Protein 3K1K (pdb70)

Solvent-accessible surface area: 29600 Å² total

Organism: Aequorea victoria (NCBI:txid6100)

Foldseek 3Di:
DLLVLQQAKFKEKEKEWEAAARDTWIKIKIWIAHLCQQKTKMKMFTPGAADQWDPVVCPVVGACLSAHEDPVPLARQQSQQLQWKKKWKWKQKPPAKIKTKIWTWHDDVRHTYIYMYIYIYGGDCCDCISVVFFDQWFAKWKWKWAFDVVQLWIKTWTWGWTQGNVRDTMIITMTMDMHGRDPDHGRGHHIWIKIKGKTGDDDPPDPGPMIIMMGIYIDDD/DLLVLQQAKAKEWEKEWEAAQNDTWIKIKIWIARLCQQKTKMKMFTPVFDDQWDPQVCVVVRANLRANEPPVCLARQQSQQLQFKKKWKWKQKVPAKIKTKIWTWHDDDRHTYIYMYIYIYGGDCCDCISVVQFDQWFAKWKKKWAFDVVQLGIKIWTWGWTQGNVRDIIIITMTIDMHHSDDPHGRHHHIWIKIKGKTDDDDPPDDGDMIIIMGIYIDDD/DWAKAKDWADEAAAQDKTKMKIQTDDDFQLQWKKFKWWADPPDDIGTAKIAGSNRPDIDGDPVQPPFWDWDDDRVRSMIMIIGGRDDQVNFTWMWMWTADVHIDIHPTGTHGHD/DWAKAKDWADEDEQFAKGKIKIQIDDDFQLQWKKFKWWAAVPGDIGTAKIAGSPRPDIDGDPVAPPFKDWDADRVRSMIMIIGGSDDQVPFTWMWMWTQDPHIDIHPTHGYGYHD

InterPro domains:
  IPR000786 Green fluorescent protein, GFP [PR01229] (3-27)
  IPR000786 Green fluorescent protein, GFP [PR01229] (28-48)
  IPR000786 Green fluorescent protein, GFP [PR01229] (49-69)
  IPR000786 Green fluorescent protein, GFP [PR01229] (70-85)
  IPR000786 Green fluorescent protein, GFP [PR01229] (86-108)
  IPR000786 Green fluorescent protein, GFP [PR01229] (109-129)
  IPR000786 Green fluorescent protein, GFP [PR01229] (130-149)
  IPR000786 Green fluorescent protein, GFP [PR01229] (150-171)
  IPR000786 Green fluorescent protein, GFP [PR01229] (173-192)
  IPR000786 Green fluorescent protein, GFP [PR01229] (193-211)
  IPR000786 Green fluorescent protein, GFP [PR01229] (214-237)
  IPR009017 Green fluorescent protein [G3DSA:2.40.155.10] (1-145)
  IPR009017 Green fluorescent protein [G3DSA:2.40.155.10] (146-238)
  IPR009017 Green fluorescent protein [SSF54511] (2-228)
  IPR011584 Green fluorescent protein-related [PF01353] (14-227)

Radius of gyration: 28.53 Å; Cα contacts (8 Å, |Δi|>4): 1880; chains: 4; bounding box: 75×62×72 Å

B-factor: mean 46.6, std 13.87, range [19.27, 110.88]

GO terms:
  GO:0006091 generation of precursor metabolites and energy (P, TAS)
  GO:0008218 bioluminescence (P, TAS)

Secondary structure (DSSP, 8-state):
-GGGGGSSEEEEEEEEEEEETTEEEEEEEEEEEETTTTEEEEEEEETTSS-SS-GGGGTTT--GGG-B-----TT-HHHH----EEEEEEEEETTS-EEEEEEEEEEETTEEEEEEEEEEE---TTSTTTTT-B-S----EEEEEEEEGGGTEEEEEEEEEEEBTTS-EEEEEEEEEEEESSSS----PPSEEEEEEEEE---TT--S---EEEEEEEE--/--GGGGSSEEEEEEEEEEEETTEEEEEEEEEEEETTTTEEEEEEEETTSS-SS-GGGGTTT--GGG-B-----TT-TTTT----EEEEEEEEETTS-EEEEEEEEEEETTEEEEEEEEEEES--TTSTTTTT-B-S----EEEEEEEEGGGTEEEEEEEEEEEBTTS-EEEEEEEEEEEESS-S----PPSEEEEEEEEE---TT--S---EEEEEEEE--/--EEEEE---EE-TT--EEEEEEEESS-TTTS-EEEEEE-SSS--EEEEEE-SSSS-EEE-TTTTTTEEEEEETTTTEEEEEE-S--GGG-EEEEEEEEESEEEE---EEEEE-/--EEEEE---EE-TT--EEEEEEEESS-TTSS-EEEEEE-TTS-EEEEEEE-SSSS-EEE-GGGBTTEEEEEETTTTEEEEEE-S--GGG-EEEEEEEEESEEEE---EEEEE--

Sequence (671 aa):
KGEELFTGVVPILVELDGDVNGHKFSVSSGEGEGDATYGKLTLKFICTTGKLPVPWPTLVTTFVQCFSRYPDHKRHDFFKSAPEGYVQERTISSFKDDGNYKTRAEVKFEGDTLVNRIELKGIDFKEDGNILGHKLEYNYNSHNVYITADKQKNGIKANFKIRHNIEDGSVQLADHYQQNTPIGDGPVLLPDNHYLSTQSALSKDPNEKRDHVLLEFVTAAGIKGEELFTGVVPILVELDGDVNGHKFSVSGEGEGDATYGKLTLKFICTTGKLPVPWPTLVTTFVQCFSRYPDHKRHDFFKSAPEGYVQERTISFKDDGNYKTRAEVKFEGDTLVNRIELKGIDFKEDGNILGHKLEYNYNSHNVYITADKQKNGIKANFKIRHNIEDGSVQLADHYQQNTPIGDGPVLLPDNHYLSTQSALSKDPNEKRDHVLLEFVTAAGIQVQLVESGGALVQPGGSLRLSCAASGFPVNRYSMRWYRQAPGKEREWVAGMSSAGDRSSYEDSVKGRFTISRDDARNTVYLQMNSLKPEDTAVYYCNVNVGFEYWGQGTQVTVSQVQLVESGGALVQPGGSLRLSCAASGFPVNRYSMRWYRQAPGKEREWVAGMSSAGDRSSYEDSVKGRFTISRDDARNTVYLQMNSLKPEDTAVYYCNVNVGFEYWGQGTQVTVSS

CATH classification: 2.40.155.10

Nearest PDB structures (foldseek):
  3k1k-assembly1_C  TM=1.009E+00  e=7.171E-23  Camelus dromedarius
  4pfe-assembly1_B  TM=1.005E+00  e=6.508E-20  Aequorea victoria
  7cz0-assembly3_G  TM=9.965E-01  e=7.002E-19  synthetic construct
  5n2k-assembly4_H  TM=9.747E-01  e=1.113E-16  Homo sapiens
  5n2k-assembly5_J  TM=9.716E-01  e=2.878E-16  Homo sapiens

Structure (mmCIF, N/CA/C/O backbone):
data_3K1K
#
_entry.id   3K1K
#
_cell.length_a   160.470
_cell.length_b   160.470
_cell.length_c   78.828
_cell.angle_alpha   90.00
_cell.angle_beta   90.00
_cell.angle_gamma   90.00
#
_symmetry.space_group_name_H-M   'P 42 2 2'
#
loop_
_entity.id
_entity.type
_entity.pdbx_description
1 polymer 'Green Fluorescent Protein'
2 polymer Enhancer
3 water water
#
loop_
_atom_site.group_PDB
_atom_site.id
_atom_site.type_symbol
_atom_site.label_atom_id
_atom_site.label_alt_id
_atom_site.label_comp_id
_atom_site.label_asym_id
_atom_site.label_entity_id
_atom_site.label_seq_id
_atom_site.pdbx_PDB_ins_code
_atom_site.Cartn_x
_atom_site.Cartn_y
_atom_site.Cartn_z
_atom_site.occupancy
_atom_site.B_iso_or_equiv
_atom_site.auth_seq_id
_atom_site.auth_comp_id
_atom_site.auth_asym_id
_atom_site.auth_atom_id
_atom_site.pdbx_PDB_model_num
ATOM 1 N N . LYS A 1 3 ? 135.863 49.537 5.192 1.00 55.24 3 LYS A N 1
ATOM 2 C CA . LYS A 1 3 ? 136.487 49.024 6.409 1.00 44.96 3 LYS A CA 1
ATOM 3 C C . LYS A 1 3 ? 136.666 47.493 6.376 1.00 38.15 3 LYS A C 1
ATOM 4 O O . LYS A 1 3 ? 137.692 47.018 5.914 1.00 39.65 3 LYS A O 1
ATOM 10 N N . GLY A 1 4 ? 135.699 46.715 6.853 1.00 41.69 4 GLY A N 1
ATOM 11 C CA . GLY A 1 4 ? 135.846 45.256 6.816 1.00 38.59 4 GLY A CA 1
ATOM 12 C C . GLY A 1 4 ? 136.194 44.709 5.422 1.00 46.01 4 GLY A C 1
ATOM 13 O O . GLY A 1 4 ? 136.901 43.707 5.270 1.00 41.00 4 GLY A O 1
ATOM 14 N N . GLU A 1 5 ? 135.709 45.398 4.394 1.00 39.48 5 GLU A N 1
ATOM 15 C CA . GLU A 1 5 ? 135.889 44.988 3.009 1.00 38.90 5 GLU A CA 1
ATOM 16 C C . GLU A 1 5 ? 137.358 44.837 2.606 1.00 43.06 5 GLU A C 1
ATOM 17 O O . GLU A 1 5 ? 137.691 44.045 1.723 1.00 37.46 5 GLU A O 1
ATOM 23 N N . GLU A 1 6 ? 138.255 45.573 3.250 1.00 37.33 6 GLU A N 1
ATOM 24 C CA . GLU A 1 6 ? 139.649 45.548 2.801 1.00 39.85 6 GLU A CA 1
ATOM 25 C C . GLU A 1 6 ? 140.417 44.317 3.264 1.00 34.14 6 GLU A C 1
ATOM 26 O O . GLU A 1 6 ? 141.576 44.130 2.900 1.00 36.65 6 GLU A O 1
ATOM 32 N N . LEU A 1 7 ? 139.779 43.479 4.073 1.00 31.06 7 LEU A N 1
ATOM 33 C CA . LEU A 1 7 ? 140.383 42.201 4.439 1.00 32.58 7 LEU A CA 1
ATOM 34 C C . LEU A 1 7 ? 140.239 41.153 3.303 1.00 39.18 7 LEU A C 1
ATOM 35 O O . LEU A 1 7 ? 140.779 40.050 3.390 1.00 36.18 7 LEU A O 1
ATOM 40 N N . PHE A 1 8 ? 139.546 41.528 2.227 1.00 40.99 8 PHE A N 1
ATOM 41 C CA . PHE A 1 8 ? 139.174 40.586 1.168 1.00 37.65 8 PHE A CA 1
ATOM 42 C C . PHE A 1 8 ? 139.649 40.980 -0.217 1.00 42.38 8 PHE A C 1
ATOM 43 O O . PHE A 1 8 ? 139.093 40.515 -1.203 1.00 44.16 8 PHE A O 1
ATOM 51 N N . THR A 1 9 ? 140.670 41.827 -0.291 1.00 43.54 9 THR A N 1
ATOM 52 C CA . THR A 1 9 ? 141.176 42.276 -1.573 1.00 40.40 9 THR A CA 1
ATOM 53 C C . THR A 1 9 ? 142.081 41.217 -2.181 1.00 43.73 9 THR A C 1
ATOM 54 O O . THR A 1 9 ? 142.480 41.322 -3.343 1.00 48.30 9 THR A O 1
ATOM 58 N N . GLY A 1 10 ? 142.417 40.198 -1.397 1.00 38.83 10 GLY A N 1
ATOM 59 C CA . GLY A 1 10 ? 143.302 39.144 -1.880 1.00 40.70 10 GLY A CA 1
ATOM 60 C C . GLY A 1 10 ? 142.835 37.753 -1.477 1.00 38.72 10 GLY A C 1
ATOM 61 O O . GLY A 1 10 ? 141.705 37.582 -1.016 1.00 39.41 10 GLY A O 1
ATOM 62 N N . VAL A 1 11 ? 143.698 36.758 -1.655 1.00 38.09 11 VAL A N 1
ATOM 63 C CA . VAL A 1 11 ? 143.392 35.390 -1.238 1.00 42.54 11 VAL A CA 1
ATOM 64 C C . VAL A 1 11 ? 143.447 35.202 0.287 1.00 38.38 11 VAL A C 1
ATOM 65 O O . VAL A 1 11 ? 144.464 35.456 0.920 1.00 37.69 11 VAL A O 1
ATOM 69 N N . VAL A 1 12 ? 142.367 34.706 0.865 1.00 40.44 12 VAL A N 1
ATOM 70 C CA . VAL A 1 12 ? 142.308 34.513 2.304 1.00 36.66 12 VAL A CA 1
ATOM 71 C C . VAL A 1 12 ? 142.202 33.028 2.649 1.00 40.32 12 VAL A C 1
ATOM 72 O O . VAL A 1 12 ? 141.362 32.328 2.092 1.00 36.97 12 VAL A O 1
ATOM 76 N N . PRO A 1 13 ? 143.047 32.546 3.585 1.00 43.19 13 PRO A N 1
ATOM 77 C CA . PRO A 1 13 ? 142.962 31.160 4.066 1.00 34.60 13 PRO A CA 1
ATOM 78 C C . PRO A 1 13 ? 141.662 30.936 4.817 1.00 34.99 13 PRO A C 1
ATOM 79 O O . PRO A 1 13 ? 141.220 31.828 5.544 1.00 37.39 13 PRO A O 1
ATOM 83 N N . ILE A 1 14 ? 141.055 29.765 4.654 1.00 34.22 14 ILE A N 1
ATOM 84 C CA . ILE A 1 14 ? 139.807 29.472 5.354 1.00 33.30 14 ILE A CA 1
ATOM 85 C C . ILE A 1 14 ? 139.914 28.220 6.195 1.00 37.40 14 ILE A C 1
ATOM 86 O O . ILE A 1 14 ? 140.617 27.272 5.841 1.00 36.47 14 ILE A O 1
ATOM 91 N N . LEU A 1 15 ? 139.199 28.222 7.314 1.00 38.25 15 LEU A N 1
ATOM 92 C CA . LEU A 1 15 ? 139.172 27.066 8.177 1.00 36.14 15 LEU A CA 1
ATOM 93 C C . LEU A 1 15 ? 137.727 26.801 8.583 1.00 34.29 15 LEU A C 1
ATOM 94 O O . LEU A 1 15 ? 137.008 27.718 8.981 1.00 35.96 15 LEU A O 1
ATOM 99 N N . VAL A 1 16 ? 137.281 25.560 8.438 1.00 33.48 16 VAL A N 1
ATOM 100 C CA . VAL A 1 16 ? 135.918 25.216 8.819 1.00 35.09 16 VAL A CA 1
ATOM 101 C C . VAL A 1 16 ? 135.916 24.089 9.855 1.00 40.79 16 VAL A C 1
ATOM 102 O O . VAL A 1 16 ? 136.674 23.130 9.736 1.00 39.16 16 VAL A O 1
ATOM 106 N N . GLU A 1 17 ? 135.063 24.217 10.866 1.00 40.36 17 GLU A N 1
ATOM 107 C CA . GLU A 1 17 ? 134.914 23.185 11.897 1.00 45.93 17 GLU A CA 1
ATOM 108 C C . GLU A 1 17 ? 133.443 23.009 12.232 1.00 39.94 17 GLU A C 1
ATOM 109 O O . GLU A 1 17 ? 132.758 23.976 12.539 1.00 43.15 17 GLU A O 1
ATOM 115 N N . LEU A 1 18 ? 132.954 21.778 12.189 1.00 43.52 18 LEU A N 1
ATOM 116 C CA . LEU A 1 18 ? 131.552 21.526 12.517 1.00 45.00 18 LEU A CA 1
ATOM 117 C C . LEU A 1 18 ? 131.377 20.397 13.545 1.00 48.06 18 LEU A C 1
ATOM 118 O O . LEU A 1 18 ? 132.063 19.374 13.480 1.00 50.04 18 LEU A O 1
ATOM 123 N N . ASP A 1 19 ? 130.461 20.597 14.490 1.00 44.98 19 ASP A N 1
ATOM 124 C CA . ASP A 1 19 ? 130.021 19.530 15.386 1.00 47.34 19 ASP A CA 1
ATOM 125 C C . ASP A 1 19 ? 128.547 19.276 15.113 1.00 44.34 19 ASP A C 1
ATOM 126 O O . ASP A 1 19 ? 127.735 20.211 15.095 1.00 41.23 19 ASP A O 1
ATOM 131 N N . GLY A 1 20 ? 128.195 18.015 14.901 1.00 45.33 20 GLY A N 1
ATOM 132 C CA . GLY A 1 20 ? 126.835 17.690 14.522 1.00 45.85 20 GLY A CA 1
ATOM 133 C C . GLY A 1 20 ? 126.205 16.509 15.237 1.00 49.27 20 GLY A C 1
ATOM 134 O O . GLY A 1 20 ? 126.879 15.693 15.873 1.00 52.76 20 GLY A O 1
ATOM 135 N N . ASP A 1 21 ? 124.888 16.425 15.103 1.00 44.19 21 ASP A N 1
ATOM 136 C CA . ASP A 1 21 ? 124.086 15.372 15.690 1.00 43.87 21 ASP A CA 1
ATOM 137 C C . ASP A 1 21 ? 122.820 15.302 14.852 1.00 42.16 21 ASP A C 1
ATOM 138 O O . ASP A 1 21 ? 122.009 16.225 14.860 1.00 43.61 21 ASP A O 1
ATOM 143 N N . VAL A 1 22 ? 122.659 14.224 14.100 1.00 44.10 22 VAL A N 1
ATOM 144 C CA . VAL A 1 22 ? 121.458 14.054 13.295 1.00 48.00 22 VAL A CA 1
ATOM 145 C C . VAL A 1 22 ? 120.747 12.782 13.731 1.00 52.17 22 VAL A C 1
ATOM 146 O O . VAL A 1 22 ? 121.330 11.691 13.688 1.00 53.53 22 VAL A O 1
ATOM 150 N N . ASN A 1 23 ? 119.488 12.911 14.134 1.00 48.18 23 ASN A N 1
ATOM 151 C CA . ASN A 1 23 ? 118.773 11.768 14.680 1.00 50.51 23 ASN A CA 1
ATOM 152 C C . ASN A 1 23 ? 119.663 10.987 15.660 1.00 55.07 23 ASN A C 1
ATOM 153 O O . ASN A 1 23 ? 119.649 9.757 15.685 1.00 63.50 23 ASN A O 1
ATOM 158 N N . GLY A 1 24 ? 120.458 11.704 16.444 1.00 54.26 24 GLY A N 1
ATOM 159 C CA . GLY A 1 24 ? 121.229 11.083 17.506 1.00 56.90 24 GLY A CA 1
ATOM 160 C C . GLY A 1 24 ? 122.608 10.586 17.128 1.00 59.66 24 GLY A C 1
ATOM 161 O O . GLY A 1 24 ? 123.416 10.316 18.015 1.00 62.61 24 GLY A O 1
ATOM 162 N N . HIS A 1 25 ? 122.876 10.450 15.827 1.00 61.08 25 HIS A N 1
ATOM 163 C CA . HIS A 1 25 ? 124.217 10.112 15.346 1.00 58.11 25 HIS A CA 1
ATOM 164 C C . HIS A 1 25 ? 125.080 11.362 15.378 1.00 59.64 25 HIS A C 1
ATOM 165 O O . HIS A 1 25 ? 124.778 12.354 14.704 1.00 57.08 25 HIS A O 1
ATOM 172 N N . LYS A 1 26 ? 126.162 11.315 16.143 1.00 56.47 26 LYS A N 1
ATOM 173 C CA . LYS A 1 26 ? 127.038 12.470 16.267 1.00 53.88 26 LYS A CA 1
ATOM 174 C C . LYS A 1 26 ? 128.241 12.338 15.344 1.00 55.62 26 LYS A C 1
ATOM 175 O O . LYS A 1 26 ? 128.693 11.225 15.060 1.00 53.42 26 LYS A O 1
ATOM 181 N N . PHE A 1 27 ? 128.739 13.473 14.855 1.00 54.00 27 PHE A N 1
ATOM 182 C CA . PHE A 1 27 ? 129.876 13.470 13.933 1.00 48.01 27 PHE A CA 1
ATOM 183 C C . PHE A 1 27 ? 130.631 14.801 13.924 1.00 46.61 27 PHE A C 1
ATOM 184 O O . PHE A 1 27 ? 130.130 15.823 14.385 1.00 43.40 27 PHE A O 1
ATOM 192 N N . SER A 1 28 ? 131.843 14.779 13.387 1.00 47.69 28 SER A N 1
ATOM 193 C CA . SER A 1 28 ? 132.644 15.987 13.287 1.00 49.42 28 SER A CA 1
ATOM 194 C C . SER A 1 28 ? 133.288 16.132 11.915 1.00 48.34 28 SER A C 1
ATOM 195 O O . SER A 1 28 ? 133.603 15.139 11.245 1.00 47.47 28 SER A O 1
ATOM 198 N N . VAL A 1 29 ? 133.479 17.380 11.499 1.00 49.61 29 VAL A N 1
ATOM 199 C CA . VAL A 1 29 ? 134.113 17.662 10.218 1.00 45.76 29 VAL A CA 1
ATOM 200 C C . VAL A 1 29 ? 135.065 18.843 10.321 1.00 42.51 29 VAL A C 1
ATOM 201 O O . VAL A 1 29 ? 134.777 19.841 10.969 1.00 42.90 29 VAL A O 1
ATOM 205 N N . SER A 1 30 ? 136.215 18.714 9.687 1.00 40.73 30 SER A N 1
ATOM 206 C CA A SER A 1 30 ? 137.168 19.810 9.606 0.46 43.75 30 SER A CA 1
ATOM 207 C CA B SER A 1 30 ? 137.155 19.818 9.606 0.54 43.68 30 SER A CA 1
ATOM 208 C C . SER A 1 30 ? 137.449 20.128 8.145 1.00 41.31 30 SER A C 1
ATOM 209 O O . SER A 1 30 ? 137.610 19.218 7.326 1.00 39.93 30 SER A O 1
ATOM 214 N N . GLY A 1 31 ? 137.516 21.415 7.821 1.00 38.70 31 GLY A N 1
ATOM 215 C CA . GLY A 1 31 ? 137.764 21.827 6.450 1.00 41.99 31 GLY A CA 1
ATOM 216 C C . GLY A 1 31 ? 138.793 22.931 6.328 1.00 38.69 31 GLY A C 1
ATOM 217 O O . GLY A 1 31 ? 138.970 23.733 7.240 1.00 38.73 31 GLY A O 1
ATOM 218 N N . GLU A 1 32 ? 139.472 22.972 5.190 1.00 37.95 32 GLU A N 1
ATOM 219 C CA . GLU A 1 32 ? 140.443 24.019 4.924 1.00 39.15 32 GLU A CA 1
ATOM 220 C C . GLU A 1 32 ? 140.425 24.404 3.444 1.00 41.77 32 GLU A C 1
ATOM 221 O O . GLU A 1 32 ? 140.133 23.578 2.582 1.00 36.53 32 GLU A O 1
ATOM 227 N N . GLY A 1 33 ? 140.746 25.660 3.160 1.00 35.58 33 GLY A N 1
ATOM 228 C CA . GLY A 1 33 ? 140.951 26.097 1.798 1.00 39.54 33 GLY A CA 1
ATOM 229 C C . GLY A 1 33 ? 141.280 27.567 1.719 1.00 37.69 33 GLY A C 1
ATOM 230 O O . GLY A 1 33 ? 141.970 28.101 2.582 1.00 37.17 33 GLY A O 1
ATOM 231 N N . GLU A 1 34 ? 140.787 28.224 0.675 1.00 36.34 34 GLU A N 1
ATOM 232 C CA . GLU A 1 34 ? 141.002 29.650 0.528 1.00 37.29 34 GLU A CA 1
ATOM 233 C C . GLU A 1 34 ? 139.900 30.281 -0.302 1.00 36.81 34 GLU A C 1
ATOM 234 O O . GLU A 1 34 ? 139.237 29.610 -1.093 1.00 36.12 34 GLU A O 1
ATOM 240 N N . GLY A 1 35 ? 139.679 31.568 -0.073 1.00 33.69 35 GLY A N 1
ATOM 241 C CA . GLY A 1 35 ? 138.648 32.312 -0.766 1.00 35.25 35 GLY A CA 1
ATOM 242 C C . GLY A 1 35 ? 139.237 33.571 -1.368 1.00 37.73 35 GLY A C 1
ATOM 243 O O . GLY A 1 35 ? 140.174 34.151 -0.817 1.00 40.24 35 GLY A O 1
ATOM 244 N N . ASP A 1 36 ? 138.671 34.008 -2.487 1.00 40.77 36 ASP A N 1
ATOM 245 C CA . ASP A 1 36 ? 139.179 35.158 -3.228 1.00 34.83 36 ASP A CA 1
ATOM 246 C C . ASP A 1 36 ? 137.948 35.930 -3.682 1.00 37.33 36 ASP A C 1
ATOM 247 O O . ASP A 1 36 ? 137.354 35.625 -4.735 1.00 36.37 36 ASP A O 1
ATOM 252 N N . ALA A 1 37 ? 137.530 36.905 -2.884 1.00 27.48 37 ALA A N 1
ATOM 253 C CA . ALA A 1 37 ? 136.286 37.605 -3.183 1.00 29.73 37 ALA A CA 1
ATOM 254 C C . ALA A 1 37 ? 136.367 38.458 -4.450 1.00 26.08 37 ALA A C 1
ATOM 255 O O . ALA A 1 37 ? 135.363 38.884 -4.968 1.00 32.04 37 ALA A O 1
ATOM 257 N N . THR A 1 38 ? 137.556 38.737 -4.928 1.00 29.96 38 THR A N 1
ATOM 258 C CA . THR A 1 38 ? 137.671 39.486 -6.175 1.00 35.57 38 THR A CA 1
ATOM 259 C C . THR A 1 38 ? 136.848 38.757 -7.243 1.00 35.11 38 THR A C 1
ATOM 260 O O . THR A 1 38 ? 136.053 39.370 -7.941 1.00 38.55 38 THR A O 1
ATOM 264 N N . TYR A 1 39 ? 136.991 37.432 -7.269 1.00 36.70 39 TYR A N 1
ATOM 265 C CA . TYR A 1 39 ? 136.329 36.535 -8.212 1.00 36.57 39 TYR A CA 1
ATOM 266 C C . TYR A 1 39 ? 135.096 35.839 -7.660 1.00 39.28 39 TYR A C 1
ATOM 267 O O . TYR A 1 39 ? 134.453 35.070 -8.371 1.00 31.30 39 TYR A O 1
ATOM 276 N N . GLY A 1 40 ? 134.767 36.097 -6.397 1.00 30.81 40 GLY A N 1
ATOM 277 C CA . GLY A 1 40 ? 133.680 35.383 -5.749 1.00 27.13 40 GLY A CA 1
ATOM 278 C C . GLY A 1 40 ? 133.957 33.889 -5.681 1.00 28.60 40 GLY A C 1
ATOM 279 O O . GLY A 1 40 ? 133.046 33.079 -5.711 1.00 34.08 40 GLY A O 1
ATOM 280 N N . LYS A 1 41 ? 135.229 33.529 -5.597 1.00 28.08 41 LYS A N 1
ATOM 281 C CA . LYS A 1 41 ? 135.665 32.153 -5.773 1.00 31.23 41 LYS A CA 1
ATOM 282 C C . LYS A 1 41 ? 136.097 31.478 -4.464 1.00 35.82 41 LYS A C 1
ATOM 283 O O . LYS A 1 41 ? 136.794 32.076 -3.653 1.00 37.26 41 LYS A O 1
ATOM 289 N N . LEU A 1 42 ? 135.702 30.224 -4.282 1.00 33.39 42 LEU A N 1
ATOM 290 C CA . LEU A 1 42 ? 136.027 29.465 -3.072 1.00 34.75 42 LEU A CA 1
ATOM 291 C C . LEU A 1 42 ? 136.440 28.053 -3.430 1.00 34.00 42 LEU A C 1
ATOM 292 O O . LEU A 1 42 ? 135.790 27.399 -4.231 1.00 33.92 42 LEU A O 1
ATOM 297 N N . THR A 1 43 ? 137.511 27.594 -2.802 1.00 34.28 43 THR A N 1
ATOM 298 C CA . THR A 1 43 ? 137.986 26.236 -2.927 1.00 35.56 43 THR A CA 1
ATOM 299 C C . THR A 1 43 ? 138.202 25.660 -1.528 1.00 38.50 43 THR A C 1
ATOM 300 O O . THR A 1 43 ? 139.069 26.121 -0.778 1.00 37.13 43 THR A O 1
ATOM 304 N N . LEU A 1 44 ? 137.415 24.648 -1.182 1.00 38.68 44 LEU A N 1
ATOM 305 C CA . LEU A 1 44 ? 137.477 24.050 0.146 1.00 38.43 44 LEU A CA 1
ATOM 306 C C . LEU A 1 44 ? 137.477 22.526 0.074 1.00 40.05 44 LEU A C 1
ATOM 307 O O . LEU A 1 44 ? 136.861 21.924 -0.813 1.00 34.34 44 LEU A O 1
ATOM 312 N N . LYS A 1 45 ? 138.166 21.912 1.024 1.00 38.38 45 LYS A N 1
ATOM 313 C CA . LYS A 1 45 ? 138.172 20.469 1.164 1.00 40.79 45 LYS A CA 1
ATOM 314 C C . LYS A 1 45 ? 137.793 20.133 2.591 1.00 41.99 45 LYS A C 1
ATOM 315 O O . LYS A 1 45 ? 138.364 20.680 3.535 1.00 43.67 45 LYS A O 1
ATOM 321 N N . PHE A 1 46 ? 136.824 19.238 2.743 1.00 41.78 46 PHE A N 1
ATOM 322 C CA . PHE A 1 46 ? 136.339 18.851 4.058 1.00 41.83 46 PHE A CA 1
ATOM 323 C C . PHE A 1 46 ? 136.671 17.401 4.333 1.00 44.05 46 PHE A C 1
ATOM 324 O O . PHE A 1 46 ? 136.774 16.593 3.412 1.00 47.85 46 PHE A O 1
ATOM 332 N N . ILE A 1 47 ? 136.842 17.078 5.608 1.00 48.87 47 ILE A N 1
ATOM 333 C CA . ILE A 1 47 ? 137.143 15.720 6.027 1.00 46.46 47 ILE A CA 1
ATOM 334 C C . ILE A 1 47 ? 136.356 15.372 7.282 1.00 43.14 47 ILE A C 1
ATOM 335 O O . ILE A 1 47 ? 136.365 16.122 8.251 1.00 42.79 47 ILE A O 1
ATOM 340 N N . CYS A 1 48 ? 135.664 14.237 7.244 1.00 47.54 48 CYS A N 1
ATOM 341 C CA . CYS A 1 48 ? 134.927 13.741 8.400 1.00 51.57 48 CYS A CA 1
ATOM 342 C C . CYS A 1 48 ? 135.901 13.098 9.370 1.00 50.87 48 CYS A C 1
ATOM 343 O O . CYS A 1 48 ? 136.384 11.999 9.128 1.00 51.52 48 CYS A O 1
ATOM 346 N N . THR A 1 49 ? 136.202 13.791 10.462 1.00 52.65 49 THR A N 1
ATOM 347 C CA . THR A 1 49 ? 137.268 13.354 11.357 1.00 54.50 49 THR A CA 1
ATOM 348 C C . THR A 1 49 ? 136.799 12.257 12.309 1.00 58.56 49 THR A C 1
ATOM 349 O O . THR A 1 49 ? 137.557 11.776 13.155 1.00 52.28 49 THR A O 1
ATOM 353 N N . THR A 1 50 ? 135.546 11.858 12.151 1.00 56.65 50 THR A N 1
ATOM 354 C CA . THR A 1 50 ? 134.913 10.967 13.100 1.00 54.79 50 THR A CA 1
ATOM 355 C C . THR A 1 50 ? 134.467 9.663 12.416 1.00 59.64 50 THR A C 1
ATOM 356 O O . THR A 1 50 ? 133.650 8.914 12.952 1.00 64.32 50 THR A O 1
ATOM 360 N N . GLY A 1 51 ? 135.013 9.397 11.233 1.00 53.45 51 GLY A N 1
ATOM 361 C CA . GLY A 1 51 ? 134.684 8.189 10.501 1.00 54.95 51 GLY A CA 1
ATOM 362 C C . GLY A 1 51 ? 133.888 8.434 9.231 1.00 60.43 51 GLY A C 1
ATOM 363 O O . GLY A 1 51 ? 134.261 9.266 8.404 1.00 58.01 51 GLY A O 1
ATOM 364 N N . LYS A 1 52 ? 132.796 7.687 9.073 1.00 60.37 52 LYS A N 1
ATOM 365 C CA . LYS A 1 52 ? 131.900 7.831 7.933 1.00 54.02 52 LYS A CA 1
ATOM 366 C C . LYS A 1 52 ? 130.862 8.915 8.214 1.00 57.29 52 LYS A C 1
ATOM 367 O O . LYS A 1 52 ? 130.369 9.030 9.334 1.00 55.06 52 LYS A O 1
ATOM 373 N N . LEU A 1 53 ? 130.531 9.716 7.205 1.00 52.76 53 LEU A N 1
ATOM 374 C CA . LEU A 1 53 ? 129.531 10.763 7.396 1.00 53.25 53 LEU A CA 1
ATOM 375 C C . LEU A 1 53 ? 128.137 10.140 7.484 1.00 50.29 53 LEU A C 1
ATOM 376 O O . LEU A 1 53 ? 127.739 9.374 6.608 1.00 52.30 53 LEU A O 1
ATOM 381 N N . PRO A 1 54 ? 127.391 10.476 8.545 1.00 49.39 54 PRO A N 1
ATOM 382 C CA . PRO A 1 54 ? 126.040 9.963 8.801 1.00 44.68 54 PRO A CA 1
ATOM 383 C C . PRO A 1 54 ? 125.016 10.414 7.760 1.00 49.17 54 PRO A C 1
ATOM 384 O O . PRO A 1 54 ? 123.998 9.748 7.597 1.00 47.37 54 PRO A O 1
ATOM 388 N N . VAL A 1 55 ? 125.272 11.538 7.087 1.00 48.15 55 VAL A N 1
ATOM 389 C CA . VAL A 1 55 ? 124.354 12.077 6.077 1.00 38.95 55 VAL A CA 1
ATOM 390 C C . VAL A 1 55 ? 125.130 12.372 4.792 1.00 41.50 55 VAL A C 1
ATOM 391 O O . VAL A 1 55 ? 126.361 12.359 4.793 1.00 42.94 55 VAL A O 1
ATOM 395 N N . PRO A 1 56 ? 124.415 12.639 3.690 1.00 38.09 56 PRO A N 1
ATOM 396 C CA . PRO A 1 56 ? 125.094 12.936 2.422 1.00 39.36 56 PRO A CA 1
ATOM 397 C C . PRO A 1 56 ? 125.863 14.259 2.488 1.00 36.64 56 PRO A C 1
ATOM 398 O O . PRO A 1 56 ? 125.313 15.260 2.950 1.00 33.62 56 PRO A O 1
ATOM 402 N N . TRP A 1 57 ? 127.117 14.250 2.035 1.00 37.98 57 TRP A N 1
ATOM 403 C CA . TRP A 1 57 ? 127.940 15.461 1.963 1.00 36.07 57 TRP A CA 1
ATOM 404 C C . TRP A 1 57 ? 127.209 16.704 1.407 1.00 35.48 57 TRP A C 1
ATOM 405 O O . TRP A 1 57 ? 127.367 17.806 1.925 1.00 33.47 57 TRP A O 1
ATOM 416 N N . PRO A 1 58 ? 126.407 16.534 0.350 1.00 35.48 58 PRO A N 1
ATOM 417 C CA . PRO A 1 58 ? 125.747 17.743 -0.171 1.00 38.29 58 PRO A CA 1
ATOM 418 C C . PRO A 1 58 ? 124.760 18.432 0.793 1.00 38.02 58 PRO A C 1
ATOM 419 O O . PRO A 1 58 ? 124.536 19.644 0.629 1.00 33.53 58 PRO A O 1
ATOM 423 N N . THR A 1 59 ? 124.163 17.709 1.744 1.00 31.57 59 THR A N 1
ATOM 424 C CA . THR A 1 59 ? 123.174 18.355 2.625 1.00 32.44 59 THR A CA 1
ATOM 425 C C . THR A 1 59 ? 123.845 19.392 3.510 1.00 29.40 59 THR A C 1
ATOM 426 O O . THR A 1 59 ? 123.179 20.232 4.102 1.00 33.41 59 THR A O 1
ATOM 430 N N . LEU A 1 60 ? 125.174 19.321 3.580 1.00 31.78 60 LEU A N 1
ATOM 431 C CA . LEU A 1 60 ? 125.973 20.179 4.444 1.00 28.84 60 LEU A CA 1
ATOM 432 C C . LEU A 1 60 ? 126.691 21.355 3.735 1.00 34.33 60 LEU A C 1
ATOM 433 O O . LEU A 1 60 ? 127.417 22.112 4.386 1.00 28.32 60 LEU A O 1
ATOM 438 N N . VAL A 1 61 ? 126.508 21.510 2.418 1.00 29.22 61 VAL A N 1
ATOM 439 C CA . VAL A 1 61 ? 127.266 22.529 1.685 1.00 25.66 61 VAL A CA 1
ATOM 440 C C . VAL A 1 61 ? 126.949 23.960 2.143 1.00 23.22 61 VAL A C 1
ATOM 441 O O . VAL A 1 61 ? 127.843 24.741 2.436 1.00 24.95 61 VAL A O 1
ATOM 445 N N . THR A 1 62 ? 125.674 24.303 2.213 1.00 25.37 62 THR A N 1
ATOM 446 C CA . THR A 1 62 ? 125.301 25.630 2.666 1.00 27.15 62 THR A CA 1
ATOM 447 C C . THR A 1 62 ? 125.839 25.919 4.083 1.00 32.05 62 THR A C 1
ATOM 448 O O . THR A 1 62 ? 126.259 27.041 4.369 1.00 29.36 62 THR A O 1
ATOM 452 N N . THR A 1 63 ? 125.856 24.900 4.948 1.00 27.54 63 THR A N 1
ATOM 453 C CA . THR A 1 63 ? 126.327 25.072 6.322 1.00 29.13 63 THR A CA 1
ATOM 454 C C . THR A 1 63 ? 127.824 25.381 6.401 1.00 31.68 63 THR A C 1
ATOM 455 O O . THR A 1 63 ? 128.238 26.328 7.081 1.00 32.31 63 THR A O 1
ATOM 459 N N . PHE A 1 64 ? 128.633 24.576 5.713 1.00 33.34 64 PHE A N 1
ATOM 460 C CA . PHE A 1 64 ? 130.068 24.847 5.603 1.00 29.60 64 PHE A CA 1
ATOM 461 C C . PHE A 1 64 ? 130.317 26.193 4.942 1.00 31.33 64 PHE A C 1
ATOM 462 O O . PHE A 1 64 ? 131.397 26.766 5.070 1.00 27.87 64 PHE A O 1
ATOM 491 N N . VAL A 1 66 ? 130.340 30.748 4.215 1.00 26.58 68 VAL A N 1
ATOM 492 C CA . VAL A 1 66 ? 131.257 31.892 4.269 1.00 27.93 68 VAL A CA 1
ATOM 493 C C . VAL A 1 66 ? 130.946 32.980 3.236 1.00 28.79 68 VAL A C 1
ATOM 494 O O . VAL A 1 66 ? 131.774 33.340 2.376 1.00 29.78 68 VAL A O 1
ATOM 498 N N . GLN A 1 67 ? 129.754 33.534 3.345 1.00 27.53 69 GLN A N 1
ATOM 499 C CA . GLN A 1 67 ? 129.265 34.441 2.308 1.00 27.88 69 GLN A CA 1
ATOM 500 C C . GLN A 1 67 ? 130.009 35.767 2.186 1.00 38.20 69 GLN A C 1
ATOM 501 O O . GLN A 1 67 ? 129.742 36.555 1.260 1.00 34.59 69 GLN A O 1
ATOM 507 N N . CYS A 1 68 ? 130.972 35.993 3.087 1.00 31.49 70 CYS A N 1
ATOM 508 C CA . CYS A 1 68 ? 131.861 37.142 2.981 1.00 29.09 70 CYS A CA 1
ATOM 509 C C . CYS A 1 68 ? 132.753 37.082 1.746 1.00 30.86 70 CYS A C 1
ATOM 510 O O . CYS A 1 68 ? 133.339 38.086 1.368 1.00 31.87 70 CYS A O 1
ATOM 513 N N . PHE A 1 69 ? 132.867 35.911 1.124 1.00 32.66 71 PHE A N 1
ATOM 514 C CA . PHE A 1 69 ? 133.686 35.778 -0.079 1.00 31.81 71 PHE A CA 1
ATOM 515 C C . PHE A 1 69 ? 132.903 35.993 -1.378 1.00 31.64 71 PHE A C 1
ATOM 516 O O . PHE A 1 69 ? 133.422 35.756 -2.466 1.00 26.57 71 PHE A O 1
ATOM 524 N N . SER A 1 70 ? 131.654 36.421 -1.242 1.00 30.32 72 SER A N 1
ATOM 525 C CA . SER A 1 70 ? 130.820 36.773 -2.384 1.00 32.62 72 SER A CA 1
ATOM 526 C C . SER A 1 70 ? 131.416 37.974 -3.131 1.00 37.94 72 SER A C 1
ATOM 527 O O . SER A 1 70 ? 131.904 38.934 -2.517 1.00 35.63 72 SER A O 1
ATOM 530 N N . ARG A 1 71 ? 131.393 37.929 -4.455 1.00 35.17 73 ARG A N 1
ATOM 531 C CA . ARG A 1 71 ? 131.727 39.118 -5.236 1.00 31.51 73 ARG A CA 1
ATOM 532 C C . ARG A 1 71 ? 130.559 40.095 -5.262 1.00 36.44 73 ARG A C 1
ATOM 533 O O . ARG A 1 71 ? 129.534 39.834 -5.909 1.00 40.42 73 ARG A O 1
ATOM 541 N N . TYR A 1 72 ? 130.703 41.213 -4.557 1.00 32.85 74 TYR A N 1
ATOM 542 C CA . TYR A 1 72 ? 129.793 42.344 -4.717 1.00 37.33 74 TYR A CA 1
ATOM 543 C C . TYR A 1 72 ? 130.349 43.286 -5.795 1.00 42.61 74 TYR A C 1
ATOM 544 O O . TYR A 1 72 ? 131.503 43.713 -5.731 1.00 50.98 74 TYR A O 1
ATOM 553 N N . PRO A 1 73 ? 129.548 43.580 -6.822 1.00 45.34 75 PRO A N 1
ATOM 554 C CA . PRO A 1 73 ? 130.042 44.523 -7.834 1.00 48.49 75 PRO A CA 1
ATOM 555 C C . PRO A 1 73 ? 130.187 45.941 -7.265 1.00 46.96 75 PRO A C 1
ATOM 556 O O . PRO A 1 73 ? 129.448 46.309 -6.346 1.00 44.12 75 PRO A O 1
ATOM 560 N N . ASP A 1 74 ? 131.112 46.718 -7.832 1.00 52.16 76 ASP A N 1
ATOM 561 C CA . ASP A 1 74 ? 131.373 48.106 -7.432 1.00 50.64 76 ASP A CA 1
ATOM 562 C C . ASP A 1 74 ? 130.117 48.851 -6.969 1.00 51.30 76 ASP A C 1
ATOM 563 O O . ASP A 1 74 ? 130.092 49.421 -5.874 1.00 53.15 76 ASP A O 1
ATOM 568 N N . HIS A 1 75 ? 129.077 48.840 -7.799 1.00 42.60 77 HIS A N 1
ATOM 569 C CA . HIS A 1 75 ? 127.890 49.641 -7.534 1.00 45.08 77 HIS A CA 1
ATOM 570 C C . HIS A 1 75 ? 127.025 49.066 -6.423 1.00 45.23 77 HIS A C 1
ATOM 571 O O . HIS A 1 75 ? 125.979 49.626 -6.091 1.00 45.04 77 HIS A O 1
ATOM 586 N N . LYS A 1 77 ? 128.790 47.604 -3.504 1.00 42.97 79 LYS A N 1
ATOM 587 C CA . LYS A 1 77 ? 129.669 47.448 -2.345 1.00 45.17 79 LYS A CA 1
ATOM 588 C C . LYS A 1 77 ? 128.981 47.854 -1.032 1.00 48.49 79 LYS A C 1
ATOM 589 O O . LYS A 1 77 ? 129.265 47.290 0.022 1.00 48.58 79 LYS A O 1
ATOM 595 N N . ARG A 1 78 ? 128.070 48.818 -1.101 1.00 41.67 80 ARG A N 1
ATOM 596 C CA . ARG A 1 78 ? 127.406 49.329 0.088 1.00 41.65 80 ARG A CA 1
ATOM 597 C C . ARG A 1 78 ? 126.357 48.362 0.634 1.00 46.90 80 ARG A C 1
ATOM 598 O O . ARG A 1 78 ? 125.744 48.633 1.672 1.00 48.11 80 ARG A O 1
ATOM 606 N N . HIS A 1 79 ? 126.135 47.247 -0.059 1.00 42.94 81 HIS A N 1
ATOM 607 C CA . HIS A 1 79 ? 125.111 46.286 0.363 1.00 41.82 81 HIS A CA 1
ATOM 608 C C . HIS A 1 79 ? 125.700 45.003 0.953 1.00 38.99 81 HIS A C 1
ATOM 609 O O . HIS A 1 79 ? 124.965 44.089 1.331 1.00 38.02 81 HIS A O 1
ATOM 616 N N . ASP A 1 80 ? 127.028 44.958 1.035 1.00 37.63 82 ASP A N 1
ATOM 617 C CA . ASP A 1 80 ? 127.764 43.803 1.547 1.00 38.63 82 ASP A CA 1
ATOM 618 C C . ASP A 1 80 ? 127.845 43.806 3.094 1.00 41.22 82 ASP A C 1
ATOM 619 O O . ASP A 1 80 ? 128.859 44.196 3.678 1.00 40.83 82 ASP A O 1
ATOM 624 N N . PHE A 1 81 ? 126.774 43.365 3.744 1.00 35.26 83 PHE A N 1
ATOM 625 C CA . PHE A 1 81 ? 126.786 43.190 5.180 1.00 40.74 83 PHE A CA 1
ATOM 626 C C . PHE A 1 81 ? 127.927 42.297 5.641 1.00 44.06 83 PHE A C 1
ATOM 627 O O . PHE A 1 81 ? 128.590 42.587 6.641 1.00 43.55 83 PHE A O 1
ATOM 635 N N . PHE A 1 82 ? 128.147 41.211 4.906 1.00 35.54 84 PHE A N 1
ATOM 636 C CA . PHE A 1 82 ? 129.042 40.143 5.338 1.00 39.30 84 PHE A CA 1
ATOM 637 C C . PHE A 1 82 ? 130.450 40.650 5.628 1.00 39.17 84 PHE A C 1
ATOM 638 O O . PHE A 1 82 ? 131.005 40.358 6.683 1.00 43.36 84 PHE A O 1
ATOM 646 N N . LYS A 1 83 ? 131.021 41.407 4.697 1.00 37.16 85 LYS A N 1
ATOM 647 C CA . LYS A 1 83 ? 132.376 41.925 4.858 1.00 36.55 85 LYS A CA 1
ATOM 648 C C . LYS A 1 83 ? 132.445 43.069 5.901 1.00 40.82 85 LYS A C 1
ATOM 649 O O . LYS A 1 83 ? 133.410 43.161 6.655 1.00 41.46 85 LYS A O 1
ATOM 655 N N . SER A 1 84 ? 131.417 43.914 5.961 1.00 38.78 86 SER A N 1
ATOM 656 C CA . SER A 1 84 ? 131.427 45.060 6.869 1.00 42.97 86 SER A CA 1
ATOM 657 C C . SER A 1 84 ? 131.395 44.666 8.355 1.00 43.84 86 SER A C 1
ATOM 658 O O . SER A 1 84 ? 131.639 45.497 9.230 1.00 47.64 86 SER A O 1
ATOM 661 N N . ALA A 1 85 ? 131.081 43.409 8.633 1.00 41.11 87 ALA A N 1
ATOM 662 C CA . ALA A 1 85 ? 131.064 42.923 9.996 1.00 44.68 87 ALA A CA 1
ATOM 663 C C . ALA A 1 85 ? 132.427 42.378 10.414 1.00 42.19 87 ALA A C 1
ATOM 664 O O . ALA A 1 85 ? 132.610 41.984 11.571 1.00 44.35 87 ALA A O 1
ATOM 674 N N . PRO A 1 87 ? 136.657 42.661 10.995 1.00 45.68 89 PRO A N 1
ATOM 675 C CA . PRO A 1 87 ? 137.116 41.311 11.352 1.00 47.39 89 PRO A CA 1
ATOM 676 C C . PRO A 1 87 ? 136.347 40.630 12.487 1.00 45.48 89 PRO A C 1
ATOM 677 O O . PRO A 1 87 ? 136.520 39.429 12.681 1.00 44.85 89 PRO A O 1
ATOM 681 N N . GLU A 1 88 ? 135.520 41.366 13.219 1.00 43.28 90 GLU A N 1
ATOM 682 C CA . GLU A 1 88 ? 134.865 40.811 14.400 1.00 45.15 90 GLU A CA 1
ATOM 683 C C . GLU A 1 88 ? 133.898 39.685 14.061 1.00 47.66 90 GLU A C 1
ATOM 684 O O . GLU A 1 88 ? 133.741 38.731 14.825 1.00 42.75 90 GLU A O 1
ATOM 690 N N . GLY A 1 89 ? 133.235 39.799 12.913 1.00 47.00 91 GLY A N 1
ATOM 691 C CA . GLY A 1 89 ? 132.483 38.678 12.383 1.00 35.90 91 GLY A CA 1
ATOM 692 C C . GLY A 1 89 ? 131.012 38.650 12.704 1.00 38.31 91 GLY A C 1
ATOM 693 O O . GLY A 1 89 ? 130.446 39.611 13.221 1.00 38.48 91 GLY A O 1
ATOM 694 N N . TYR A 1 90 ? 130.366 37.539 12.376 1.00 35.45 92 TYR A N 1
ATOM 695 C CA . TYR A 1 90 ? 128.940 37.466 12.590 1.00 30.17 92 TYR A CA 1
ATOM 696 C C . TYR A 1 90 ? 128.525 36.088 13.025 1.00 33.62 92 TYR A C 1
ATOM 697 O O . TYR A 1 90 ? 129.295 35.132 12.915 1.00 37.82 92 TYR A O 1
ATOM 706 N N . VAL A 1 91 ? 127.319 36.007 13.571 1.00 31.61 93 VAL A N 1
ATOM 707 C CA . VAL A 1 91 ? 126.709 34.736 13.876 1.00 38.51 93 VAL A CA 1
ATOM 708 C C . VAL A 1 91 ? 125.742 34.406 12.747 1.00 41.24 93 VAL A C 1
ATOM 709 O O . VAL A 1 91 ? 124.938 35.251 12.349 1.00 40.06 93 VAL A O 1
ATOM 713 N N . GLN A 1 92 ? 125.803 33.179 12.242 1.00 37.77 94 GLN A N 1
ATOM 714 C CA . GLN A 1 92 ? 124.876 32.761 11.201 1.00 33.81 94 GLN A CA 1
ATOM 715 C C . GLN A 1 92 ? 124.030 31.613 11.700 1.00 30.86 94 GLN A C 1
ATOM 716 O O . GLN A 1 92 ? 124.540 30.568 12.085 1.00 33.51 94 GLN A O 1
ATOM 722 N N . GLU A 1 93 ? 122.726 31.799 11.681 1.00 30.76 95 GLU A N 1
ATOM 723 C CA . GLU A 1 93 ? 121.837 30.755 12.127 1.00 34.23 95 GLU A CA 1
ATOM 724 C C . GLU A 1 93 ? 120.857 30.398 11.030 1.00 29.72 95 GLU A C 1
ATOM 725 O O . GLU A 1 93 ? 120.369 31.268 10.316 1.00 32.84 95 GLU A O 1
ATOM 731 N N . ARG A 1 94 ? 120.530 29.121 10.940 1.00 30.17 96 ARG A N 1
ATOM 732 C CA . ARG A 1 94 ? 119.558 28.685 9.960 1.00 36.80 96 ARG A CA 1
ATOM 733 C C . ARG A 1 94 ? 118.663 27.593 10.503 1.00 36.36 96 ARG A C 1
ATOM 734 O O . ARG A 1 94 ? 119.064 26.763 11.335 1.00 32.69 96 ARG A O 1
ATOM 742 N N . THR A 1 95 ? 117.443 27.600 9.996 1.00 35.74 97 THR A N 1
ATOM 743 C CA . THR A 1 95 ? 116.636 26.408 9.957 1.00 37.30 97 THR A CA 1
ATOM 744 C C . THR A 1 95 ? 116.644 25.915 8.508 1.00 35.43 97 THR A C 1
ATOM 745 O O . THR A 1 95 ? 116.355 26.667 7.581 1.00 35.82 97 THR A O 1
ATOM 749 N N . ILE A 1 96 ? 117.025 24.662 8.318 1.00 34.22 98 ILE A N 1
ATOM 750 C CA . ILE A 1 96 ? 116.989 24.054 6.998 1.00 38.46 98 ILE A CA 1
ATOM 751 C C . ILE A 1 96 ? 115.975 22.936 7.040 1.00 33.23 98 ILE A C 1
ATOM 752 O O . ILE A 1 96 ? 116.195 21.918 7.690 1.00 33.39 98 ILE A O 1
ATOM 757 N N . SER A 1 97 ? 114.856 23.125 6.354 1.00 34.56 99 SER A N 1
ATOM 758 C CA A SER A 1 97 ? 113.809 22.120 6.346 0.75 36.51 99 SER A CA 1
ATOM 759 C CA B SER A 1 97 ? 113.806 22.116 6.341 0.25 36.33 99 SER A CA 1
ATOM 760 C C . SER A 1 97 ? 113.786 21.321 5.032 1.00 38.21 99 SER A C 1
ATOM 761 O O . SER A 1 97 ? 113.578 21.877 3.951 1.00 34.39 99 SER A O 1
ATOM 766 N N . PHE A 1 98 ? 114.003 20.014 5.135 1.00 37.42 100 PHE A N 1
ATOM 767 C CA . PHE A 1 98 ? 113.944 19.136 3.966 1.00 38.31 100 PHE A CA 1
ATOM 768 C C . PHE A 1 98 ? 112.508 18.689 3.687 1.00 38.47 100 PHE A C 1
ATOM 769 O O . PHE A 1 98 ? 111.850 18.161 4.564 1.00 41.89 100 PHE A O 1
ATOM 777 N N . LYS A 1 99 ? 112.026 18.900 2.463 1.00 40.83 101 LYS A N 1
ATOM 778 C CA . LYS A 1 99 ? 110.639 18.594 2.114 1.00 37.99 101 LYS A CA 1
ATOM 779 C C . LYS A 1 99 ? 110.317 17.122 2.400 1.00 48.91 101 LYS A C 1
ATOM 780 O O . LYS A 1 99 ? 111.091 16.227 2.028 1.00 37.19 101 LYS A O 1
ATOM 786 N N . ASP A 1 100 ? 109.189 16.875 3.077 1.00 45.20 102 ASP A N 1
ATOM 787 C CA . ASP A 1 100 ? 108.781 15.510 3.434 1.00 46.57 102 ASP A CA 1
ATOM 788 C C . ASP A 1 100 ? 109.804 14.746 4.288 1.00 42.98 102 ASP A C 1
ATOM 789 O O . ASP A 1 100 ? 109.854 13.520 4.253 1.00 49.45 102 ASP A O 1
ATOM 794 N N . ASP A 1 101 ? 110.628 15.453 5.043 1.00 40.21 103 ASP A N 1
ATOM 795 C CA . ASP A 1 101 ? 111.607 14.777 5.898 1.00 41.03 103 ASP A CA 1
ATOM 796 C C . ASP A 1 101 ? 112.026 15.695 7.055 1.00 40.96 103 ASP A C 1
ATOM 797 O O . ASP A 1 101 ? 111.278 16.606 7.438 1.00 37.09 103 ASP A O 1
ATOM 802 N N . GLY A 1 102 ? 113.216 15.468 7.605 1.00 38.26 104 GLY A N 1
ATOM 803 C CA . GLY A 1 102 ? 113.669 16.225 8.757 1.00 40.94 104 GLY A CA 1
ATOM 804 C C . GLY A 1 102 ? 114.129 17.657 8.517 1.00 43.39 104 GLY A C 1
ATOM 805 O O . GLY A 1 102 ? 113.945 18.229 7.434 1.00 41.41 104 GLY A O 1
ATOM 806 N N . ASN A 1 103 ? 114.730 18.244 9.548 1.00 37.55 105 ASN A N 1
ATOM 807 C CA . ASN A 1 103 ? 115.309 19.574 9.439 1.00 38.97 105 ASN A CA 1
ATOM 808 C C . ASN A 1 103 ? 116.650 19.647 10.155 1.00 41.88 105 ASN A C 1
ATOM 809 O O . ASN A 1 103 ? 116.915 18.859 11.061 1.00 39.11 105 ASN A O 1
ATOM 814 N N . TYR A 1 104 ? 117.499 20.574 9.708 1.00 42.34 106 TYR A N 1
ATOM 815 C CA . TYR A 1 104 ? 118.726 20.930 10.405 1.00 36.97 106 TYR A CA 1
ATOM 816 C C . TYR A 1 104 ? 118.485 22.281 11.043 1.00 34.67 106 TYR A C 1
ATOM 817 O O . TYR A 1 104 ? 117.809 23.127 10.464 1.00 32.63 106 TYR A O 1
ATOM 826 N N . LYS A 1 105 ? 119.036 22.486 12.235 1.00 37.64 107 LYS A N 1
ATOM 827 C CA . LYS A 1 105 ? 119.156 23.824 12.794 1.00 36.95 107 LYS A CA 1
ATOM 828 C C . LYS A 1 105 ? 120.627 24.001 13.029 1.00 34.44 107 LYS A C 1
ATOM 829 O O . LYS A 1 105 ? 121.283 23.098 13.534 1.00 35.87 107 LYS A O 1
ATOM 835 N N . THR A 1 106 ? 121.155 25.158 12.647 1.00 32.78 108 THR A N 1
ATOM 836 C CA . THR A 1 106 ? 122.590 25.347 12.670 1.00 35.81 108 THR A CA 1
ATOM 837 C C . THR A 1 106 ? 122.902 26.692 13.278 1.00 31.91 108 THR A C 1
ATOM 838 O O . THR A 1 106 ? 122.115 27.634 13.167 1.00 32.70 108 THR A O 1
ATOM 842 N N . ARG A 1 107 ? 124.082 26.795 13.870 1.00 31.57 109 ARG A N 1
ATOM 843 C CA . ARG A 1 107 ? 124.497 28.044 14.495 1.00 35.93 109 ARG A CA 1
ATOM 844 C C . ARG A 1 107 ? 125.982 28.151 14.292 1.00 25.39 109 ARG A C 1
ATOM 845 O O . ARG A 1 107 ? 126.720 27.210 14.548 1.00 32.03 109 ARG A O 1
ATOM 853 N N . ALA A 1 108 ? 126.435 29.293 13.816 1.00 29.64 110 ALA A N 1
ATOM 854 C CA . ALA A 1 108 ? 127.819 29.371 13.420 1.00 30.39 110 ALA A CA 1
ATOM 855 C C . ALA A 1 108 ? 128.370 30.741 13.727 1.00 29.95 110 ALA A C 1
ATOM 856 O O . ALA A 1 108 ? 127.637 31.735 13.727 1.00 36.25 110 ALA A O 1
ATOM 858 N N . GLU A 1 109 ? 129.668 30.790 13.976 1.00 30.33 111 GLU A N 1
ATOM 859 C CA . GLU A 1 109 ? 130.368 32.055 14.017 1.00 36.30 111 GLU A CA 1
ATOM 860 C C . GLU A 1 109 ? 131.404 32.113 12.910 1.00 32.05 111 GLU A C 1
ATOM 861 O O . GLU A 1 109 ? 132.184 31.188 12.729 1.00 35.52 111 GLU A O 1
ATOM 867 N N . VAL A 1 110 ? 131.414 33.232 12.200 1.00 34.98 112 VAL A N 1
ATOM 868 C CA . VAL A 1 110 ? 132.327 33.451 11.105 1.00 32.41 112 VAL A CA 1
ATOM 869 C C . VAL A 1 110 ? 133.125 34.690 11.435 1.00 30.67 112 VAL A C 1
ATOM 870 O O . VAL A 1 110 ? 132.556 35.760 11.554 1.00 34.92 112 VAL A O 1
ATOM 874 N N . LYS A 1 111 ? 134.444 34.559 11.538 1.00 32.33 113 LYS A N 1
ATOM 875 C CA . LYS A 1 111 ? 135.278 35.682 11.931 1.00 31.90 113 LYS A CA 1
ATOM 876 C C . LYS A 1 111 ? 136.715 35.377 11.613 1.00 29.31 113 LYS A C 1
ATOM 877 O O . LYS A 1 111 ? 137.078 34.232 11.413 1.00 32.00 113 LYS A O 1
ATOM 883 N N . PHE A 1 112 ? 137.542 36.411 11.582 1.00 31.34 114 PHE A N 1
ATOM 884 C CA . PHE A 1 112 ? 138.964 36.213 11.448 1.00 35.51 114 PHE A CA 1
ATOM 885 C C . PHE A 1 112 ? 139.594 35.712 12.750 1.00 40.66 114 PHE A C 1
ATOM 886 O O . PHE A 1 112 ? 139.207 36.133 13.852 1.00 39.96 114 PHE A O 1
ATOM 894 N N . GLU A 1 113 ? 140.547 34.797 12.616 1.00 38.48 115 GLU A N 1
ATOM 895 C CA . GLU A 1 113 ? 141.395 34.397 13.736 1.00 38.69 115 GLU A CA 1
ATOM 896 C C . GLU A 1 113 ? 142.815 34.512 13.222 1.00 42.87 115 GLU A C 1
ATOM 897 O O . GLU A 1 113 ? 143.274 33.689 12.423 1.00 42.55 115 GLU A O 1
ATOM 903 N N . GLY A 1 114 ? 143.495 35.578 13.631 1.00 38.00 116 GLY A N 1
ATOM 904 C CA . GLY A 1 114 ? 144.737 35.948 12.979 1.00 44.29 116 GLY A CA 1
ATOM 905 C C . GLY A 1 114 ? 144.481 36.266 11.511 1.00 47.26 116 GLY A C 1
ATOM 906 O O . GLY A 1 114 ? 143.579 37.041 11.175 1.00 45.61 116 GLY A O 1
ATOM 907 N N . ASP A 1 115 ? 145.257 35.653 10.626 1.00 45.98 117 ASP A N 1
ATOM 908 C CA . ASP A 1 115 ? 145.140 35.936 9.197 1.00 45.92 117 ASP A CA 1
ATOM 909 C C . ASP A 1 115 ? 144.207 34.974 8.435 1.00 44.84 117 ASP A C 1
ATOM 910 O O . ASP A 1 115 ? 144.184 34.982 7.209 1.00 44.01 117 ASP A O 1
ATOM 915 N N . THR A 1 116 ? 143.445 34.155 9.157 1.00 43.66 118 THR A N 1
ATOM 916 C CA . THR A 1 116 ? 142.541 33.215 8.515 1.00 38.63 118 THR A CA 1
ATOM 917 C C . THR A 1 116 ? 141.067 33.415 8.850 1.00 40.95 118 THR A C 1
ATOM 918 O O . THR A 1 116 ? 140.710 33.758 9.974 1.00 37.48 118 THR A O 1
ATOM 922 N N . LEU A 1 117 ? 140.216 33.212 7.841 1.00 35.01 119 LEU A N 1
ATOM 923 C CA . LEU A 1 117 ? 138.775 33.304 8.019 1.00 31.27 119 LEU A CA 1
ATOM 924 C C . LEU A 1 117 ? 138.239 31.952 8.539 1.00 38.86 119 LEU A C 1
ATOM 925 O O . LEU A 1 117 ? 138.441 30.902 7.901 1.00 35.07 119 LEU A O 1
ATOM 930 N N . VAL A 1 118 ? 137.578 31.971 9.700 1.00 32.53 120 VAL A N 1
ATOM 931 C CA . VAL A 1 118 ? 137.151 30.736 10.351 1.00 29.80 120 VAL A CA 1
ATOM 932 C C . VAL A 1 118 ? 135.643 30.655 10.492 1.00 30.12 120 VAL A C 1
ATOM 933 O O . VAL A 1 118 ? 135.007 31.621 10.879 1.00 36.30 120 VAL A O 1
ATOM 937 N N . ASN A 1 119 ? 135.084 29.491 10.177 1.00 31.49 121 ASN A N 1
ATOM 938 C CA . ASN A 1 119 ? 133.649 29.238 10.239 1.00 32.83 121 ASN A CA 1
ATOM 939 C C . ASN A 1 119 ? 133.470 28.072 11.185 1.00 35.85 121 ASN A C 1
ATOM 940 O O . ASN A 1 119 ? 133.850 26.951 10.844 1.00 34.45 121 ASN A O 1
ATOM 945 N N . ARG A 1 120 ? 132.914 28.337 12.370 1.00 37.54 122 ARG A N 1
ATOM 946 C CA . ARG A 1 120 ? 132.738 27.316 13.415 1.00 36.91 122 ARG A CA 1
ATOM 947 C C . ARG A 1 120 ? 131.254 27.047 13.627 1.00 34.92 122 ARG A C 1
ATOM 948 O O . ARG A 1 120 ? 130.498 27.967 13.951 1.00 34.94 122 ARG A O 1
ATOM 956 N N . ILE A 1 121 ? 130.834 25.797 13.457 1.00 31.70 123 ILE A N 1
ATOM 957 C CA . ILE A 1 121 ? 129.404 25.483 13.417 1.00 34.80 123 ILE A CA 1
ATOM 958 C C . ILE A 1 121 ? 128.901 24.442 14.428 1.00 34.95 123 ILE A C 1
ATOM 959 O O . ILE A 1 121 ? 129.601 23.491 14.746 1.00 37.90 123 ILE A O 1
ATOM 964 N N . GLU A 1 122 ? 127.661 24.613 14.884 1.00 30.22 124 GLU A N 1
ATOM 965 C CA . GLU A 1 122 ? 126.948 23.548 15.570 1.00 39.95 124 GLU A CA 1
ATOM 966 C C . GLU A 1 122 ? 125.692 23.224 14.797 1.00 36.62 124 GLU A C 1
ATOM 967 O O . GLU A 1 122 ? 124.916 24.113 14.462 1.00 35.04 124 GLU A O 1
ATOM 973 N N . LEU A 1 123 ? 125.482 21.939 14.541 1.00 38.62 125 LEU A N 1
ATOM 974 C CA . LEU A 1 123 ? 124.313 21.505 13.801 1.00 42.39 125 LEU A CA 1
ATOM 975 C C . LEU A 1 123 ? 123.544 20.425 14.565 1.00 41.52 125 LEU A C 1
ATOM 976 O O . LEU A 1 123 ? 124.138 19.493 15.114 1.00 39.43 125 LEU A O 1
ATOM 981 N N . LYS A 1 124 ? 122.221 20.555 14.571 1.00 38.99 126 LYS A N 1
ATOM 982 C CA . LYS A 1 124 ? 121.343 19.551 15.151 1.00 39.53 126 LYS A CA 1
ATOM 983 C C . LYS A 1 124 ? 120.282 19.177 14.145 1.00 37.76 126 LYS A C 1
ATOM 984 O O . LYS A 1 124 ? 119.541 20.045 13.687 1.00 38.45 126 LYS A O 1
ATOM 990 N N . GLY A 1 125 ? 120.181 17.890 13.824 1.00 39.83 127 GLY A N 1
ATOM 991 C CA . GLY A 1 125 ? 119.149 17.417 12.915 1.00 42.68 127 GLY A CA 1
ATOM 992 C C . GLY A 1 125 ? 118.142 16.507 13.598 1.00 46.07 127 GLY A C 1
ATOM 993 O O . GLY A 1 125 ? 118.520 15.635 14.393 1.00 46.63 127 GLY A O 1
ATOM 994 N N . ILE A 1 126 ? 116.860 16.690 13.290 1.00 38.77 128 ILE A N 1
ATOM 995 C CA . ILE A 1 126 ? 115.842 15.806 13.841 1.00 44.70 128 ILE A CA 1
ATOM 996 C C . ILE A 1 126 ? 114.776 15.418 12.834 1.00 49.32 128 ILE A C 1
ATOM 997 O O . ILE A 1 126 ? 114.599 16.079 11.800 1.00 45.72 128 ILE A O 1
ATOM 1002 N N . ASP A 1 127 ? 114.073 14.335 13.154 1.00 42.51 129 ASP A N 1
ATOM 1003 C CA . ASP A 1 127 ? 112.872 13.945 12.435 1.00 46.65 129 ASP A CA 1
ATOM 1004 C C . ASP A 1 127 ? 113.188 13.370 11.062 1.00 44.96 129 ASP A C 1
ATOM 1005 O O . ASP A 1 127 ? 112.349 13.379 10.167 1.00 46.01 129 ASP A O 1
ATOM 1010 N N . PHE A 1 128 ? 114.396 12.851 10.907 1.00 44.89 130 PHE A N 1
ATOM 1011 C CA . PHE A 1 128 ? 114.801 12.280 9.637 1.00 46.51 130 PHE A CA 1
ATOM 1012 C C . PHE A 1 128 ? 114.327 10.838 9.495 1.00 54.09 130 PHE A C 1
ATOM 1013 O O . PHE A 1 128 ? 114.572 10.008 10.365 1.00 54.42 130 PHE A O 1
ATOM 1021 N N . LYS A 1 129 ? 113.625 10.556 8.400 1.00 44.53 131 LYS A N 1
ATOM 1022 C CA . LYS A 1 129 ? 113.120 9.219 8.135 1.00 47.06 131 LYS A CA 1
ATOM 1023 C C . LYS A 1 129 ? 114.266 8.286 7.773 1.00 53.99 131 LYS A C 1
ATOM 1024 O O . LYS A 1 129 ? 115.037 8.566 6.856 1.00 52.52 131 LYS A O 1
ATOM 1030 N N . GLU A 1 130 ? 114.367 7.170 8.486 1.00 52.85 132 GLU A N 1
ATOM 1031 C CA . GLU A 1 130 ? 115.465 6.231 8.280 1.00 57.54 132 GLU A CA 1
ATOM 1032 C C . GLU A 1 130 ? 115.520 5.701 6.847 1.00 53.05 132 GLU A C 1
ATOM 1033 O O . GLU A 1 130 ? 116.578 5.286 6.371 1.00 56.98 132 GLU A O 1
ATOM 1039 N N . ASP A 1 131 ? 114.384 5.714 6.161 1.00 55.22 133 ASP A N 1
ATOM 1040 C CA . ASP A 1 131 ? 114.348 5.267 4.769 1.00 58.42 133 ASP A CA 1
ATOM 1041 C C . ASP A 1 131 ? 114.214 6.429 3.779 1.00 56.36 133 ASP A C 1
ATOM 1042 O O . ASP A 1 131 ? 113.909 6.219 2.606 1.00 55.34 133 ASP A O 1
ATOM 1047 N N . GLY A 1 132 ? 114.441 7.652 4.255 1.00 55.16 134 GLY A N 1
ATOM 1048 C CA . GLY A 1 132 ? 114.331 8.834 3.413 1.00 48.10 134 GLY A CA 1
ATOM 1049 C C . GLY A 1 132 ? 115.582 9.133 2.597 1.00 46.15 134 GLY A C 1
ATOM 1050 O O . GLY A 1 132 ? 116.566 8.396 2.653 1.00 45.28 134 GLY A O 1
ATOM 1051 N N . ASN A 1 133 ? 115.547 10.225 1.838 1.00 46.79 135 ASN A N 1
ATOM 1052 C CA . ASN A 1 133 ? 116.644 10.576 0.935 1.00 42.23 135 ASN A CA 1
ATOM 1053 C C . ASN A 1 133 ? 117.937 10.904 1.658 1.00 40.96 135 ASN A C 1
ATOM 1054 O O . ASN A 1 133 ? 119.019 10.670 1.135 1.00 40.08 135 ASN A O 1
ATOM 1059 N N . ILE A 1 134 ? 117.824 11.442 2.868 1.00 40.94 136 ILE A N 1
ATOM 1060 C CA . ILE A 1 134 ? 119.002 11.834 3.630 1.00 40.34 136 ILE A CA 1
ATOM 1061 C C . ILE A 1 134 ? 119.679 10.664 4.345 1.00 46.25 136 ILE A C 1
ATOM 1062 O O . ILE A 1 134 ? 120.836 10.330 4.054 1.00 42.54 136 ILE A O 1
ATOM 1067 N N . LEU A 1 135 ? 118.972 10.038 5.283 1.00 48.25 137 LEU A N 1
ATOM 1068 C CA . LEU A 1 135 ? 119.532 8.882 5.971 1.00 41.08 137 LEU A CA 1
ATOM 1069 C C . LEU A 1 135 ? 119.615 7.675 5.025 1.00 42.57 137 LEU A C 1
ATOM 1070 O O . LEU A 1 135 ? 120.391 6.749 5.254 1.00 43.75 137 LEU A O 1
ATOM 1075 N N . GLY A 1 136 ? 118.811 7.682 3.967 1.00 41.86 138 GLY A N 1
ATOM 1076 C CA . GLY A 1 136 ? 118.879 6.632 2.958 1.00 47.04 138 GLY A CA 1
ATOM 1077 C C . GLY A 1 136 ? 120.064 6.787 2.002 1.00 47.92 138 GLY A C 1
ATOM 1078 O O . GLY A 1 136 ? 120.315 5.920 1.155 1.00 48.93 138 GLY A O 1
ATOM 1079 N N . HIS A 1 137 ? 120.808 7.880 2.160 1.00 42.33 139 HIS A N 1
ATOM 1080 C CA . HIS A 1 137 ? 121.894 8.243 1.248 1.00 44.27 139 HIS A CA 1
ATOM 1081 C C . HIS A 1 137 ? 121.479 8.138 -0.213 1.00 42.82 139 HIS A C 1
ATOM 1082 O O . HIS A 1 137 ? 122.098 7.425 -1.001 1.00 40.84 139 HIS A O 1
ATOM 1089 N N . LYS A 1 138 ? 120.424 8.858 -0.568 1.00 39.98 140 LYS A N 1
ATOM 1090 C CA . LYS A 1 138 ? 119.899 8.791 -1.918 1.00 42.58 140 LYS A CA 1
ATOM 1091 C C . LYS A 1 138 ? 120.222 10.028 -2.775 1.00 43.48 140 LYS A C 1
ATOM 1092 O O . LYS A 1 138 ? 119.810 10.103 -3.936 1.00 38.07 140 LYS A O 1
ATOM 1098 N N . LEU A 1 139 ? 120.934 11.004 -2.208 1.00 41.14 141 LEU A N 1
ATOM 1099 C CA . LEU A 1 139 ? 121.296 12.190 -2.983 1.00 39.38 141 LEU A CA 1
ATOM 1100 C C . LEU A 1 139 ? 122.458 11.873 -3.907 1.00 39.26 141 LEU A C 1
ATOM 1101 O O . LEU A 1 139 ? 123.393 11.165 -3.530 1.00 39.11 141 LEU A O 1
ATOM 1106 N N . GLU A 1 140 ? 122.407 12.420 -5.114 1.00 39.31 142 GLU A N 1
ATOM 1107 C CA . GLU A 1 140 ? 123.563 12.378 -6.001 1.00 39.88 142 GLU A CA 1
ATOM 1108 C C . GLU A 1 140 ? 124.672 13.261 -5.457 1.00 36.82 142 GLU A C 1
ATOM 1109 O O . GLU A 1 140 ? 124.408 14.259 -4.773 1.00 38.20 142 GLU A O 1
ATOM 1115 N N . TYR A 1 141 ? 125.910 12.905 -5.771 1.00 30.24 143 TYR A N 1
ATOM 1116 C CA . TYR A 1 141 ? 127.043 13.690 -5.311 1.00 35.67 143 TYR A CA 1
ATOM 1117 C C . TYR A 1 141 ? 127.322 14.831 -6.278 1.00 33.52 143 TYR A C 1
ATOM 1118 O O . TYR A 1 141 ? 128.290 14.803 -7.014 1.00 36.13 143 TYR A O 1
ATOM 1127 N N . ASN A 1 142 ? 126.442 15.822 -6.280 1.00 33.62 144 ASN A N 1
ATOM 1128 C CA . ASN A 1 142 ? 126.644 17.033 -7.053 1.00 36.40 144 ASN A CA 1
ATOM 1129 C C . ASN A 1 142 ? 125.872 18.173 -6.413 1.00 34.35 144 ASN A C 1
ATOM 1130 O O . ASN A 1 142 ? 125.184 17.981 -5.409 1.00 36.30 144 ASN A O 1
ATOM 1135 N N . TYR A 1 143 ? 125.973 19.360 -6.993 1.00 32.85 145 TYR A N 1
ATOM 1136 C CA . TYR A 1 143 ? 125.322 20.517 -6.404 1.00 31.14 145 TYR A CA 1
ATOM 1137 C C . TYR A 1 143 ? 124.839 21.499 -7.454 1.00 31.94 145 TYR A C 1
ATOM 1138 O O . TYR A 1 143 ? 125.539 21.806 -8.426 1.00 35.83 145 TYR A O 1
ATOM 1147 N N . ASN A 1 144 ? 123.625 21.981 -7.254 1.00 29.82 146 ASN A N 1
ATOM 1148 C CA . ASN A 1 144 ? 123.002 22.876 -8.199 1.00 28.45 146 ASN A CA 1
ATOM 1149 C C . ASN A 1 144 ? 123.361 24.350 -7.968 1.00 31.08 146 ASN A C 1
ATOM 1150 O O . ASN A 1 144 ? 124.233 24.660 -7.152 1.00 27.74 146 ASN A O 1
ATOM 1155 N N . SER A 1 145 ? 122.721 25.245 -8.716 1.00 27.79 147 SER A N 1
ATOM 1156 C CA . SER A 1 145 ? 123.063 26.655 -8.676 1.00 28.71 147 SER A CA 1
ATOM 1157 C C . SER A 1 145 ? 121.843 27.417 -8.253 1.00 32.14 147 SER A C 1
ATOM 1158 O O . SER A 1 145 ? 120.770 27.178 -8.786 1.00 27.99 147 SER A O 1
ATOM 1161 N N . HIS A 1 146 ? 121.990 28.299 -7.260 1.00 27.45 148 HIS A N 1
ATOM 1162 C CA . HIS A 1 146 ? 120.813 28.938 -6.677 1.00 27.82 148 HIS A CA 1
ATOM 1163 C C . HIS A 1 146 ? 120.904 30.468 -6.497 1.00 31.01 148 HIS A C 1
ATOM 1164 O O . HIS A 1 146 ? 121.971 31.069 -6.663 1.00 33.02 148 HIS A O 1
ATOM 1171 N N . ASN A 1 147 ? 119.763 31.081 -6.187 1.00 30.19 149 ASN A N 1
ATOM 1172 C CA . ASN A 1 147 ? 119.703 32.470 -5.736 1.00 35.10 149 ASN A CA 1
ATOM 1173 C C . ASN A 1 147 ? 119.425 32.577 -4.211 1.00 34.53 149 ASN A C 1
ATOM 1174 O O . ASN A 1 147 ? 118.396 32.115 -3.728 1.00 31.84 149 ASN A O 1
ATOM 1179 N N . VAL A 1 148 ? 120.343 33.200 -3.477 1.00 34.88 150 VAL A N 1
ATOM 1180 C CA . VAL A 1 148 ? 120.159 33.473 -2.054 1.00 28.05 150 VAL A CA 1
ATOM 1181 C C . VAL A 1 148 ? 119.573 34.874 -1.884 1.00 30.63 150 VAL A C 1
ATOM 1182 O O . VAL A 1 148 ? 120.258 35.861 -2.129 1.00 35.13 150 VAL A O 1
ATOM 1186 N N . TYR A 1 149 ? 118.304 34.969 -1.491 1.00 31.36 151 TYR A N 1
ATOM 1187 C CA . TYR A 1 149 ? 117.649 36.270 -1.371 1.00 35.00 151 TYR A CA 1
ATOM 1188 C C . TYR A 1 149 ? 117.868 36.897 0.018 1.00 37.78 151 TYR A C 1
ATOM 1189 O O . TYR A 1 149 ? 117.436 36.343 1.038 1.00 36.74 151 TYR A O 1
ATOM 1198 N N . ILE A 1 150 ? 118.548 38.042 0.026 1.00 35.65 152 ILE A N 1
ATOM 1199 C CA . ILE A 1 150 ? 118.931 38.768 1.234 1.00 33.60 152 ILE A CA 1
ATOM 1200 C C . ILE A 1 150 ? 118.010 39.950 1.537 1.00 43.95 152 ILE A C 1
ATOM 1201 O O . ILE A 1 150 ? 117.629 40.713 0.647 1.00 40.52 152 ILE A O 1
ATOM 1206 N N . THR A 1 151 ? 117.685 40.134 2.807 1.00 41.90 153 THR A N 1
ATOM 1207 C CA . THR A 1 151 ? 116.977 41.342 3.225 1.00 46.91 153 THR A CA 1
ATOM 1208 C C . THR A 1 151 ? 117.551 41.884 4.561 1.00 48.09 153 THR A C 1
ATOM 1209 O O . THR A 1 151 ? 118.137 41.132 5.348 1.00 40.82 153 THR A O 1
ATOM 1213 N N . ALA A 1 152 ? 117.419 43.191 4.783 1.00 50.77 154 ALA A N 1
ATOM 1214 C CA . ALA A 1 152 ? 117.899 43.830 6.015 1.00 50.84 154 ALA A CA 1
ATOM 1215 C C . ALA A 1 152 ? 116.967 43.547 7.187 1.00 49.95 154 ALA A C 1
ATOM 1216 O O . ALA A 1 152 ? 115.748 43.532 7.024 1.00 52.67 154 ALA A O 1
ATOM 1218 N N . ASP A 1 153 ? 117.546 43.322 8.364 1.00 52.57 155 ASP A N 1
ATOM 1219 C CA . ASP A 1 153 ? 116.780 43.135 9.596 1.00 54.64 155 ASP A CA 1
ATOM 1220 C C . ASP A 1 153 ? 117.208 44.204 10.620 1.00 59.76 155 ASP A C 1
ATOM 1221 O O . ASP A 1 153 ? 118.046 43.945 11.496 1.00 56.24 155 ASP A O 1
ATOM 1226 N N . LYS A 1 154 ? 116.631 45.399 10.502 1.00 57.65 156 LYS A N 1
ATOM 1227 C CA . LYS A 1 154 ? 117.070 46.563 11.284 1.00 59.93 156 LYS A CA 1
ATOM 1228 C C . LYS A 1 154 ? 116.999 46.321 12.792 1.00 59.95 156 LYS A C 1
ATOM 1229 O O . LYS A 1 154 ? 117.892 46.724 13.533 1.00 58.85 156 LYS A O 1
ATOM 1235 N N . GLN A 1 155 ? 115.945 45.647 13.237 1.00 60.81 157 GLN A N 1
ATOM 1236 C CA . GLN A 1 155 ? 115.796 45.314 14.650 1.00 62.98 157 GLN A CA 1
ATOM 1237 C C . GLN A 1 155 ? 117.034 44.599 15.228 1.00 64.18 157 GLN A C 1
ATOM 1238 O O . GLN A 1 155 ? 117.423 44.854 16.371 1.00 62.68 157 GLN A O 1
ATOM 1244 N N . LYS A 1 156 ? 117.663 43.725 14.443 1.00 59.30 158 LYS A N 1
ATOM 1245 C CA . LYS A 1 156 ? 118.807 42.954 14.939 1.00 53.94 158 LYS A CA 1
ATOM 1246 C C . LYS A 1 156 ? 120.139 43.471 14.422 1.00 52.46 158 LYS A C 1
ATOM 1247 O O . LYS A 1 156 ? 121.176 42.843 14.637 1.00 60.54 158 LYS A O 1
ATOM 1253 N N . ASN A 1 157 ? 120.111 44.615 13.744 1.00 49.20 159 ASN A N 1
ATOM 1254 C CA . ASN A 1 157 ? 121.309 45.183 13.127 1.00 46.89 159 ASN A CA 1
ATOM 1255 C C . ASN A 1 157 ? 121.994 44.229 12.146 1.00 52.01 159 ASN A C 1
ATOM 1256 O O . ASN A 1 157 ? 123.213 44.302 11.942 1.00 51.21 159 ASN A O 1
ATOM 1261 N N . GLY A 1 158 ? 121.221 43.345 11.522 1.00 50.02 160 GLY A N 1
ATOM 1262 C CA . GLY A 1 158 ? 121.805 42.393 10.591 1.00 48.95 160 GLY A CA 1
ATOM 1263 C C . GLY A 1 158 ? 121.006 42.170 9.321 1.00 48.53 160 GLY A C 1
ATOM 1264 O O . GLY A 1 158 ? 120.464 43.116 8.740 1.00 49.07 160 GLY A O 1
ATOM 1265 N N . ILE A 1 159 ? 120.948 40.913 8.886 1.00 47.08 161 ILE A N 1
ATOM 1266 C CA . ILE A 1 159 ? 120.203 40.527 7.689 1.00 41.89 161 ILE A CA 1
ATOM 1267 C C . ILE A 1 159 ? 119.494 39.199 7.885 1.00 43.72 161 ILE A C 1
ATOM 1268 O O . ILE A 1 159 ? 119.792 38.427 8.808 1.00 39.64 161 ILE A O 1
ATOM 1273 N N . LYS A 1 160 ? 118.534 38.957 7.004 1.00 47.57 162 LYS A N 1
ATOM 1274 C CA . LYS A 1 160 ? 117.873 37.669 6.886 1.00 45.35 162 LYS A CA 1
ATOM 1275 C C . LYS A 1 160 ? 118.059 37.200 5.443 1.00 43.25 162 LYS A C 1
ATOM 1276 O O . LYS A 1 160 ? 118.222 38.016 4.534 1.00 35.47 162 LYS A O 1
ATOM 1282 N N . ALA A 1 161 ? 118.071 35.887 5.241 1.00 43.32 163 ALA A N 1
ATOM 1283 C CA . ALA A 1 161 ? 118.041 35.331 3.894 1.00 41.22 163 ALA A CA 1
ATOM 1284 C C . ALA A 1 161 ? 117.046 34.175 3.830 1.00 39.30 163 ALA A C 1
ATOM 1285 O O . ALA A 1 161 ? 116.762 33.523 4.843 1.00 35.59 163 ALA A O 1
ATOM 1287 N N . ASN A 1 162 ? 116.495 33.962 2.639 1.00 36.25 164 ASN A N 1
ATOM 1288 C CA . ASN A 1 162 ? 115.579 32.864 2.360 1.00 35.10 164 ASN A CA 1
ATOM 1289 C C . ASN A 1 162 ? 115.937 32.300 0.982 1.00 38.36 164 ASN A C 1
ATOM 1290 O O . ASN A 1 162 ? 116.159 33.072 0.040 1.00 35.67 164 ASN A O 1
ATOM 1295 N N . PHE A 1 163 ? 116.020 30.975 0.861 1.00 33.16 165 PHE A N 1
ATOM 1296 C CA . PHE A 1 163 ? 116.232 30.355 -0.452 1.00 32.59 165 PHE A CA 1
ATOM 1297 C C . PHE A 1 163 ? 115.865 28.886 -0.449 1.00 35.93 165 PHE A C 1
ATOM 1298 O O . PHE A 1 163 ? 115.637 28.295 0.615 1.00 32.61 165 PHE A O 1
ATOM 1306 N N . LYS A 1 164 ? 115.810 28.306 -1.649 1.00 34.21 166 LYS A N 1
ATOM 1307 C CA . LYS A 1 164 ? 115.478 26.897 -1.827 1.00 29.08 166 LYS A CA 1
ATOM 1308 C C . LYS A 1 164 ? 116.631 26.159 -2.479 1.00 31.19 166 LYS A C 1
ATOM 1309 O O . LYS A 1 164 ? 117.062 26.508 -3.575 1.00 32.71 166 LYS A O 1
ATOM 1315 N N . ILE A 1 165 ? 117.169 25.170 -1.783 1.00 29.71 167 ILE A N 1
ATOM 1316 C CA . ILE A 1 165 ? 118.223 24.352 -2.354 1.00 31.57 167 ILE A CA 1
ATOM 1317 C C . ILE A 1 165 ? 117.539 23.166 -3.029 1.00 36.65 167 ILE A C 1
ATOM 1318 O O . ILE A 1 165 ? 116.650 22.558 -2.434 1.00 32.47 167 ILE A O 1
ATOM 1323 N N . ARG A 1 166 ? 117.923 22.876 -4.276 1.00 28.93 168 ARG A N 1
ATOM 1324 C CA . ARG A 1 166 ? 117.400 21.713 -5.008 1.00 27.81 168 ARG A CA 1
ATOM 1325 C C . ARG A 1 166 ? 118.444 20.608 -4.972 1.00 30.03 168 ARG A C 1
ATOM 1326 O O . ARG A 1 166 ? 119.515 20.751 -5.552 1.00 31.61 168 ARG A O 1
ATOM 1334 N N . HIS A 1 167 ? 118.165 19.529 -4.239 1.00 27.93 169 HIS A N 1
ATOM 1335 C CA . HIS A 1 167 ? 119.085 18.397 -4.209 1.00 30.61 169 HIS A CA 1
ATOM 1336 C C . HIS A 1 167 ? 118.635 17.337 -5.225 1.00 35.09 169 HIS A C 1
ATOM 1337 O O . HIS A 1 167 ? 117.526 16.825 -5.140 1.00 34.66 169 HIS A O 1
ATOM 1344 N N . ASN A 1 168 ? 119.494 17.025 -6.190 1.00 33.99 170 ASN A N 1
ATOM 1345 C CA . ASN A 1 168 ? 119.217 15.972 -7.157 1.00 30.00 170 ASN A CA 1
ATOM 1346 C C . ASN A 1 168 ? 119.224 14.607 -6.459 1.00 35.51 170 ASN A C 1
ATOM 1347 O O . ASN A 1 168 ? 120.205 14.250 -5.787 1.00 34.24 170 ASN A O 1
ATOM 1352 N N . ILE A 1 169 ? 118.132 13.858 -6.626 1.00 33.06 171 ILE A N 1
ATOM 1353 C CA . ILE A 1 169 ? 117.970 12.521 -6.034 1.00 40.49 171 ILE A CA 1
ATOM 1354 C C . ILE A 1 169 ? 118.242 11.390 -7.045 1.00 36.17 171 ILE A C 1
ATOM 1355 O O . ILE A 1 169 ? 117.833 11.467 -8.197 1.00 37.21 171 ILE A O 1
ATOM 1360 N N . GLU A 1 170 ? 118.909 10.333 -6.590 1.00 39.19 172 GLU A N 1
ATOM 1361 C CA . GLU A 1 170 ? 119.338 9.237 -7.461 1.00 44.26 172 GLU A CA 1
ATOM 1362 C C . GLU A 1 170 ? 118.248 8.648 -8.377 1.00 46.58 172 GLU A C 1
ATOM 1363 O O . GLU A 1 170 ? 118.558 8.140 -9.457 1.00 50.69 172 GLU A O 1
ATOM 1369 N N . ASP A 1 171 ? 116.984 8.726 -7.964 1.00 43.88 173 ASP A N 1
ATOM 1370 C CA . ASP A 1 171 ? 115.880 8.175 -8.762 1.00 38.88 173 ASP A CA 1
ATOM 1371 C C . ASP A 1 171 ? 115.334 9.158 -9.786 1.00 36.91 173 ASP A C 1
ATOM 1372 O O . ASP A 1 171 ? 114.284 8.926 -10.387 1.00 38.29 173 ASP A O 1
ATOM 1377 N N . GLY A 1 172 ? 116.036 10.266 -9.980 1.00 38.13 174 GLY A N 1
ATOM 1378 C CA . GLY A 1 172 ? 115.607 11.261 -10.955 1.00 37.74 174 GLY A CA 1
ATOM 1379 C C . GLY A 1 172 ? 114.741 12.384 -10.401 1.00 37.85 174 GLY A C 1
ATOM 1380 O O . GLY A 1 172 ? 114.386 13.308 -11.138 1.00 35.45 174 GLY A O 1
ATOM 1381 N N . SER A 1 173 ? 114.397 12.317 -9.110 1.00 35.69 175 SER A N 1
ATOM 1382 C CA . SER A 1 173 ? 113.563 13.353 -8.504 1.00 35.59 175 SER A CA 1
ATOM 1383 C C . SER A 1 173 ? 114.429 14.452 -7.900 1.00 36.89 175 SER A C 1
ATOM 1384 O O . SER A 1 173 ? 115.650 14.426 -8.008 1.00 32.66 175 SER A O 1
ATOM 1387 N N . VAL A 1 174 ? 113.781 15.413 -7.253 1.00 35.76 176 VAL A N 1
ATOM 1388 C CA . VAL A 1 174 ? 114.477 16.550 -6.672 1.00 32.86 176 VAL A CA 1
ATOM 1389 C C . VAL A 1 174 ? 113.954 16.780 -5.269 1.00 37.24 176 VAL A C 1
ATOM 1390 O O . VAL A 1 174 ? 112.745 16.861 -5.049 1.00 39.62 176 VAL A O 1
ATOM 1394 N N . GLN A 1 175 ? 114.879 16.863 -4.321 1.00 35.98 177 GLN A N 1
ATOM 1395 C CA . GLN A 1 175 ? 114.551 17.080 -2.917 1.00 40.76 177 GLN A CA 1
ATOM 1396 C C . GLN A 1 175 ? 114.834 18.532 -2.523 1.00 37.30 177 GLN A C 1
ATOM 1397 O O . GLN A 1 175 ? 115.987 18.954 -2.484 1.00 35.88 177 GLN A O 1
ATOM 1403 N N . LEU A 1 176 ? 113.776 19.294 -2.267 1.00 34.02 178 LEU A N 1
ATOM 1404 C CA . LEU A 1 176 ? 113.903 20.671 -1.809 1.00 33.14 178 LEU A CA 1
ATOM 1405 C C . LEU A 1 176 ? 114.348 20.759 -0.346 1.00 37.02 178 LEU A C 1
ATOM 1406 O O . LEU A 1 176 ? 113.910 19.967 0.504 1.00 35.78 178 LEU A O 1
ATOM 1411 N N . ALA A 1 177 ? 115.227 21.721 -0.079 1.00 30.18 179 ALA A N 1
ATOM 1412 C CA . ALA A 1 177 ? 115.636 22.083 1.271 1.00 32.50 179 ALA A CA 1
ATOM 1413 C C . ALA A 1 177 ? 115.417 23.583 1.464 1.00 36.34 179 ALA A C 1
ATOM 1414 O O . ALA A 1 177 ? 116.196 24.398 0.962 1.00 31.21 179 ALA A O 1
ATOM 1416 N N . ASP A 1 178 ? 114.348 23.946 2.175 1.00 35.95 180 ASP A N 1
ATOM 1417 C CA . ASP A 1 178 ? 114.056 25.351 2.425 1.00 37.15 180 ASP A CA 1
ATOM 1418 C C . ASP A 1 178 ? 114.978 25.920 3.503 1.00 37.67 180 ASP A C 1
ATOM 1419 O O . ASP A 1 178 ? 115.117 25.347 4.588 1.00 38.07 180 ASP A O 1
ATOM 1424 N N . HIS A 1 179 ? 115.621 27.040 3.176 1.00 35.79 181 HIS A N 1
ATOM 1425 C CA . HIS A 1 179 ? 116.647 27.646 4.021 1.00 36.24 181 HIS A CA 1
ATOM 1426 C C . HIS A 1 179 ? 116.117 28.943 4.602 1.00 41.59 181 HIS A C 1
ATOM 1427 O O . HIS A 1 179 ? 115.718 29.838 3.854 1.00 43.48 181 HIS A O 1
ATOM 1434 N N . TYR A 1 180 ? 116.099 29.033 5.929 1.00 39.04 182 TYR A N 1
ATOM 1435 C CA . TYR A 1 180 ? 115.735 30.262 6.630 1.00 36.60 182 TYR A CA 1
ATOM 1436 C C . TYR A 1 180 ? 116.948 30.725 7.429 1.00 33.15 182 TYR A C 1
ATOM 1437 O O . TYR A 1 180 ? 117.481 29.982 8.237 1.00 36.67 182 TYR A O 1
ATOM 1446 N N . GLN A 1 181 ? 117.389 31.950 7.181 1.00 37.03 183 GLN A N 1
ATOM 1447 C CA . GLN A 1 181 ? 118.697 32.388 7.626 1.00 35.42 183 GLN A CA 1
ATOM 1448 C C . GLN A 1 181 ? 118.692 33.755 8.322 1.00 39.76 183 GLN A C 1
ATOM 1449 O O . GLN A 1 181 ? 118.001 34.674 7.891 1.00 38.77 183 GLN A O 1
ATOM 1455 N N . GLN A 1 182 ? 119.502 33.874 9.376 1.00 35.18 184 GLN A N 1
ATOM 1456 C CA . GLN A 1 182 ? 119.619 35.110 10.161 1.00 44.98 184 GLN A CA 1
ATOM 1457 C C . GLN A 1 182 ? 121.090 35.344 10.476 1.00 36.16 184 GLN A C 1
ATOM 1458 O O . GLN A 1 182 ? 121.774 34.433 10.940 1.00 41.51 184 GLN A O 1
ATOM 1464 N N . ASN A 1 183 ? 121.592 36.538 10.175 1.00 35.40 185 ASN A N 1
ATOM 1465 C CA . ASN A 1 183 ? 122.961 36.891 10.516 1.00 35.26 185 ASN A CA 1
ATOM 1466 C C . ASN A 1 183 ? 122.994 38.110 11.447 1.00 46.01 185 ASN A C 1
ATOM 1467 O O . ASN A 1 183 ? 122.261 39.081 11.238 1.00 41.69 185 ASN A O 1
ATOM 1472 N N . THR A 1 184 ? 123.846 38.042 12.471 1.00 42.16 186 THR A N 1
ATOM 1473 C CA . THR A 1 184 ? 123.950 39.095 13.493 1.00 41.45 186 THR A CA 1
ATOM 1474 C C . THR A 1 184 ? 125.417 39.447 13.707 1.00 37.71 186 THR A C 1
ATOM 1475 O O . THR A 1 184 ? 126.255 38.554 13.840 1.00 40.03 186 THR A O 1
ATOM 1479 N N . PRO A 1 185 ? 125.750 40.746 13.717 1.00 34.89 187 PRO A N 1
ATOM 1480 C CA . PRO A 1 185 ? 127.162 41.082 13.919 1.00 40.95 187 PRO A CA 1
ATOM 1481 C C . PRO A 1 185 ? 127.610 40.668 15.325 1.00 40.65 187 PRO A C 1
ATOM 1482 O O . PRO A 1 185 ? 126.764 40.514 16.218 1.00 36.75 187 PRO A O 1
ATOM 1486 N N . ILE A 1 186 ? 128.911 40.453 15.489 1.00 41.02 188 ILE A N 1
ATOM 1487 C CA . ILE A 1 186 ? 129.488 40.047 16.760 1.00 46.42 188 ILE A CA 1
ATOM 1488 C C . ILE A 1 186 ? 130.019 41.294 17.459 1.00 49.88 188 ILE A C 1
ATOM 1489 O O . ILE A 1 186 ? 129.739 41.512 18.628 1.00 53.24 188 ILE A O 1
ATOM 1494 N N . GLY A 1 187 ? 130.771 42.111 16.727 1.00 50.78 189 GLY A N 1
ATOM 1495 C CA . GLY A 1 187 ? 131.142 43.439 17.184 1.00 55.94 189 GLY A CA 1
ATOM 1496 C C . GLY A 1 187 ? 129.914 44.311 17.366 1.00 56.13 189 GLY A C 1
ATOM 1497 O O . GLY A 1 187 ? 128.821 43.928 16.973 1.00 54.58 189 GLY A O 1
ATOM 1498 N N . ASP A 1 188 ? 130.076 45.476 17.984 1.00 61.61 190 ASP A N 1
ATOM 1499 C CA . ASP A 1 188 ? 128.935 46.359 18.225 1.00 62.24 190 ASP A CA 1
ATOM 1500 C C . ASP A 1 188 ? 129.035 47.574 17.331 1.00 62.59 190 ASP A C 1
ATOM 1501 O O . ASP A 1 188 ? 128.129 48.418 17.309 1.00 59.15 190 ASP A O 1
ATOM 1506 N N . GLY A 1 189 ? 130.148 47.659 16.606 1.00 57.87 191 GLY A N 1
ATOM 1507 C CA . GLY A 1 189 ? 130.393 48.769 15.709 1.00 60.72 191 GLY A CA 1
ATOM 1508 C C . GLY A 1 189 ? 129.383 48.825 14.585 1.00 58.06 191 GLY A C 1
ATOM 1509 O O . GLY A 1 189 ? 128.406 48.078 14.584 1.00 56.99 191 GLY A O 1
ATOM 1510 N N . PRO A 1 190 ? 129.618 49.718 13.614 1.00 64.30 192 PRO A N 1
ATOM 1511 C CA . PRO A 1 190 ? 128.735 49.908 12.456 1.00 60.96 192 PRO A CA 1
ATOM 1512 C C . PRO A 1 190 ? 128.794 48.725 11.491 1.00 53.99 192 PRO A C 1
ATOM 1513 O O . PRO A 1 190 ? 129.871 48.163 11.298 1.00 56.58 192 PRO A O 1
ATOM 1517 N N . VAL A 1 191 ? 127.654 48.356 10.907 1.00 56.93 193 VAL A N 1
ATOM 1518 C CA . VAL A 1 191 ? 127.621 47.423 9.774 1.00 53.86 193 VAL A CA 1
ATOM 1519 C C . VAL A 1 191 ? 126.703 47.939 8.666 1.00 53.62 193 VAL A C 1
ATOM 1520 O O . VAL A 1 191 ? 125.790 48.723 8.922 1.00 51.97 193 VAL A O 1
ATOM 1524 N N . LEU A 1 192 ? 126.948 47.491 7.438 1.00 52.58 194 LEU A N 1
ATOM 1525 C CA . LEU A 1 192 ? 126.086 47.822 6.300 1.00 48.01 194 LEU A CA 1
ATOM 1526 C C . LEU A 1 192 ? 124.799 47.008 6.317 1.00 47.97 194 LEU A C 1
ATOM 1527 O O . LEU A 1 192 ? 124.833 45.781 6.355 1.00 50.76 194 LEU A O 1
ATOM 1532 N N . LEU A 1 193 ? 123.661 47.689 6.321 1.00 50.05 195 LEU A N 1
ATOM 1533 C CA . LEU A 1 193 ? 122.383 47.011 6.162 1.00 49.33 195 LEU A CA 1
ATOM 1534 C C . LEU A 1 193 ? 121.925 47.267 4.732 1.00 51.30 195 LEU A C 1
ATOM 1535 O O . LEU A 1 193 ? 121.646 48.405 4.357 1.00 50.79 195 LEU A O 1
ATOM 1540 N N . PRO A 1 194 ? 121.851 46.202 3.925 1.00 50.70 196 PRO A N 1
ATOM 1541 C CA . PRO A 1 194 ? 121.670 46.305 2.475 1.00 46.32 196 PRO A CA 1
ATOM 1542 C C . PRO A 1 194 ? 120.205 46.427 2.067 1.00 46.75 196 PRO A C 1
ATOM 1543 O O . PRO A 1 194 ? 119.311 45.992 2.805 1.00 48.85 196 PRO A O 1
ATOM 1547 N N . ASP A 1 195 ? 119.963 47.026 0.905 1.00 43.63 197 ASP A N 1
ATOM 1548 C CA . ASP A 1 195 ? 118.669 46.880 0.236 1.00 50.09 197 ASP A CA 1
ATOM 1549 C C . ASP A 1 195 ? 118.461 45.419 -0.218 1.00 46.75 197 ASP A C 1
ATOM 1550 O O . ASP A 1 195 ? 119.428 44.653 -0.336 1.00 38.92 197 ASP A O 1
ATOM 1555 N N . ASN A 1 196 ? 117.205 45.040 -0.463 1.00 43.34 198 ASN A N 1
ATOM 1556 C CA . ASN A 1 196 ? 116.891 43.714 -0.991 1.00 44.47 198 ASN A CA 1
ATOM 1557 C C . ASN A 1 196 ? 117.712 43.384 -2.226 1.00 43.25 198 ASN A C 1
ATOM 1558 O O . ASN A 1 196 ? 117.809 44.180 -3.157 1.00 47.63 198 ASN A O 1
ATOM 1563 N N . HIS A 1 197 ? 118.332 42.210 -2.204 1.00 44.15 199 HIS A N 1
ATOM 1564 C CA . HIS A 1 197 ? 119.144 41.743 -3.313 1.00 38.01 199 HIS A CA 1
ATOM 1565 C C . HIS A 1 197 ? 119.311 40.237 -3.180 1.00 38.93 199 HIS A C 1
ATOM 1566 O O . HIS A 1 197 ? 118.726 39.621 -2.282 1.00 34.99 199 HIS A O 1
ATOM 1573 N N . TYR A 1 198 ? 120.090 39.637 -4.070 1.00 33.64 200 TYR A N 1
ATOM 1574 C CA . TYR A 1 198 ? 120.365 38.223 -3.940 1.00 31.55 200 TYR A CA 1
ATOM 1575 C C . TYR A 1 198 ? 121.786 37.879 -4.324 1.00 32.78 200 TYR A C 1
ATOM 1576 O O . TYR A 1 198 ? 122.495 38.677 -4.949 1.00 33.72 200 TYR A O 1
ATOM 1585 N N . LEU A 1 199 ? 122.201 36.683 -3.920 1.00 29.82 201 LEU A N 1
ATOM 1586 C CA . LEU A 1 199 ? 123.484 36.130 -4.310 1.00 31.54 201 LEU A CA 1
ATOM 1587 C C . LEU A 1 199 ? 123.246 34.972 -5.260 1.00 34.27 201 LEU A C 1
ATOM 1588 O O . LEU A 1 199 ? 122.400 34.095 -4.997 1.00 32.02 201 LEU A O 1
ATOM 1593 N N . SER A 1 200 ? 123.999 34.957 -6.349 1.00 29.54 202 SER A N 1
ATOM 1594 C CA . SER A 1 200 ? 123.827 33.922 -7.354 1.00 36.61 202 SER A CA 1
ATOM 1595 C C . SER A 1 200 ? 125.009 32.989 -7.225 1.00 28.59 202 SER A C 1
ATOM 1596 O O . SER A 1 200 ? 126.148 33.413 -7.340 1.00 34.86 202 SER A O 1
ATOM 1599 N N . THR A 1 201 ? 124.733 31.719 -6.955 1.00 30.09 203 THR A N 1
ATOM 1600 C CA . THR A 1 201 ? 125.775 30.767 -6.590 1.00 29.02 203 THR A CA 1
ATOM 1601 C C . THR A 1 201 ? 125.871 29.555 -7.543 1.00 30.65 203 THR A C 1
ATOM 1602 O O . THR A 1 201 ? 124.871 29.109 -8.079 1.00 34.23 203 THR A O 1
ATOM 1606 N N . GLN A 1 202 ? 127.075 29.024 -7.730 1.00 25.46 204 GLN A N 1
ATOM 1607 C CA . GLN A 1 202 ? 127.292 27.823 -8.527 1.00 29.96 204 GLN A CA 1
ATOM 1608 C C . GLN A 1 202 ? 128.340 27.009 -7.794 1.00 27.87 204 GLN A C 1
ATOM 1609 O O . GLN A 1 202 ? 129.316 27.575 -7.294 1.00 27.83 204 GLN A O 1
ATOM 1615 N N . SER A 1 203 ? 128.133 25.696 -7.704 1.00 23.54 205 SER A N 1
ATOM 1616 C CA . SER A 1 203 ? 129.047 24.852 -6.938 1.00 30.82 205 SER A CA 1
ATOM 1617 C C . SER A 1 203 ? 129.291 23.533 -7.636 1.00 30.70 205 SER A C 1
ATOM 1618 O O . SER A 1 203 ? 128.365 22.914 -8.146 1.00 34.87 205 SER A O 1
ATOM 1621 N N . ALA A 1 204 ? 130.537 23.083 -7.601 1.00 29.53 206 ALA A N 1
ATOM 1622 C CA . ALA A 1 204 ? 130.899 21.800 -8.164 1.00 34.57 206 ALA A CA 1
ATOM 1623 C C . ALA A 1 204 ? 131.548 20.970 -7.082 1.00 31.68 206 ALA A C 1
ATOM 1624 O O . ALA A 1 204 ? 132.469 21.439 -6.419 1.00 32.26 206 ALA A O 1
ATOM 1626 N N . LEU A 1 205 ? 131.067 19.741 -6.912 1.00 31.56 207 LEU A N 1
ATOM 1627 C CA . LEU A 1 205 ? 131.615 18.810 -5.928 1.00 29.02 207 LEU A CA 1
ATOM 1628 C C . LEU A 1 205 ? 132.513 17.788 -6.606 1.00 35.90 207 LEU A C 1
ATOM 1629 O O . LEU A 1 205 ? 132.231 17.358 -7.718 1.00 35.86 207 LEU A O 1
ATOM 1634 N N . SER A 1 206 ? 133.586 17.386 -5.932 1.00 37.06 208 SER A N 1
ATOM 1635 C CA . SER A 1 206 ? 134.503 16.407 -6.502 1.00 41.23 208 SER A CA 1
ATOM 1636 C C . SER A 1 206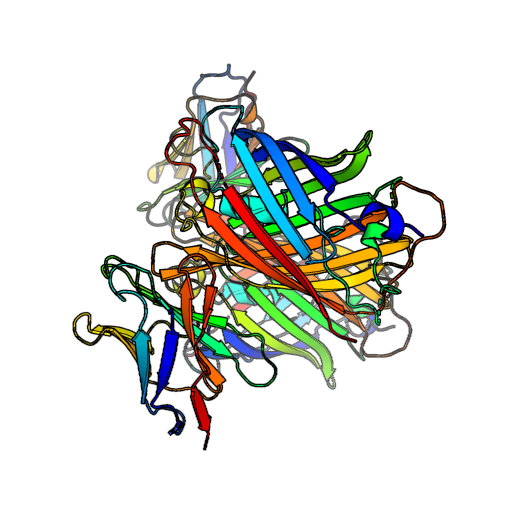 ? 135.178 15.627 -5.395 1.00 40.37 208 SER A C 1
ATOM 1637 O O . SER A 1 206 ? 134.895 15.848 -4.227 1.00 39.14 208 SER A O 1
ATOM 1640 N N . LYS A 1 207 ? 136.073 14.717 -5.761 1.00 42.58 209 LYS A N 1
ATOM 1641 C CA . LYS A 1 207 ? 136.813 13.942 -4.765 1.00 44.11 209 LYS A CA 1
ATOM 1642 C C . LYS A 1 207 ? 138.330 14.116 -4.912 1.00 44.48 209 LYS A C 1
ATOM 1643 O O . LYS A 1 207 ? 138.838 14.389 -5.995 1.00 48.44 209 LYS A O 1
ATOM 1649 N N . ASP A 1 208 ? 139.042 13.976 -3.803 1.00 49.81 210 ASP A N 1
ATOM 1650 C CA . ASP A 1 208 ? 140.494 13.948 -3.824 1.00 54.61 210 ASP A CA 1
ATOM 1651 C C . ASP A 1 208 ? 140.943 12.491 -4.003 1.00 60.48 210 ASP A C 1
ATOM 1652 O O . ASP A 1 208 ? 140.753 11.658 -3.109 1.00 59.88 210 ASP A O 1
ATOM 1657 N N . PRO A 1 209 ? 141.535 12.177 -5.168 1.00 64.62 211 PRO A N 1
ATOM 1658 C CA . PRO A 1 209 ? 141.871 10.798 -5.548 1.00 62.84 211 PRO A CA 1
ATOM 1659 C C . PRO A 1 209 ? 142.853 10.149 -4.586 1.00 65.51 211 PRO A C 1
ATOM 1660 O O . PRO A 1 209 ? 142.943 8.927 -4.527 1.00 70.67 211 PRO A O 1
ATOM 1664 N N . ASN A 1 210 ? 143.574 10.964 -3.831 1.00 65.11 212 ASN A N 1
ATOM 1665 C CA . ASN A 1 210 ? 144.570 10.456 -2.901 1.00 66.35 212 ASN A CA 1
ATOM 1666 C C . ASN A 1 210 ? 144.103 10.593 -1.462 1.00 65.21 212 ASN A C 1
ATOM 1667 O O . ASN A 1 210 ? 144.876 10.397 -0.520 1.00 62.52 212 ASN A O 1
ATOM 1672 N N . GLU A 1 211 ? 142.831 10.932 -1.293 1.00 64.85 213 GLU A N 1
ATOM 1673 C CA . GLU A 1 211 ? 142.263 11.022 0.043 1.00 60.91 213 GLU A CA 1
ATOM 1674 C C . GLU A 1 211 ? 141.588 9.712 0.430 1.00 59.49 213 GLU A C 1
ATOM 1675 O O . GLU A 1 211 ? 140.701 9.224 -0.275 1.00 59.74 213 GLU A O 1
ATOM 1681 N N . LYS A 1 212 ? 142.012 9.148 1.555 1.00 58.48 214 LYS A N 1
ATOM 1682 C CA . LYS A 1 212 ? 141.448 7.893 2.031 1.00 61.51 214 LYS A CA 1
ATOM 1683 C C . LYS A 1 212 ? 140.273 8.103 2.993 1.00 61.68 214 LYS A C 1
ATOM 1684 O O . LYS A 1 212 ? 139.404 7.233 3.114 1.00 54.83 214 LYS A O 1
ATOM 1690 N N . ARG A 1 213 ? 140.240 9.249 3.672 1.00 56.69 215 ARG A N 1
ATOM 1691 C CA . ARG A 1 213 ? 139.147 9.529 4.599 1.00 52.66 215 ARG A CA 1
ATOM 1692 C C . ARG A 1 213 ? 137.869 9.936 3.875 1.00 50.17 215 ARG A C 1
ATOM 1693 O O . ARG A 1 213 ? 137.890 10.236 2.684 1.00 47.93 215 ARG A O 1
ATOM 1701 N N . ASP A 1 214 ? 136.747 9.928 4.591 1.00 50.50 216 ASP A N 1
ATOM 1702 C CA . ASP A 1 214 ? 135.505 10.413 4.005 1.00 50.87 216 ASP A CA 1
ATOM 1703 C C . ASP A 1 214 ? 135.640 11.934 3.838 1.00 48.34 216 ASP A C 1
ATOM 1704 O O . ASP A 1 214 ? 136.037 12.630 4.776 1.00 49.84 216 ASP A O 1
ATOM 1709 N N . HIS A 1 215 ? 135.338 12.448 2.648 1.00 43.38 217 HIS A N 1
ATOM 1710 C CA . HIS A 1 215 ? 135.680 13.834 2.351 1.00 45.90 217 HIS A CA 1
ATOM 1711 C C . HIS A 1 215 ? 134.854 14.429 1.223 1.00 43.80 217 HIS A C 1
ATOM 1712 O O . HIS A 1 215 ? 134.173 13.714 0.484 1.00 45.02 217 HIS A O 1
ATOM 1727 N N . VAL A 1 217 ? 135.372 17.805 -1.784 1.00 34.71 219 VAL A N 1
ATOM 1728 C CA . VAL A 1 217 ? 136.042 18.975 -2.358 1.00 34.06 219 VAL A CA 1
ATOM 1729 C C . VAL A 1 217 ? 135.006 19.877 -3.011 1.00 33.44 219 VAL A C 1
ATOM 1730 O O . VAL A 1 217 ? 134.192 19.438 -3.831 1.00 35.28 219 VAL A O 1
ATOM 1734 N N . LEU A 1 218 ? 135.025 21.145 -2.638 1.00 31.61 220 LEU A N 1
ATOM 1735 C CA . LEU A 1 218 ? 134.021 22.070 -3.111 1.00 30.67 220 LEU A CA 1
ATOM 1736 C C . LEU A 1 218 ? 134.685 23.239 -3.833 1.00 31.90 220 LEU A C 1
ATOM 1737 O O . LEU A 1 218 ? 135.644 23.809 -3.336 1.00 35.13 220 LEU A O 1
ATOM 1742 N N . LEU A 1 219 ? 134.186 23.556 -5.024 1.00 33.07 221 LEU A N 1
ATOM 1743 C CA . LEU A 1 219 ? 134.575 24.750 -5.764 1.00 28.43 221 LEU A CA 1
ATOM 1744 C C . LEU A 1 219 ? 133.315 25.570 -5.945 1.00 27.60 221 LEU A C 1
ATOM 1745 O O . LEU A 1 219 ? 132.315 25.072 -6.458 1.00 33.67 221 LEU A O 1
ATOM 1750 N N . GLU A 1 220 ? 133.339 26.835 -5.554 1.00 27.12 222 GLU A N 1
ATOM 1751 C CA . GLU A 1 220 ? 132.108 27.606 -5.583 1.00 24.56 222 GLU A CA 1
ATOM 1752 C C . GLU A 1 220 ? 132.345 29.027 -6.104 1.00 24.46 222 GLU A C 1
ATOM 1753 O O . GLU A 1 220 ? 133.411 29.576 -5.918 1.00 28.38 222 GLU A O 1
ATOM 1759 N N . PHE A 1 221 ? 131.347 29.609 -6.757 1.00 22.52 223 PHE A N 1
ATOM 1760 C CA . PHE A 1 221 ? 131.427 30.976 -7.247 1.00 27.65 223 PHE A CA 1
ATOM 1761 C C . PHE A 1 221 ? 130.151 31.610 -6.785 1.00 30.80 223 PHE A C 1
ATOM 1762 O O . PHE A 1 221 ? 129.078 31.023 -6.937 1.00 30.64 223 PHE A O 1
ATOM 1770 N N . VAL A 1 222 ? 130.273 32.791 -6.184 1.00 34.15 224 VAL A N 1
ATOM 1771 C CA . VAL A 1 222 ? 129.129 33.522 -5.653 1.00 32.13 224 VAL A CA 1
ATOM 1772 C C . VAL A 1 222 ? 129.231 34.990 -6.084 1.00 34.06 224 VAL A C 1
ATOM 1773 O O . VAL A 1 222 ? 130.292 35.615 -5.977 1.00 29.64 224 VAL A O 1
ATOM 1777 N N . THR A 1 223 ? 128.125 35.539 -6.565 1.00 33.65 225 THR A N 1
ATOM 1778 C CA . THR A 1 223 ? 128.140 36.881 -7.091 1.00 33.66 225 THR A CA 1
ATOM 1779 C C . THR A 1 223 ? 126.854 37.570 -6.702 1.00 37.30 225 THR A C 1
ATOM 1780 O O . THR A 1 223 ? 125.770 37.040 -6.933 1.00 37.86 225 THR A O 1
ATOM 1784 N N . ALA A 1 224 ? 126.982 38.739 -6.079 1.00 35.06 226 ALA A N 1
ATOM 1785 C CA . ALA A 1 224 ? 125.828 39.537 -5.694 1.00 35.17 226 ALA A CA 1
ATOM 1786 C C . ALA A 1 224 ? 125.194 40.186 -6.936 1.00 37.67 226 ALA A C 1
ATOM 1787 O O . ALA A 1 224 ? 125.895 40.535 -7.874 1.00 35.07 226 ALA A O 1
ATOM 1789 N N . ALA A 1 225 ? 123.876 40.359 -6.914 1.00 36.63 227 ALA A N 1
ATOM 1790 C CA . ALA A 1 225 ? 123.151 40.875 -8.059 1.00 44.43 227 ALA A CA 1
ATOM 1791 C C . ALA A 1 225 ? 121.804 41.405 -7.607 1.00 43.67 227 ALA A C 1
ATOM 1792 O O . ALA A 1 225 ? 121.373 41.145 -6.475 1.00 39.56 227 ALA A O 1
ATOM 1794 N N . GLY A 1 226 ? 121.152 42.168 -8.484 1.00 44.81 228 GLY A N 1
ATOM 1795 C CA . GLY A 1 226 ? 119.750 42.503 -8.300 1.00 48.56 228 GLY A CA 1
ATOM 1796 C C . GLY A 1 226 ? 119.481 43.953 -7.983 1.00 49.60 228 GLY A C 1
ATOM 1797 O O . GLY A 1 226 ? 118.376 44.316 -7.577 1.00 55.52 228 GLY A O 1
ATOM 1798 N N . ILE A 1 227 ? 120.496 44.786 -8.162 1.00 55.09 229 ILE A N 1
ATOM 1799 C CA . ILE A 1 227 ? 120.365 46.217 -7.908 1.00 56.79 229 ILE A CA 1
ATOM 1800 C C . ILE A 1 227 ? 120.972 47.016 -9.054 1.00 59.00 229 ILE A C 1
ATOM 1801 O O . ILE A 1 227 ? 122.138 46.811 -9.407 1.00 62.46 229 ILE A O 1
ATOM 1806 N N . LYS B 1 3 ? 83.205 44.262 31.915 0.0000 79.44 3 LYS B N 1
ATOM 1807 C CA . LYS B 1 3 ? 81.938 43.651 32.297 1.00 79.46 3 LYS B CA 1
ATOM 1808 C C . LYS B 1 3 ? 81.434 42.724 31.195 0.0000 79.83 3 LYS B C 1
ATOM 1809 O O . LYS B 1 3 ? 80.224 42.565 31.006 1.00 79.67 3 LYS B O 1
ATOM 1815 N N . GLY B 1 4 ? 82.366 42.124 30.459 1.00 84.64 4 GLY B N 1
ATOM 1816 C CA . GLY B 1 4 ? 82.012 41.157 29.438 1.00 79.55 4 GLY B CA 1
ATOM 1817 C C . GLY B 1 4 ? 81.549 39.859 30.074 1.00 80.86 4 GLY B C 1
ATOM 1818 O O . GLY B 1 4 ? 80.711 39.146 29.515 1.00 80.60 4 GLY B O 1
ATOM 1819 N N . GLU B 1 5 ? 82.091 39.564 31.255 1.00 79.98 5 GLU B N 1
ATOM 1820 C CA . GLU B 1 5 ? 81.774 38.335 31.972 1.00 73.01 5 GLU B CA 1
ATOM 1821 C C . GLU B 1 5 ? 80.270 38.120 32.101 1.00 75.45 5 GLU B C 1
ATOM 1822 O O . GLU B 1 5 ? 79.788 36.994 32.006 1.00 76.44 5 GLU B O 1
ATOM 1828 N N . GLU B 1 6 ? 79.533 39.205 32.308 1.00 76.72 6 GLU B N 1
ATOM 1829 C CA . GLU B 1 6 ? 78.106 39.117 32.623 1.00 79.09 6 GLU B CA 1
ATOM 1830 C C . GLU B 1 6 ? 77.311 38.192 31.697 1.00 77.94 6 GLU B C 1
ATOM 1831 O O . GLU B 1 6 ? 76.330 37.572 32.117 1.00 75.78 6 GLU B O 1
ATOM 1837 N N . LEU B 1 7 ? 77.746 38.094 30.445 1.00 80.38 7 LEU B N 1
ATOM 1838 C CA . LEU B 1 7 ? 77.006 37.350 29.425 1.00 78.08 7 LEU B CA 1
ATOM 1839 C C . LEU B 1 7 ? 77.057 35.831 29.595 1.00 75.95 7 LEU B C 1
ATOM 1840 O O . LEU B 1 7 ? 76.209 35.117 29.065 1.00 74.73 7 LEU B O 1
ATOM 1845 N N . PHE B 1 8 ? 78.038 35.343 30.349 1.00 79.01 8 PHE B N 1
ATOM 1846 C CA . PHE B 1 8 ? 78.298 33.904 30.428 1.00 75.85 8 PHE B CA 1
ATOM 1847 C C . PHE B 1 8 ? 77.904 33.249 31.752 1.00 73.75 8 PHE B C 1
ATOM 1848 O O . PHE B 1 8 ? 78.179 32.067 31.980 1.00 70.88 8 PHE B O 1
ATOM 1856 N N . THR B 1 9 ? 77.244 34.016 32.610 1.00 75.58 9 THR B N 1
ATOM 1857 C CA . THR B 1 9 ? 76.924 33.571 33.962 1.00 78.45 9 THR B CA 1
ATOM 1858 C C . THR B 1 9 ? 76.003 32.345 33.999 1.00 75.70 9 THR B C 1
ATOM 1859 O O . THR B 1 9 ? 75.825 31.720 35.050 1.00 70.89 9 THR B O 1
ATOM 1863 N N . GLY B 1 10 ? 75.432 32.001 32.848 1.00 75.04 10 GLY B N 1
ATOM 1864 C CA . GLY B 1 10 ? 74.576 30.831 32.736 1.00 73.52 10 GLY B CA 1
ATOM 1865 C C . GLY B 1 10 ? 74.966 29.940 31.569 1.00 69.39 10 GLY B C 1
ATOM 1866 O O . GLY B 1 10 ? 76.150 29.769 31.275 1.00 70.07 10 GLY B O 1
ATOM 1867 N N . VAL B 1 11 ? 73.963 29.377 30.903 1.00 61.88 11 VAL B N 1
ATOM 1868 C CA . VAL B 1 11 ? 74.174 28.480 29.775 1.00 59.98 11 VAL B CA 1
ATOM 1869 C C . VAL B 1 11 ? 73.813 29.170 28.467 1.00 64.29 11 VAL B C 1
ATOM 1870 O O . VAL B 1 11 ? 72.641 29.425 28.197 1.00 63.57 11 VAL B O 1
ATOM 1874 N N . VAL B 1 12 ? 74.824 29.471 27.657 1.00 61.70 12 VAL B N 1
ATOM 1875 C CA . VAL B 1 12 ? 74.617 30.170 26.397 1.00 55.28 12 VAL B CA 1
ATOM 1876 C C . VAL B 1 12 ? 74.490 29.186 25.254 1.00 58.69 12 VAL B C 1
ATOM 1877 O O . VAL B 1 12 ? 75.260 28.237 25.166 1.00 58.28 12 VAL B O 1
ATOM 1881 N N . PRO B 1 13 ? 73.509 29.401 24.370 1.00 63.66 13 PRO B N 1
ATOM 1882 C CA . PRO B 1 13 ? 73.417 28.563 23.171 1.00 58.84 13 PRO B CA 1
ATOM 1883 C C . P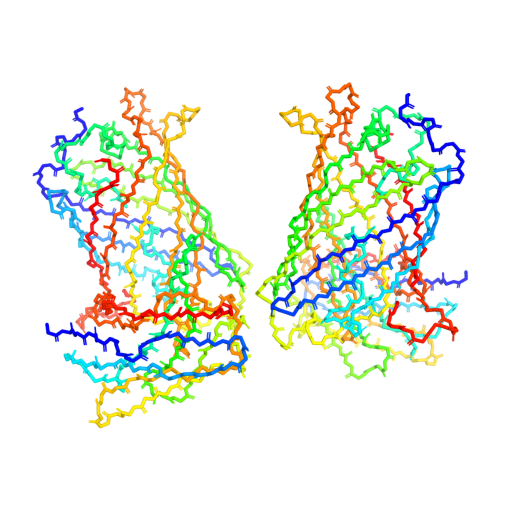RO B 1 13 ? 74.568 28.866 22.222 1.00 56.20 13 PRO B C 1
ATOM 1884 O O . PRO B 1 13 ? 75.026 30.007 22.176 1.00 55.94 13 PRO B O 1
ATOM 1888 N N . ILE B 1 14 ? 75.033 27.862 21.482 1.00 55.84 14 ILE B N 1
ATOM 1889 C CA . ILE B 1 14 ? 76.092 28.077 20.503 1.00 52.06 14 ILE B CA 1
ATOM 1890 C C . ILE B 1 14 ? 75.704 27.595 19.107 1.00 53.75 14 ILE B C 1
ATOM 1891 O O . ILE B 1 14 ? 75.142 26.506 18.935 1.00 58.86 14 ILE B O 1
ATOM 1896 N N . LEU B 1 15 ? 76.010 28.417 18.112 1.00 48.15 15 LEU B N 1
ATOM 1897 C CA . LEU B 1 15 ? 75.900 28.009 16.729 1.00 52.09 15 LEU B CA 1
ATOM 1898 C C . LEU B 1 15 ? 77.308 28.077 16.154 1.00 46.83 15 LEU B C 1
ATOM 1899 O O . LEU B 1 15 ? 78.057 28.990 16.483 1.00 43.20 15 LEU B O 1
ATOM 1904 N N . VAL B 1 16 ? 77.664 27.112 15.308 1.00 47.62 16 VAL B N 1
ATOM 1905 C CA . VAL B 1 16 ? 78.956 27.109 14.623 1.00 45.16 16 VAL B CA 1
ATOM 1906 C C . VAL B 1 16 ? 78.763 26.868 13.122 1.00 45.40 16 VAL B C 1
ATOM 1907 O O . VAL B 1 16 ? 78.038 25.959 12.718 1.00 44.02 16 VAL B O 1
ATOM 1911 N N . GLU B 1 17 ? 79.410 27.679 12.293 1.00 46.46 17 GLU B N 1
ATOM 1912 C CA . GLU B 1 17 ? 79.361 27.462 10.848 1.00 50.07 17 GLU B CA 1
ATOM 1913 C C . GLU B 1 17 ? 80.766 27.520 10.252 1.00 42.93 17 GLU B C 1
ATOM 1914 O O . GLU B 1 17 ? 81.512 28.466 10.493 1.00 45.72 17 GLU B O 1
ATOM 1920 N N . LEU B 1 18 ? 81.118 26.507 9.469 1.00 46.69 18 LEU B N 1
ATOM 1921 C CA . LEU B 1 18 ? 82.406 26.493 8.796 1.00 41.63 18 LEU B CA 1
ATOM 1922 C C . LEU B 1 18 ? 82.282 26.154 7.314 1.00 46.86 18 LEU B C 1
ATOM 1923 O O . LEU B 1 18 ? 81.595 25.199 6.944 1.00 48.60 18 LEU B O 1
ATOM 1928 N N . ASP B 1 19 ? 82.965 26.933 6.477 1.00 46.41 19 ASP B N 1
ATOM 1929 C CA . ASP B 1 19 ? 83.264 26.529 5.108 1.00 46.12 19 ASP B CA 1
ATOM 1930 C C . ASP B 1 19 ? 84.758 26.228 5.000 1.00 45.40 19 ASP B C 1
ATOM 1931 O O . ASP B 1 19 ? 85.600 27.006 5.457 1.00 43.97 19 ASP B O 1
ATOM 1936 N N . GLY B 1 20 ? 85.093 25.104 4.383 1.00 45.75 20 GLY B N 1
ATOM 1937 C CA . GLY B 1 20 ? 86.487 24.743 4.220 1.00 42.80 20 GLY B CA 1
ATOM 1938 C C . GLY B 1 20 ? 86.870 24.259 2.838 1.00 41.80 20 GLY B C 1
ATOM 1939 O O . GLY B 1 20 ? 86.039 23.811 2.042 1.00 40.67 20 GLY B O 1
ATOM 1940 N N . ASP B 1 21 ? 88.159 24.325 2.557 1.00 43.59 21 ASP B N 1
ATOM 1941 C CA . ASP B 1 21 ? 88.671 23.814 1.300 1.00 46.23 21 ASP B CA 1
ATOM 1942 C C . ASP B 1 21 ? 90.077 23.266 1.524 1.00 44.30 21 ASP B C 1
ATOM 1943 O O . ASP B 1 21 ? 91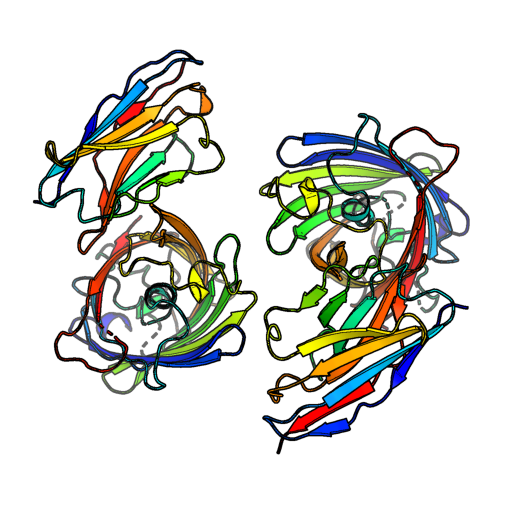.019 24.042 1.662 1.00 43.81 21 ASP B O 1
ATOM 1948 N N . VAL B 1 22 ? 90.208 21.936 1.565 1.00 42.89 22 VAL B N 1
ATOM 1949 C CA . VAL B 1 22 ? 91.504 21.288 1.777 1.00 39.02 22 VAL B CA 1
ATOM 1950 C C . VAL B 1 22 ? 92.018 20.542 0.539 1.00 38.97 22 VAL B C 1
ATOM 1951 O O . VAL B 1 22 ? 91.486 19.507 0.161 1.00 40.46 22 VAL B O 1
ATOM 1955 N N . ASN B 1 23 ? 93.091 21.044 -0.062 1.00 46.17 23 ASN B N 1
ATOM 1956 C CA . ASN B 1 23 ? 93.628 20.442 -1.278 1.00 40.10 23 ASN B CA 1
ATOM 1957 C C . ASN B 1 23 ? 92.538 20.422 -2.351 1.00 46.53 23 ASN B C 1
ATOM 1958 O O . ASN B 1 23 ? 92.489 19.526 -3.194 1.00 41.73 23 ASN B O 1
ATOM 1963 N N . GLY B 1 24 ? 91.651 21.411 -2.301 1.00 44.49 24 GLY B N 1
ATOM 1964 C CA . GLY B 1 24 ? 90.561 21.482 -3.254 1.00 49.25 24 GLY B CA 1
ATOM 1965 C C . GLY B 1 24 ? 89.388 20.549 -2.978 1.00 51.98 24 GLY B C 1
ATOM 1966 O O . GLY B 1 24 ? 88.463 20.468 -3.795 1.00 50.85 24 GLY B O 1
ATOM 1967 N N . HIS B 1 25 ? 89.424 19.827 -1.855 1.00 48.53 25 HIS B N 1
ATOM 1968 C CA . HIS B 1 25 ? 88.246 19.099 -1.393 1.00 40.91 25 HIS B CA 1
ATOM 1969 C C . HIS B 1 25 ? 87.438 20.015 -0.497 1.00 46.39 25 HIS B C 1
ATOM 1970 O O . HIS B 1 25 ? 87.864 20.348 0.622 1.00 42.45 25 HIS B O 1
ATOM 1977 N N . LYS B 1 26 ? 86.277 20.427 -0.999 1.00 41.18 26 LYS B N 1
ATOM 1978 C CA . LYS B 1 26 ? 85.462 21.407 -0.313 1.00 43.08 26 LYS B CA 1
ATOM 1979 C C . LYS B 1 26 ? 84.468 20.715 0.595 1.00 40.20 26 LYS B C 1
ATOM 1980 O O . LYS B 1 26 ? 84.161 19.534 0.416 1.00 39.46 26 LYS B O 1
ATOM 1986 N N . PHE B 1 27 ? 83.990 21.461 1.581 1.00 39.16 27 PHE B N 1
ATOM 1987 C CA . PHE B 1 27 ? 83.048 20.949 2.562 1.00 37.44 27 PHE B CA 1
ATOM 1988 C C . PHE B 1 27 ? 82.535 22.092 3.394 1.00 35.17 27 PHE B C 1
ATOM 1989 O O . PHE B 1 27 ? 83.086 23.191 3.370 1.00 32.36 27 PHE B O 1
ATOM 1997 N N . SER B 1 28 ? 81.455 21.834 4.116 1.00 35.31 28 SER B N 1
ATOM 1998 C CA . SER B 1 28 ? 80.927 22.810 5.047 1.00 38.86 28 SER B CA 1
ATOM 1999 C C . SER B 1 28 ? 80.336 22.044 6.218 1.00 39.00 28 SER B C 1
ATOM 2000 O O . SER B 1 28 ? 79.935 20.886 6.072 1.00 40.48 28 SER B O 1
ATOM 2003 N N . VAL B 1 29 ? 80.337 22.670 7.389 1.00 41.14 29 VAL B N 1
ATOM 2004 C CA . VAL B 1 29 ? 79.849 22.025 8.596 1.00 39.81 29 VAL B CA 1
ATOM 2005 C C . VAL B 1 29 ? 79.015 22.999 9.399 1.00 39.06 29 VAL B C 1
ATOM 2006 O O . VAL B 1 29 ? 79.342 24.184 9.500 1.00 40.40 29 VAL B O 1
ATOM 2010 N N . SER B 1 30 ? 77.933 22.496 9.972 1.00 41.46 30 SER B N 1
ATOM 2011 C CA . SER B 1 30 ? 77.146 23.282 10.912 1.00 46.41 30 SER B CA 1
ATOM 2012 C C . SER B 1 30 ? 77.168 22.546 12.231 1.00 40.50 30 SER B C 1
ATOM 2013 O O . SER B 1 30 ? 77.098 21.317 12.255 1.00 42.42 30 SER B O 1
ATOM 2016 N N . GLY B 1 31 ? 77.276 23.297 13.321 1.00 41.87 31 GLY B N 1
ATOM 2017 C CA . GLY B 1 31 ? 77.270 22.720 14.652 1.00 42.77 31 GLY B CA 1
ATOM 2018 C C . GLY B 1 31 ? 76.415 23.546 15.586 1.00 46.01 31 GLY B C 1
ATOM 2019 O O . GLY B 1 31 ? 76.234 24.744 15.376 1.00 48.80 31 GLY B O 1
ATOM 2020 N N . GLU B 1 32 ? 75.889 22.904 16.619 1.00 49.96 32 GLU B N 1
ATOM 2021 C CA . GLU B 1 32 ? 75.074 23.587 17.616 1.00 50.89 32 GLU B CA 1
ATOM 2022 C C . GLU B 1 32 ? 75.192 22.903 18.976 1.00 51.35 32 GLU B C 1
ATOM 2023 O O . GLU B 1 32 ? 75.449 21.705 19.070 1.00 46.59 32 GLU B O 1
ATOM 2029 N N . GLY B 1 33 ? 75.011 23.685 20.030 1.00 48.63 33 GLY B N 1
ATOM 2030 C CA . GLY B 1 33 ? 75.082 23.170 21.378 1.00 53.68 33 GLY B CA 1
ATOM 20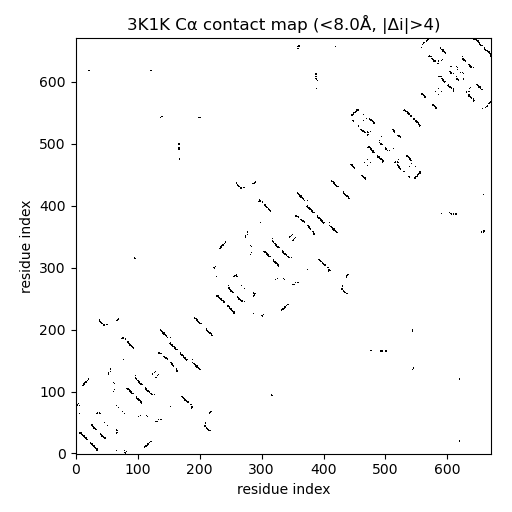31 C C . GLY B 1 33 ? 74.997 24.318 22.362 1.00 56.01 33 GLY B C 1
ATOM 2032 O O . GLY B 1 33 ? 74.365 25.345 22.084 1.00 53.93 33 GLY B O 1
ATOM 2033 N N . GLU B 1 34 ? 75.643 24.145 23.510 1.00 54.78 34 GLU B N 1
ATOM 2034 C CA . GLU B 1 34 ? 75.595 25.138 24.575 1.00 57.61 34 GLU B CA 1
ATOM 2035 C C . GLU B 1 34 ? 76.866 25.130 25.432 1.00 56.65 34 GLU B C 1
ATOM 2036 O O . GLU B 1 34 ? 77.534 24.105 25.554 1.00 57.89 34 GLU B O 1
ATOM 2042 N N . GLY B 1 35 ? 77.193 26.279 26.017 1.00 54.11 35 GLY B N 1
ATOM 2043 C CA . GLY B 1 35 ? 78.368 26.412 26.855 1.00 53.11 35 GLY B CA 1
ATOM 2044 C C . GLY B 1 35 ? 78.054 26.968 28.235 1.00 61.91 35 GLY B C 1
ATOM 2045 O O . GLY B 1 35 ? 77.269 27.907 28.377 1.00 61.94 35 GLY B O 1
ATOM 2046 N N . ASP B 1 36 ? 78.673 26.380 29.256 1.00 57.96 36 ASP B N 1
ATOM 2047 C CA . ASP B 1 36 ? 78.448 26.772 30.642 1.00 59.92 36 ASP B CA 1
ATOM 2048 C C . ASP B 1 36 ? 79.768 27.239 31.258 1.00 57.17 36 ASP B C 1
ATOM 2049 O O . ASP B 1 36 ? 80.454 26.466 31.917 1.00 58.31 36 ASP B O 1
ATOM 2054 N N . ALA B 1 37 ? 80.116 28.504 31.030 1.00 57.17 37 ALA B N 1
ATOM 2055 C CA . ALA B 1 37 ? 81.424 29.044 31.405 1.00 57.10 37 ALA B CA 1
ATOM 2056 C C . ALA B 1 37 ? 81.717 28.944 32.897 1.00 60.99 37 ALA B C 1
ATOM 2057 O O . ALA B 1 37 ? 82.862 29.091 33.324 1.00 62.89 37 ALA B O 1
ATOM 2059 N N . THR B 1 38 ? 80.673 28.710 33.684 1.00 63.03 38 THR B N 1
ATOM 2060 C CA . THR B 1 38 ? 80.811 28.528 35.121 1.00 65.20 38 THR B CA 1
ATOM 2061 C C . THR B 1 38 ? 81.603 27.264 35.388 1.00 62.65 38 THR B C 1
ATOM 2062 O O . THR B 1 38 ? 82.413 27.206 36.306 1.00 68.68 38 THR B O 1
ATOM 2066 N N . TYR B 1 39 ? 81.352 26.250 34.571 1.00 65.14 39 TYR B N 1
ATOM 2067 C CA . TYR B 1 39 ? 82.008 24.957 34.698 1.00 62.14 39 TYR B CA 1
ATOM 2068 C C . TYR B 1 39 ? 83.078 24.756 33.621 1.00 55.10 39 TYR B C 1
ATOM 2069 O O . TYR B 1 39 ? 83.744 23.728 33.594 1.00 59.27 39 TYR B O 1
ATOM 2078 N N . GLY B 1 40 ? 83.239 25.740 32.741 1.00 57.97 40 GLY B N 1
ATOM 2079 C CA . GLY B 1 40 ? 84.178 25.648 31.628 1.00 56.90 40 GLY B CA 1
ATOM 2080 C C . GLY B 1 40 ? 83.796 24.513 30.698 1.00 49.46 40 GLY B C 1
ATOM 2081 O O . GLY B 1 40 ? 84.646 23.883 30.078 1.00 47.64 40 GLY B O 1
ATOM 2082 N N . LYS B 1 41 ? 82.496 24.257 30.615 1.00 54.57 41 LYS B N 1
ATOM 2083 C CA . LYS B 1 41 ? 81.967 23.068 29.949 1.00 53.33 41 LYS B CA 1
ATOM 2084 C C . LYS B 1 41 ? 81.299 23.381 28.610 1.00 51.89 41 LYS B C 1
ATOM 2085 O O . LYS B 1 41 ? 80.512 24.319 28.501 1.00 50.79 41 LYS B O 1
ATOM 2091 N N . LEU B 1 42 ? 81.614 22.581 27.598 1.00 48.41 42 LEU B N 1
ATOM 2092 C CA . LEU B 1 42 ? 81.039 22.757 26.272 1.00 42.22 42 LEU B CA 1
ATOM 2093 C C . LEU B 1 42 ? 80.455 21.459 25.764 1.00 48.61 42 LEU B C 1
ATOM 2094 O O . LEU B 1 42 ? 81.055 20.385 25.895 1.00 46.17 42 LEU B O 1
ATOM 2099 N N . THR B 1 43 ? 79.277 21.555 25.170 1.00 48.70 43 THR B N 1
ATOM 2100 C CA . THR B 1 43 ? 78.696 20.402 24.514 1.00 48.20 43 THR B CA 1
ATOM 2101 C C . THR B 1 43 ? 78.235 20.827 23.120 1.00 47.30 43 THR B C 1
ATOM 2102 O O . THR B 1 43 ? 77.554 21.837 22.959 1.00 45.11 43 THR B O 1
ATOM 2106 N N . LEU B 1 44 ? 78.663 20.077 22.109 1.00 49.38 44 LEU B N 1
ATOM 2107 C CA . LEU B 1 44 ? 78.498 20.485 20.721 1.00 45.06 44 LEU B CA 1
ATOM 2108 C C . LEU B 1 44 ? 78.328 19.281 19.810 1.00 46.15 44 LEU B C 1
ATOM 2109 O O . LEU B 1 44 ? 78.907 18.217 20.050 1.00 38.02 44 LEU B O 1
ATOM 2114 N N . LYS B 1 45 ? 77.501 19.452 18.781 1.00 43.86 45 LYS B N 1
ATOM 2115 C CA . LYS B 1 45 ? 77.279 18.426 17.767 1.00 38.76 45 LYS B CA 1
ATOM 2116 C C . LYS B 1 45 ? 77.467 19.065 16.417 1.00 43.91 45 LYS B C 1
ATOM 2117 O O . LYS B 1 45 ? 76.990 20.176 16.171 1.00 42.71 45 LYS B O 1
ATOM 2123 N N . PHE B 1 46 ? 78.168 18.358 15.542 1.00 47.88 46 PHE B N 1
ATOM 2124 C CA . PHE B 1 46 ? 78.516 18.889 14.242 1.00 40.89 46 PHE B CA 1
ATOM 2125 C C . PHE B 1 46 ? 78.002 17.978 13.151 1.00 41.23 46 PHE B C 1
ATOM 2126 O O . PHE B 1 46 ? 78.015 16.756 13.293 1.00 39.89 46 PHE B O 1
ATOM 2134 N N . ILE B 1 47 ? 77.533 18.580 12.067 1.00 39.35 47 ILE B N 1
ATOM 2135 C CA . ILE B 1 47 ? 77.059 17.806 10.923 1.00 42.94 47 ILE B CA 1
ATOM 2136 C C . ILE B 1 47 ? 77.791 18.256 9.670 1.00 35.22 47 ILE B C 1
ATOM 2137 O O . ILE B 1 47 ? 77.870 19.450 9.390 1.00 39.50 47 ILE B O 1
ATOM 2142 N N . CYS B 1 48 ? 78.360 17.314 8.929 1.00 40.99 48 CYS B N 1
ATOM 2143 C CA . CYS B 1 48 ? 78.914 17.666 7.625 1.00 41.60 48 CYS B CA 1
ATOM 2144 C C . CYS B 1 48 ? 77.775 17.834 6.619 1.00 45.37 48 CYS B C 1
ATOM 2145 O O . CYS B 1 48 ? 77.106 16.869 6.254 1.00 44.24 48 CYS B O 1
ATOM 2148 N N . THR B 1 49 ? 77.584 19.069 6.175 1.00 45.36 49 THR B N 1
ATOM 2149 C CA . THR B 1 49 ? 76.453 19.464 5.360 1.00 44.32 49 THR B CA 1
ATOM 2150 C C . THR B 1 49 ? 76.620 19.132 3.868 1.00 48.16 49 THR B C 1
ATOM 2151 O O . THR B 1 49 ? 75.641 19.047 3.119 1.00 47.37 49 THR B O 1
ATOM 2155 N N . THR B 1 50 ? 77.861 18.928 3.448 1.00 43.16 50 THR B N 1
ATOM 2156 C CA . THR B 1 50 ? 78.165 18.611 2.055 1.00 41.39 50 THR B CA 1
ATOM 2157 C C . THR B 1 50 ? 78.285 17.100 1.857 1.00 41.63 50 THR B C 1
ATOM 2158 O O . THR B 1 50 ? 78.735 16.616 0.804 1.00 41.23 50 THR B O 1
ATOM 2162 N N . GLY B 1 51 ? 77.896 16.354 2.891 1.00 41.90 51 GLY B N 1
ATOM 2163 C CA . GLY B 1 51 ? 77.862 14.906 2.805 1.00 40.15 51 GLY B CA 1
ATOM 2164 C C . GLY B 1 51 ? 78.974 14.215 3.568 1.00 46.03 51 GLY B C 1
ATOM 2165 O O . GLY B 1 51 ? 78.863 13.961 4.765 1.00 40.28 51 GLY B O 1
ATOM 2166 N N . LYS B 1 52 ? 80.047 13.890 2.860 1.00 43.60 52 LYS B N 1
ATOM 2167 C CA . LYS B 1 52 ? 81.156 13.167 3.449 1.00 43.65 52 LYS B CA 1
ATOM 2168 C C . LYS B 1 52 ? 82.296 14.136 3.752 1.00 41.27 52 LYS B C 1
ATOM 2169 O O . LYS B 1 52 ? 82.839 14.764 2.844 1.00 37.85 52 LYS B O 1
ATOM 2175 N N . LEU B 1 53 ? 82.644 14.258 5.029 1.00 37.29 53 LEU B N 1
ATOM 2176 C CA . LEU B 1 53 ? 83.786 15.087 5.435 1.00 37.24 53 LEU B CA 1
ATOM 2177 C C . LEU B 1 53 ? 85.088 14.504 4.911 1.00 31.81 53 LEU B C 1
ATOM 2178 O O . LEU B 1 53 ? 85.404 13.348 5.165 1.00 38.56 53 LEU B O 1
ATOM 2183 N N . PRO B 1 54 ? 85.841 15.306 4.158 1.00 33.40 54 PRO B N 1
ATOM 2184 C CA . PRO B 1 54 ? 87.059 14.858 3.482 1.00 37.74 54 PRO B CA 1
ATOM 2185 C C . PRO B 1 54 ? 88.289 14.791 4.405 1.00 37.04 54 PRO B C 1
ATOM 2186 O O . PRO B 1 54 ? 89.314 14.253 3.990 1.00 32.56 54 PRO B O 1
ATOM 2190 N N . VAL B 1 55 ? 88.191 15.347 5.611 1.00 38.09 55 VAL B N 1
ATOM 2191 C CA . VAL B 1 55 ? 89.270 15.256 6.599 1.00 34.30 55 VAL B CA 1
ATOM 2192 C C . VAL B 1 55 ? 88.769 14.605 7.881 1.00 35.06 55 VAL B C 1
ATOM 2193 O O . VAL B 1 55 ? 87.560 14.506 8.108 1.00 37.14 55 VAL B O 1
ATOM 2197 N N . PRO B 1 56 ? 89.690 14.149 8.744 1.00 35.11 56 PRO B N 1
ATOM 2198 C CA . PRO B 1 56 ? 89.174 13.507 9.954 1.00 29.35 56 PRO B CA 1
ATOM 2199 C C . PRO B 1 56 ? 88.538 14.541 10.872 1.00 29.25 56 PRO B C 1
ATOM 2200 O O . PRO B 1 56 ? 89.040 15.657 10.950 1.00 30.15 56 PRO B O 1
ATOM 2204 N N . TRP B 1 57 ? 87.449 14.177 11.544 1.00 29.91 57 TRP B N 1
ATOM 2205 C CA . TRP B 1 57 ? 86.790 15.095 12.466 1.00 27.95 57 TRP B CA 1
ATOM 2206 C C . TRP B 1 57 ? 87.757 15.694 13.511 1.00 31.79 57 TRP B C 1
ATOM 2207 O O . TRP B 1 57 ? 87.701 16.891 13.781 1.00 33.87 57 TRP B O 1
ATOM 2218 N N . PRO B 1 58 ? 88.659 14.872 14.082 1.00 28.99 58 PRO B N 1
ATOM 2219 C CA . PRO B 1 58 ? 89.538 15.407 15.138 1.00 28.49 58 PRO B CA 1
ATOM 2220 C C . PRO B 1 58 ? 90.405 16.587 14.683 1.00 32.41 58 PRO B C 1
ATOM 2221 O O . PRO B 1 58 ? 90.682 17.451 15.504 1.00 32.65 58 PRO B O 1
ATOM 2225 N N . THR B 1 59 ? 90.770 16.654 13.402 1.00 31.39 59 THR B N 1
ATOM 2226 C CA . THR B 1 59 ? 91.570 17.766 12.884 1.00 30.85 59 THR B CA 1
ATOM 2227 C C . THR B 1 59 ? 90.841 19.122 12.879 1.00 36.08 59 THR B C 1
ATOM 2228 O O . THR B 1 59 ? 91.459 20.158 12.658 1.00 36.75 59 THR B O 1
ATOM 2232 N N . LEU B 1 60 ? 89.536 19.115 13.130 1.00 36.51 60 LEU B N 1
ATOM 2233 C CA . LEU B 1 60 ? 88.750 20.351 13.135 1.00 34.35 60 LEU B CA 1
ATOM 2234 C C . LEU B 1 60 ? 88.354 20.853 14.525 1.00 36.68 60 LEU B C 1
ATOM 2235 O O . LEU B 1 60 ? 87.821 21.959 14.651 1.00 35.68 60 LEU B O 1
ATOM 2240 N N . VAL B 1 61 ? 88.603 20.045 15.556 1.00 35.36 61 VAL B N 1
ATOM 2241 C CA . VAL B 1 61 ? 88.097 20.346 16.892 1.00 36.72 61 VAL B CA 1
ATOM 2242 C C . VAL B 1 61 ? 88.529 21.729 17.379 1.00 33.17 61 VAL B C 1
ATOM 2243 O O . VAL B 1 61 ? 87.713 22.494 17.862 1.00 39.45 61 VAL B O 1
ATOM 2247 N N . THR B 1 62 ? 89.795 22.074 17.213 1.00 37.97 62 THR B N 1
ATOM 2248 C CA . THR B 1 62 ? 90.265 23.351 17.724 1.00 39.62 62 THR B CA 1
ATOM 2249 C C . THR B 1 62 ? 89.654 24.499 16.942 1.00 40.45 62 THR B C 1
ATOM 2250 O O . THR B 1 62 ? 89.401 25.577 17.490 1.00 37.69 62 THR B O 1
ATOM 2254 N N . THR B 1 63 ? 89.418 24.264 15.657 1.00 39.96 63 THR B N 1
ATOM 2255 C CA . THR B 1 63 ? 88.800 25.279 14.817 1.00 38.66 63 THR B CA 1
ATOM 2256 C C . THR B 1 63 ? 87.334 25.495 15.185 1.00 39.26 63 THR B C 1
ATOM 2257 O O . THR B 1 63 ? 86.889 26.642 15.282 1.00 38.73 63 THR B O 1
ATOM 2261 N N . PHE B 1 64 ? 86.591 24.405 15.396 1.00 37.18 64 PHE B N 1
ATOM 2262 C CA . PHE B 1 64 ? 85.207 24.516 15.859 1.00 35.51 64 PHE B CA 1
ATOM 2263 C C . PHE B 1 64 ? 85.175 25.140 17.261 1.00 43.76 64 PHE B C 1
ATOM 2264 O O . PHE B 1 64 ? 84.253 25.897 17.598 1.00 41.65 64 PHE B O 1
ATOM 2293 N N . VAL B 1 66 ? 85.775 28.416 20.702 1.00 44.00 68 VAL B N 1
ATOM 2294 C CA . VAL B 1 66 ? 85.013 29.394 21.473 1.00 51.70 68 VAL B CA 1
ATOM 2295 C C . VAL B 1 66 ? 85.525 29.437 22.911 1.00 49.97 68 VAL B C 1
ATOM 2296 O O . VAL B 1 66 ? 84.864 28.981 23.845 1.00 42.49 68 VAL B O 1
ATOM 2300 N N . GLN B 1 67 ? 86.716 30.002 23.064 1.00 48.46 69 GLN B N 1
ATOM 2301 C CA . GLN B 1 67 ? 87.455 29.934 24.316 1.00 51.92 69 GLN B CA 1
ATOM 2302 C C . GLN B 1 67 ? 86.917 30.902 25.382 1.00 60.28 69 GLN B C 1
ATOM 2303 O O . GLN B 1 67 ? 87.325 30.869 26.547 1.00 57.31 69 GLN B O 1
ATOM 2309 N N . CYS B 1 68 ? 85.978 31.744 24.971 1.00 55.13 70 CYS B N 1
ATOM 2310 C CA . CYS B 1 68 ? 85.199 32.545 25.897 1.00 54.53 70 CYS B CA 1
ATOM 2311 C C . CYS B 1 68 ? 84.363 31.673 26.834 1.00 56.84 70 CYS B C 1
ATOM 2312 O O . CYS B 1 68 ? 83.701 32.190 27.729 1.00 62.62 70 CYS B O 1
ATOM 2315 N N . PHE B 1 69 ? 84.376 30.358 26.632 1.00 55.35 71 PHE B N 1
ATOM 2316 C CA . PHE B 1 69 ? 83.600 29.467 27.496 1.00 51.86 71 PHE B CA 1
ATOM 2317 C C . PHE B 1 69 ? 84.468 28.776 28.534 1.00 51.36 71 PHE B C 1
ATOM 2318 O O . PHE B 1 69 ? 84.019 27.858 29.219 1.00 50.59 71 PHE B O 1
ATOM 2326 N N . SER B 1 70 ? 85.713 29.218 28.642 1.00 51.97 72 SER B N 1
ATOM 2327 C CA . SER B 1 70 ? 86.622 28.681 29.644 1.00 58.91 72 SER B CA 1
ATOM 2328 C C . SER B 1 70 ? 86.212 29.159 31.033 1.00 61.82 72 SER B C 1
ATOM 2329 O O . SER B 1 70 ? 85.777 30.305 31.191 1.00 54.24 72 SER B O 1
ATOM 2332 N N . ARG B 1 71 ? 86.342 28.277 32.026 1.00 57.17 73 ARG B N 1
ATOM 2333 C CA . ARG B 1 71 ? 86.253 28.681 33.423 1.00 59.57 73 ARG B CA 1
ATOM 2334 C C . ARG B 1 71 ? 87.583 29.268 33.890 1.00 60.36 73 ARG B C 1
ATOM 2335 O O . ARG B 1 71 ? 88.503 28.526 34.217 1.00 60.72 73 ARG B O 1
ATOM 2343 N N . TYR B 1 72 ? 87.686 30.598 33.888 1.00 66.74 74 TYR B N 1
ATOM 2344 C CA . TYR B 1 72 ? 88.771 31.303 34.577 1.00 68.05 74 TYR B CA 1
ATOM 2345 C C . TYR B 1 72 ? 88.417 31.399 36.062 1.00 72.23 74 TYR B C 1
ATOM 2346 O O . TYR B 1 72 ? 87.380 31.963 36.420 1.00 67.84 74 TYR B O 1
ATOM 2355 N N . PRO B 1 73 ? 89.267 30.841 36.936 1.00 75.76 75 PRO B N 1
ATOM 2356 C CA . PRO B 1 73 ? 89.032 30.980 38.378 1.00 81.58 75 PRO B CA 1
ATOM 2357 C C . PRO B 1 73 ? 88.882 32.447 38.804 1.00 80.84 75 PRO B C 1
ATOM 2358 O O . PRO B 1 73 ? 89.474 33.338 38.186 1.00 80.19 75 PRO B O 1
ATOM 2362 N N . ASP B 1 74 ? 88.091 32.682 39.848 1.00 83.82 76 ASP B N 1
ATOM 2363 C CA . ASP B 1 74 ? 87.765 34.036 40.300 1.00 86.90 76 ASP B CA 1
ATOM 2364 C C . ASP B 1 74 ? 88.983 34.951 40.434 1.00 82.12 76 ASP B C 1
ATOM 2365 O O . ASP B 1 74 ? 88.916 36.130 40.088 1.00 86.71 76 ASP B O 1
ATOM 2370 N N . HIS B 1 75 ? 90.094 34.412 40.925 1.00 78.32 77 HIS B N 1
ATOM 2371 C CA . HIS B 1 75 ? 91.299 35.216 41.112 1.00 82.04 77 HIS B CA 1
ATOM 2372 C C . HIS B 1 75 ? 92.002 35.554 39.796 1.00 89.25 77 HIS B C 1
ATOM 2373 O O . HIS B 1 75 ? 93.047 36.210 39.797 1.00 87.98 77 HIS B O 1
ATOM 2388 N N . LYS B 1 77 ? 89.934 36.280 36.722 1.00 82.09 79 LYS B N 1
ATOM 2389 C CA . LYS B 1 77 ? 88.978 36.870 35.786 1.00 80.61 79 LYS B CA 1
ATOM 2390 C C . LYS B 1 77 ? 89.487 38.173 35.170 1.00 82.96 79 LYS B C 1
ATOM 2391 O O . LYS B 1 77 ? 88.963 38.642 34.157 1.00 86.43 79 LYS B O 1
ATOM 2397 N N . ARG B 1 78 ? 90.515 38.742 35.788 1.00 85.05 80 ARG B N 1
ATOM 2398 C CA . ARG B 1 78 ? 91.188 39.931 35.275 1.00 82.77 80 ARG B CA 1
ATOM 2399 C C . ARG B 1 78 ? 91.970 39.634 33.990 1.00 79.71 80 ARG B C 1
ATOM 2400 O O . ARG B 1 78 ? 92.378 40.552 33.272 1.00 80.29 80 ARG B O 1
ATOM 2408 N N . HIS B 1 79 ? 92.158 38.351 33.692 1.00 80.38 81 HIS B N 1
ATOM 2409 C CA . HIS B 1 79 ? 92.931 37.940 32.519 1.00 75.65 81 HIS B CA 1
ATOM 2410 C C . HIS B 1 79 ? 92.087 37.285 31.424 1.00 75.78 81 HIS B C 1
ATOM 2411 O O . HIS B 1 79 ? 92.628 36.653 30.516 1.00 77.29 81 HIS B O 1
ATOM 2418 N N . ASP B 1 80 ? 90.769 37.430 31.505 1.00 74.54 82 ASP B N 1
ATOM 2419 C CA . ASP B 1 80 ? 89.888 36.826 30.513 1.00 70.86 82 ASP B CA 1
ATOM 2420 C C . ASP B 1 80 ? 89.693 37.753 29.317 1.00 73.00 82 ASP B C 1
ATOM 2421 O O . ASP B 1 80 ? 88.742 38.534 29.276 1.00 74.36 82 ASP B O 1
ATOM 2426 N N . PHE B 1 81 ? 90.591 37.671 28.341 1.00 69.46 83 PHE B N 1
ATOM 2427 C CA . PHE B 1 81 ? 90.438 38.483 27.140 1.00 73.92 83 PHE B CA 1
ATOM 2428 C C . PHE B 1 81 ? 89.167 38.136 26.382 1.00 74.95 83 PHE B C 1
ATOM 2429 O O . PHE B 1 81 ? 88.509 39.014 25.828 1.00 76.76 83 PHE B O 1
ATOM 2437 N N . PHE B 1 82 ? 88.832 36.851 26.345 1.00 73.43 84 PHE B N 1
ATOM 2438 C CA . PHE B 1 82 ? 87.765 36.375 25.468 1.00 71.33 84 PHE B CA 1
ATOM 2439 C C . PHE B 1 82 ? 86.396 36.973 25.793 1.00 70.95 84 PHE B C 1
ATOM 2440 O O . PHE B 1 82 ? 85.660 37.361 24.890 1.00 71.33 84 PHE B O 1
ATOM 2448 N N . LYS B 1 83 ? 86.054 37.040 27.076 1.00 69.38 85 LYS B N 1
ATOM 2449 C CA . LYS B 1 83 ? 84.764 37.590 27.475 1.00 69.26 85 LYS B CA 1
ATOM 2450 C C . LYS B 1 83 ? 84.716 39.120 27.381 1.00 74.67 85 LYS B C 1
ATOM 2451 O O . LYS B 1 83 ? 83.691 39.694 27.024 1.00 78.26 85 LYS B O 1
ATOM 2457 N N . SER B 1 84 ? 85.830 39.774 27.688 1.00 75.31 86 SER B N 1
ATOM 2458 C CA . SER B 1 84 ? 85.875 41.234 27.720 1.00 78.90 86 SER B CA 1
ATOM 2459 C C . SER B 1 84 ? 85.797 41.875 26.333 1.00 82.94 86 SER B C 1
ATOM 2460 O O . SER B 1 84 ? 85.794 43.101 26.212 1.00 87.36 86 SER B O 1
ATOM 2463 N N . ALA B 1 85 ? 85.744 41.054 25.288 1.00 77.24 87 ALA B N 1
ATOM 2464 C CA . ALA B 1 85 ? 85.574 41.574 23.935 1.00 82.77 87 ALA B CA 1
ATOM 2465 C C . ALA B 1 85 ? 84.130 41.371 23.486 1.00 81.73 87 ALA B C 1
ATOM 2466 O O . ALA B 1 85 ? 83.740 41.787 22.397 1.00 79.11 87 ALA B O 1
ATOM 2476 N N . PRO B 1 87 ? 79.860 41.758 23.957 1.00 86.81 89 PRO B N 1
ATOM 2477 C CA . PRO B 1 87 ? 79.301 40.904 22.902 1.00 83.88 89 PRO B CA 1
ATOM 2478 C C . PRO B 1 87 ? 79.804 41.282 21.513 1.00 81.87 89 PRO B C 1
ATOM 2479 O O . PRO B 1 87 ? 79.404 40.658 20.526 1.00 78.61 89 PRO B O 1
ATOM 2483 N N . GLU B 1 88 ? 80.654 42.302 21.438 1.00 83.65 90 GLU B N 1
ATOM 2484 C CA . GLU B 1 88 ? 81.205 42.738 20.160 1.00 84.93 90 GLU B CA 1
ATOM 2485 C C . GLU B 1 88 ? 81.929 41.584 19.471 1.00 82.44 90 GLU B C 1
ATOM 2486 O O . GLU B 1 88 ? 81.773 41.370 18.267 1.00 80.21 90 GLU B O 1
ATOM 2492 N N . GLY B 1 89 ? 82.717 40.841 20.242 1.00 80.34 91 GLY B N 1
ATOM 2493 C CA . GLY B 1 89 ? 83.394 39.661 19.734 1.00 75.90 91 GLY B CA 1
ATOM 2494 C C . GLY B 1 89 ? 84.835 39.895 19.335 1.00 73.35 91 GLY B C 1
ATOM 2495 O O . GLY B 1 89 ? 85.395 40.960 19.585 1.00 75.17 91 GLY B O 1
ATOM 2496 N N . TYR B 1 90 ? 85.438 38.886 18.713 1.00 72.20 92 TYR B N 1
ATOM 2497 C CA . TYR B 1 90 ? 86.819 38.979 18.252 1.00 71.90 92 TYR B CA 1
ATOM 2498 C C . TYR B 1 90 ? 87.043 38.151 16.995 1.00 66.80 92 TYR B C 1
ATOM 2499 O O . TYR B 1 90 ? 86.170 37.397 16.565 1.00 67.60 92 TYR B O 1
ATOM 2508 N N . VAL B 1 91 ? 88.226 38.300 16.411 1.00 66.60 93 VAL B N 1
ATOM 2509 C CA . VAL B 1 91 ? 88.613 37.501 15.261 1.00 69.47 93 VAL B CA 1
ATOM 2510 C C . VAL B 1 91 ? 89.763 36.563 15.614 1.00 65.58 93 VAL B C 1
ATOM 2511 O O . VAL B 1 91 ? 90.856 37.005 15.978 1.00 67.43 93 VAL B O 1
ATOM 2515 N N . GLN B 1 92 ? 89.498 35.265 15.502 1.00 59.85 94 GLN B N 1
ATOM 2516 C CA . GLN B 1 92 ? 90.482 34.236 15.801 1.00 58.06 94 GLN B CA 1
ATOM 2517 C C . GLN B 1 92 ? 91.070 33.691 14.502 1.00 56.29 94 GLN B C 1
ATOM 2518 O O . GLN B 1 92 ? 90.374 33.037 13.720 1.00 54.01 94 GLN B O 1
ATOM 2524 N N . GLU B 1 93 ? 92.348 33.981 14.275 1.00 52.19 95 GLU B N 1
ATOM 2525 C CA . GLU B 1 93 ? 93.075 33.476 13.119 1.00 51.32 95 GLU B CA 1
ATOM 2526 C C . GLU B 1 93 ? 94.101 32.441 13.567 1.00 55.35 95 GLU B C 1
ATOM 2527 O O . GLU B 1 93 ? 94.689 32.573 14.643 1.00 61.62 95 GLU B O 1
ATOM 2533 N N . ARG B 1 94 ? 94.314 31.413 12.750 1.00 50.26 96 ARG B N 1
ATOM 2534 C CA . ARG B 1 94 ? 95.270 30.364 13.088 1.00 48.11 96 ARG B CA 1
ATOM 2535 C C . ARG B 1 94 ? 95.989 29.818 11.873 1.00 48.85 96 ARG B C 1
ATOM 2536 O O . ARG B 1 94 ? 95.428 29.748 10.780 1.00 48.16 96 ARG B O 1
ATOM 2544 N N . THR B 1 95 ? 97.238 29.426 12.081 1.00 49.87 97 THR B N 1
ATOM 2545 C CA . THR B 1 95 ? 97.925 28.527 11.168 1.00 47.58 97 THR B CA 1
ATOM 2546 C C . THR B 1 95 ? 98.131 27.234 11.940 1.00 50.69 97 THR B C 1
ATOM 2547 O O . THR B 1 95 ? 98.666 27.248 13.056 1.00 45.38 97 THR B O 1
ATOM 2551 N N . ILE B 1 96 ? 97.679 26.121 11.368 1.00 44.32 98 ILE B N 1
ATOM 2552 C CA . ILE B 1 96 ? 97.850 24.823 12.001 1.00 42.74 98 ILE B CA 1
ATOM 2553 C C . ILE B 1 96 ? 98.714 23.970 11.094 1.00 47.23 98 ILE B C 1
ATOM 2554 O O . ILE B 1 96 ? 98.309 23.621 9.980 1.00 43.49 98 ILE B O 1
ATOM 2559 N N . SER B 1 97 ? 99.918 23.653 11.555 1.00 43.81 99 SER B N 1
ATOM 2560 C CA . SER B 1 97 ? 100.836 22.868 10.738 1.00 44.70 99 SER B CA 1
ATOM 2561 C C . SER B 1 97 ? 100.923 21.428 11.225 1.00 43.32 99 SER B C 1
ATOM 2562 O O . SER B 1 97 ? 101.340 21.168 12.351 1.00 41.04 99 SER B O 1
ATOM 2565 N N . PHE B 1 98 ? 100.511 20.502 10.367 1.00 37.54 100 PHE B N 1
ATOM 2566 C CA . PHE B 1 98 ? 100.615 19.083 10.647 1.00 36.79 100 PHE B CA 1
ATOM 2567 C C . PHE B 1 98 ? 102.004 18.583 10.310 1.00 41.22 100 PHE B C 1
ATOM 2568 O O . PHE B 1 98 ? 102.483 18.747 9.188 1.00 44.58 100 PHE B O 1
ATOM 2576 N N . LYS B 1 99 ? 102.656 17.974 11.291 1.00 46.90 101 LYS B N 1
ATOM 2577 C CA . LYS B 1 99 ? 104.040 17.563 11.119 1.00 51.23 101 LYS B CA 1
ATOM 2578 C C . LYS B 1 99 ? 104.177 16.571 9.966 1.00 50.69 101 LYS B C 1
ATOM 2579 O O . LYS B 1 99 ? 103.660 15.463 10.027 1.00 51.69 101 LYS B O 1
ATOM 2585 N N . ASP B 1 100 ? 104.862 17.002 8.912 1.00 44.54 102 ASP B N 1
ATOM 2586 C CA . ASP B 1 100 ? 105.158 16.146 7.780 1.00 50.61 102 ASP B CA 1
ATOM 2587 C C . ASP B 1 100 ? 103.950 16.033 6.855 1.00 54.44 102 ASP B C 1
ATOM 2588 O O . ASP B 1 100 ? 103.815 15.070 6.099 1.00 52.19 102 ASP B O 1
ATOM 2593 N N . ASP B 1 101 ? 103.077 17.032 6.932 1.00 47.24 103 ASP B N 1
ATOM 2594 C CA . ASP B 1 101 ? 101.891 17.096 6.104 1.00 43.70 103 ASP B CA 1
ATOM 2595 C C . ASP B 1 101 ? 101.520 18.559 5.918 1.00 44.69 103 ASP B C 1
ATOM 2596 O O . ASP B 1 101 ? 102.321 19.446 6.221 1.00 49.15 103 ASP B O 1
ATOM 2601 N N . GLY B 1 102 ? 100.312 18.817 5.423 1.00 42.99 104 GLY B N 1
ATOM 2602 C CA . GLY B 1 102 ? 99.922 20.163 5.038 1.00 39.42 104 GLY B CA 1
ATOM 2603 C C . GLY B 1 102 ? 99.590 21.064 6.215 1.00 40.01 104 GLY B C 1
ATOM 2604 O O . GLY B 1 102 ? 99.827 20.716 7.373 1.00 37.54 104 GLY B O 1
ATOM 2605 N N . ASN B 1 103 ? 99.043 22.235 5.913 1.00 42.06 105 ASN B N 1
ATOM 2606 C CA . ASN B 1 103 ? 98.636 23.177 6.950 1.00 41.65 105 ASN B CA 1
ATOM 2607 C C . ASN B 1 103 ? 97.228 23.714 6.710 1.00 40.85 105 ASN B C 1
ATOM 2608 O O . ASN B 1 103 ? 96.808 23.879 5.566 1.00 41.63 105 ASN B O 1
ATOM 2613 N N . TYR B 1 104 ? 96.501 23.959 7.794 1.00 36.81 106 TYR B N 1
ATOM 2614 C CA . TYR B 1 104 ? 95.263 24.714 7.735 1.00 38.80 106 TYR B CA 1
ATOM 2615 C C . TYR B 1 104 ? 95.554 26.169 8.064 1.00 47.65 106 TYR B C 1
ATOM 2616 O O . TYR B 1 104 ? 96.345 26.465 8.962 1.00 44.38 106 TYR B O 1
ATOM 2625 N N . LYS B 1 105 ? 94.905 27.077 7.347 1.00 45.84 107 LYS B N 1
ATOM 2626 C CA . LYS B 1 105 ? 94.821 28.456 7.784 1.00 43.25 107 LYS B CA 1
ATOM 2627 C C . LYS B 1 105 ? 93.352 28.723 8.020 1.00 49.17 107 LYS B C 1
ATOM 2628 O O . LYS B 1 105 ? 92.499 28.307 7.229 1.00 48.10 107 LYS B O 1
ATOM 2634 N N . THR B 1 106 ? 93.039 29.379 9.128 1.00 48.75 108 THR B N 1
ATOM 2635 C CA . THR B 1 106 ? 91.649 29.603 9.453 1.00 49.58 108 THR B CA 1
ATOM 2636 C C . THR B 1 106 ? 91.414 31.032 9.879 1.00 48.85 108 THR B C 1
ATOM 2637 O O . THR B 1 106 ? 92.310 31.685 10.401 1.00 51.29 108 THR B O 1
ATOM 2641 N N . ARG B 1 107 ? 90.197 31.505 9.643 1.00 52.01 109 ARG B N 1
ATOM 2642 C CA . ARG B 1 107 ? 89.772 32.818 10.097 1.00 56.74 109 ARG B CA 1
ATOM 2643 C C . ARG B 1 107 ? 88.357 32.710 10.619 1.00 52.44 109 ARG B C 1
ATOM 2644 O O . ARG B 1 107 ? 87.465 32.215 9.930 1.00 52.12 109 ARG B O 1
ATOM 2652 N N . ALA B 1 108 ? 88.146 33.182 11.838 1.00 56.67 110 ALA B N 1
ATOM 2653 C CA . ALA B 1 108 ? 86.837 33.065 12.454 1.00 58.43 110 ALA B CA 1
ATOM 2654 C C . ALA B 1 108 ? 86.364 34.398 13.002 1.00 61.88 110 ALA B C 1
ATOM 2655 O O . ALA B 1 108 ? 87.166 35.283 13.291 1.00 63.32 110 ALA B O 1
ATOM 2657 N N . GLU B 1 109 ? 85.050 34.529 13.128 1.00 56.77 111 GLU B N 1
ATOM 2658 C CA . GLU B 1 109 ? 84.453 35.616 13.873 1.00 60.02 111 GLU B CA 1
ATOM 2659 C C . GLU B 1 109 ? 83.654 35.000 15.012 1.00 62.89 111 GLU B C 1
ATOM 2660 O O . GLU B 1 109 ? 82.653 34.325 14.788 1.00 64.08 111 GLU B O 1
ATOM 2666 N N . VAL B 1 110 ? 84.118 35.205 16.236 1.00 58.11 112 VAL B N 1
ATOM 2667 C CA . VAL B 1 110 ? 83.358 34.789 17.398 1.00 62.96 112 VAL B CA 1
ATOM 2668 C C . VAL B 1 110 ? 82.721 36.032 18.010 1.00 63.87 112 VAL B C 1
ATOM 2669 O O . VAL B 1 110 ? 83.404 37.018 18.272 1.00 66.34 112 VAL B O 1
ATOM 2673 N N . LYS B 1 111 ? 81.411 35.980 18.224 1.00 62.17 113 LYS B N 1
ATOM 2674 C CA . LYS B 1 111 ? 80.656 37.139 18.678 1.00 65.27 113 LYS B CA 1
ATOM 2675 C C . LYS B 1 111 ? 79.220 36.742 18.991 1.00 63.81 113 LYS B C 1
ATOM 2676 O O . LYS B 1 111 ? 78.833 35.583 18.825 1.00 64.58 113 LYS B O 1
ATOM 2682 N N . PHE B 1 112 ? 78.427 37.708 19.443 1.00 71.58 114 PHE B N 1
ATOM 2683 C CA . PHE B 1 112 ? 77.017 37.453 19.733 1.00 72.45 114 PHE B CA 1
ATOM 2684 C C . PHE B 1 112 ? 76.087 37.831 18.575 1.00 71.69 114 PHE B C 1
ATOM 2685 O O . PHE B 1 112 ? 76.273 38.852 17.908 1.00 71.30 114 PHE B O 1
ATOM 2693 N N . GLU B 1 113 ? 75.107 36.972 18.327 1.00 67.65 115 GLU B N 1
ATOM 2694 C CA . GLU B 1 113 ? 74.070 37.237 17.342 1.00 68.47 115 GLU B CA 1
ATOM 2695 C C . GLU B 1 113 ? 72.749 36.874 17.996 1.00 72.28 115 GLU B C 1
ATOM 2696 O O . GLU B 1 113 ? 72.327 35.717 17.972 1.00 73.46 115 GLU B O 1
ATOM 2702 N N . GLY B 1 114 ? 72.102 37.865 18.594 1.00 71.55 116 GLY B N 1
ATOM 2703 C CA . GLY B 1 114 ? 70.967 37.589 19.445 1.00 73.84 116 GLY B CA 1
ATOM 2704 C C . GLY B 1 114 ? 71.474 37.083 20.784 1.00 77.83 116 GLY B C 1
ATOM 2705 O O . GLY B 1 114 ? 72.436 37.625 21.337 1.00 72.65 116 GLY B O 1
ATOM 2706 N N . ASP B 1 115 ? 70.830 36.042 21.303 1.00 75.49 117 ASP B N 1
ATOM 2707 C CA . ASP B 1 115 ? 71.212 35.465 22.589 1.00 75.04 117 ASP B CA 1
ATOM 2708 C C . ASP B 1 115 ? 72.152 34.270 22.414 1.00 76.98 117 ASP B C 1
ATOM 2709 O O . ASP B 1 115 ? 72.520 33.617 23.391 1.00 75.77 117 ASP B O 1
ATOM 2714 N N . THR B 1 116 ? 72.541 33.990 21.172 1.00 74.96 118 THR B N 1
ATOM 2715 C CA . THR B 1 116 ? 73.382 32.832 20.890 1.00 70.66 118 THR B CA 1
ATOM 2716 C C . THR B 1 116 ? 74.800 33.234 20.489 1.00 66.91 118 THR B C 1
ATOM 2717 O O . THR B 1 116 ? 74.992 34.149 19.689 1.00 64.86 118 THR B O 1
ATOM 2721 N N . LEU B 1 117 ? 75.785 32.546 21.070 1.00 66.15 119 LEU B N 1
ATOM 2722 C CA . LEU B 1 117 ? 77.189 32.751 20.733 1.00 61.19 119 LEU B CA 1
ATOM 2723 C C . LEU B 1 117 ? 77.461 32.071 19.398 1.00 58.46 119 LEU B C 1
ATOM 2724 O O . LEU B 1 117 ? 77.088 30.914 19.192 1.00 60.34 119 LEU B O 1
ATOM 2729 N N . VAL B 1 118 ? 78.112 32.787 18.490 1.00 57.76 120 VAL B N 1
ATOM 2730 C CA . VAL B 1 118 ? 78.268 32.288 17.130 1.00 56.25 120 VAL B CA 1
ATOM 2731 C C . VAL B 1 118 ? 79.720 32.286 16.690 1.00 56.09 120 VAL B C 1
ATOM 2732 O O . VAL B 1 118 ? 80.447 33.261 16.915 1.00 53.15 120 VAL B O 1
ATOM 2736 N N . ASN B 1 119 ? 80.132 31.189 16.057 1.00 48.13 121 ASN B N 1
ATOM 2737 C CA . ASN B 1 119 ? 81.494 31.066 15.552 1.00 46.71 121 ASN B CA 1
ATOM 2738 C C . ASN B 1 119 ? 81.494 30.773 14.057 1.00 49.20 121 ASN B C 1
ATOM 2739 O O . ASN B 1 119 ? 81.119 29.676 13.641 1.00 50.82 121 ASN B O 1
ATOM 2744 N N . ARG B 1 120 ? 81.900 31.750 13.247 1.00 52.79 122 ARG B N 1
ATOM 2745 C CA . ARG B 1 120 ? 81.867 31.595 11.789 1.00 47.65 122 ARG B CA 1
ATOM 2746 C C . ARG B 1 120 ? 83.274 31.475 11.239 1.00 48.51 122 ARG B C 1
ATOM 2747 O O . ARG B 1 120 ? 84.118 32.340 11.477 1.00 53.70 122 ARG B O 1
ATOM 2755 N N . ILE B 1 121 ? 83.524 30.410 10.484 1.00 49.10 123 ILE B N 1
ATOM 2756 C CA . ILE B 1 121 ? 84.890 30.047 10.136 1.00 46.26 123 ILE B CA 1
ATOM 2757 C C . ILE B 1 121 ? 85.103 29.814 8.643 1.00 49.85 123 ILE B C 1
ATOM 2758 O O . ILE B 1 121 ? 84.247 29.245 7.958 1.00 49.30 123 ILE B O 1
ATOM 2763 N N . GLU B 1 122 ? 86.254 30.255 8.146 1.00 46.35 124 GLU B N 1
ATOM 2764 C CA . GLU B 1 122 ? 86.726 29.822 6.841 1.00 47.98 124 GLU B CA 1
ATOM 2765 C C . GLU B 1 122 ? 88.045 29.102 7.023 1.00 52.75 124 GLU B C 1
ATOM 2766 O O . GLU B 1 122 ? 88.929 29.573 7.740 1.00 54.29 124 GLU B O 1
ATOM 2772 N N . LEU B 1 123 ? 88.162 27.940 6.393 1.00 50.78 125 LEU B N 1
ATOM 2773 C CA . LEU B 1 123 ? 89.358 27.130 6.519 1.00 47.76 125 LEU B CA 1
ATOM 2774 C C . LEU B 1 123 ? 89.890 26.797 5.137 1.00 47.59 125 LEU B C 1
ATOM 2775 O O . LEU B 1 123 ? 89.141 26.363 4.267 1.00 48.10 125 LEU B O 1
ATOM 2780 N N . LYS B 1 124 ? 91.183 27.023 4.936 1.00 47.45 126 LYS B N 1
ATOM 2781 C CA . LYS B 1 124 ? 91.859 26.580 3.729 1.00 43.13 126 LYS B CA 1
ATOM 2782 C C . LYS B 1 124 ? 93.034 25.721 4.126 1.00 43.02 126 LYS B C 1
ATOM 2783 O O . LYS B 1 124 ? 93.855 26.123 4.952 1.00 44.94 126 LYS B O 1
ATOM 2789 N N . GLY B 1 125 ? 93.106 24.532 3.548 1.00 40.51 127 GLY B N 1
ATOM 2790 C CA . GLY B 1 125 ? 94.250 23.665 3.734 1.00 39.59 127 GLY B CA 1
ATOM 2791 C C . GLY B 1 125 ? 94.970 23.424 2.420 1.00 44.34 127 GLY B C 1
ATOM 2792 O O . GLY B 1 125 ? 94.336 23.301 1.362 1.00 44.39 127 GLY B O 1
ATOM 2793 N N . ILE B 1 126 ? 96.298 23.357 2.483 1.00 43.89 128 ILE B N 1
ATOM 2794 C CA . ILE B 1 126 ? 97.105 23.057 1.305 1.00 46.93 128 ILE B CA 1
ATOM 2795 C C . ILE B 1 126 ? 98.263 22.114 1.618 1.00 47.46 128 ILE B C 1
ATOM 2796 O O . ILE B 1 126 ? 98.603 21.893 2.776 1.00 48.09 128 ILE B O 1
ATOM 2801 N N . ASP B 1 127 ? 98.841 21.536 0.571 1.00 45.41 129 ASP B N 1
ATOM 2802 C CA . ASP B 1 127 ? 100.058 20.745 0.701 1.00 47.72 129 ASP B CA 1
ATOM 2803 C C . ASP B 1 127 ? 99.937 19.465 1.514 1.00 47.92 129 ASP B C 1
ATOM 2804 O O . ASP B 1 127 ? 100.942 18.945 1.993 1.00 49.34 129 ASP B O 1
ATOM 2809 N N . PHE B 1 128 ? 98.721 18.948 1.661 1.00 47.89 130 PHE B N 1
ATOM 2810 C CA . PHE B 1 128 ? 98.542 17.656 2.307 1.00 41.87 130 PHE B CA 1
ATOM 2811 C C . PHE B 1 128 ? 98.876 16.534 1.331 1.00 42.40 130 PHE B C 1
ATOM 2812 O O . PHE B 1 128 ? 98.845 16.736 0.124 1.00 48.73 130 PHE B O 1
ATOM 2820 N N . LYS B 1 129 ? 99.210 15.359 1.850 1.00 42.20 131 LYS B N 1
ATOM 2821 C CA . LYS B 1 129 ? 99.474 14.200 1.002 1.00 46.72 131 LYS B CA 1
ATOM 2822 C C . LYS B 1 129 ? 98.214 13.359 0.915 1.00 46.60 131 LYS B C 1
ATOM 2823 O O . LYS B 1 129 ? 97.560 13.119 1.924 1.00 46.33 131 LYS B O 1
ATOM 2829 N N . GLU B 1 130 ? 97.849 12.929 -0.287 1.00 45.59 132 GLU B N 1
ATOM 2830 C CA . GLU B 1 130 ? 96.652 12.108 -0.430 1.00 48.80 132 GLU B CA 1
ATOM 2831 C C . GLU B 1 130 ? 96.821 10.818 0.380 1.00 40.85 132 GLU B C 1
ATOM 2832 O O . GLU B 1 130 ? 95.854 10.240 0.866 1.00 45.37 132 GLU B O 1
ATOM 2838 N N . ASP B 1 131 ? 98.064 10.387 0.537 1.00 43.05 133 ASP B N 1
ATOM 2839 C CA . ASP B 1 131 ? 98.375 9.136 1.217 1.00 47.88 133 ASP B CA 1
ATOM 2840 C C . ASP B 1 131 ? 98.807 9.345 2.676 1.00 46.34 133 ASP B C 1
ATOM 2841 O O . ASP B 1 131 ? 99.293 8.418 3.320 1.00 48.66 133 ASP B O 1
ATOM 2846 N N . GLY B 1 132 ? 98.639 10.558 3.190 1.00 45.62 134 GLY B N 1
ATOM 2847 C CA . GLY B 1 132 ? 99.043 10.862 4.555 1.00 45.16 134 GLY B CA 1
ATOM 2848 C C . GLY B 1 132 ? 97.959 10.589 5.588 1.00 44.57 134 GLY B C 1
ATOM 2849 O O . GLY B 1 132 ? 96.891 10.074 5.261 1.00 44.60 134 GLY B O 1
ATOM 2850 N N . ASN B 1 133 ? 98.220 10.952 6.840 1.00 41.45 135 ASN B N 1
ATOM 2851 C CA . ASN B 1 133 ? 97.292 10.651 7.924 1.00 36.05 135 ASN B CA 1
ATOM 2852 C C . ASN B 1 133 ? 95.984 11.431 7.858 1.00 33.79 135 ASN B C 1
ATOM 2853 O O . ASN B 1 133 ? 94.976 10.997 8.395 1.00 34.97 135 ASN B O 1
ATOM 2858 N N . ILE B 1 134 ? 95.996 12.596 7.226 1.00 35.21 136 ILE B N 1
ATOM 2859 C CA . ILE B 1 134 ? 94.808 13.441 7.240 1.00 35.33 136 ILE B CA 1
ATOM 2860 C C . ILE B 1 134 ? 93.859 13.059 6.084 1.00 38.70 136 ILE B C 1
ATOM 2861 O O . ILE B 1 134 ? 92.703 12.676 6.316 1.00 34.43 136 ILE B O 1
ATOM 2866 N N . LEU B 1 135 ? 94.355 13.150 4.851 1.00 37.10 137 LEU B N 1
ATOM 2867 C CA . LEU B 1 135 ? 93.537 12.838 3.663 1.00 37.56 137 LEU B CA 1
ATOM 2868 C C . LEU B 1 135 ? 93.316 11.344 3.523 1.00 38.80 137 LEU B C 1
ATOM 2869 O O . LEU B 1 135 ? 92.341 10.911 2.923 1.00 49.71 137 LEU B O 1
ATOM 2874 N N . GLY B 1 136 ? 94.236 10.562 4.075 1.00 37.83 138 GLY B N 1
ATOM 2875 C CA . GLY B 1 136 ? 94.099 9.125 4.114 1.00 35.81 138 GLY B CA 1
ATOM 2876 C C . GLY B 1 136 ? 93.359 8.605 5.340 1.00 37.53 138 GLY B C 1
ATOM 2877 O O . GLY B 1 136 ? 93.267 7.392 5.522 1.00 36.17 138 GLY B O 1
ATOM 2878 N N . HIS B 1 137 ? 92.849 9.511 6.178 1.00 32.24 139 HIS B N 1
ATOM 2879 C CA . HIS B 1 137 ? 92.004 9.132 7.318 1.00 35.95 139 HIS B CA 1
ATOM 2880 C C . HIS B 1 137 ? 92.594 8.046 8.201 1.00 33.91 139 HIS B C 1
ATOM 2881 O O . HIS B 1 137 ? 91.993 6.989 8.376 1.00 34.72 139 HIS B O 1
ATOM 2888 N N . LYS B 1 138 ? 93.766 8.306 8.763 1.00 36.58 140 LYS B N 1
ATOM 2889 C CA . LYS B 1 138 ? 94.379 7.350 9.673 1.00 35.54 140 LYS B CA 1
ATOM 2890 C C . LYS B 1 138 ? 94.362 7.833 11.125 1.00 34.17 140 LYS B C 1
ATOM 2891 O O . LYS B 1 138 ? 94.959 7.194 11.982 1.00 38.99 140 LYS B O 1
ATOM 2897 N N . LEU B 1 139 ? 93.684 8.945 11.405 1.00 32.41 141 LEU B N 1
ATOM 2898 C CA . LEU B 1 139 ? 93.548 9.399 12.795 1.00 33.22 141 LEU B CA 1
ATOM 2899 C C . LEU B 1 139 ? 92.481 8.604 13.518 1.00 36.58 141 LEU B C 1
ATOM 2900 O O . LEU B 1 139 ? 91.397 8.349 12.978 1.00 38.74 141 LEU B O 1
ATOM 2905 N N . GLU B 1 140 ? 92.777 8.221 14.750 1.00 31.18 142 GLU B N 1
ATOM 2906 C CA . GLU B 1 140 ? 91.771 7.590 15.574 1.00 32.29 142 GLU B CA 1
ATOM 2907 C C . GLU B 1 140 ? 90.692 8.611 15.912 1.00 33.87 142 GLU B C 1
ATOM 2908 O O . GLU B 1 140 ? 90.959 9.819 16.020 1.00 33.24 142 GLU B O 1
ATOM 2914 N N . TYR B 1 141 ? 89.470 8.122 16.088 1.00 33.66 143 TYR B N 1
ATOM 2915 C CA . TYR B 1 141 ? 88.369 8.990 16.452 1.00 29.89 143 TYR B CA 1
ATOM 2916 C C . TYR B 1 141 ? 88.374 9.220 17.955 1.00 31.41 143 TYR B C 1
ATOM 2917 O O . TYR B 1 141 ? 87.654 8.563 18.695 1.00 30.56 143 TYR B O 1
ATOM 2926 N N . ASN B 1 142 ? 89.216 10.145 18.396 1.00 34.13 144 ASN B N 1
ATOM 2927 C CA . ASN B 1 142 ? 89.256 10.547 19.797 1.00 34.76 144 ASN B CA 1
ATOM 2928 C C . ASN B 1 142 ? 90.069 11.821 19.886 1.00 34.00 144 ASN B C 1
ATOM 2929 O O . ASN B 1 142 ? 90.550 12.308 18.867 1.00 31.06 144 ASN B O 1
ATOM 2934 N N . TYR B 1 143 ? 90.179 12.390 21.084 1.00 32.06 145 TYR B N 1
ATOM 2935 C CA . TYR B 1 143 ? 90.911 13.648 21.254 1.00 30.58 145 TYR B CA 1
ATOM 2936 C C . TYR B 1 143 ? 91.654 13.647 22.602 1.00 31.78 145 TYR B C 1
ATOM 2937 O O . TYR B 1 143 ? 91.179 13.073 23.584 1.00 29.41 145 TYR B O 1
ATOM 2946 N N . ASN B 1 144 ? 92.821 14.272 22.631 1.00 29.03 146 ASN B N 1
ATOM 2947 C CA . ASN B 1 144 ? 93.631 14.291 23.842 1.00 32.58 146 ASN B CA 1
ATOM 2948 C C . ASN B 1 144 ? 93.435 15.570 24.653 1.00 34.63 146 ASN B C 1
ATOM 2949 O O . ASN B 1 144 ? 92.615 16.415 24.294 1.00 37.74 146 ASN B O 1
ATOM 2954 N N . SER B 1 145 ? 94.200 15.708 25.736 1.00 35.82 147 SER B N 1
ATOM 2955 C CA . SER B 1 145 ? 94.100 16.855 26.631 1.00 31.30 147 SER B CA 1
ATOM 2956 C C . SER B 1 145 ? 95.390 17.674 26.577 1.00 38.07 147 SER B C 1
ATOM 2957 O O . SER B 1 145 ? 96.494 17.138 26.708 1.00 39.61 147 SER B O 1
ATOM 2960 N N . HIS B 1 146 ? 95.245 18.977 26.370 1.00 37.41 148 HIS B N 1
ATOM 2961 C CA . HIS B 1 146 ? 96.382 19.825 26.069 1.00 38.59 148 HIS B CA 1
ATOM 2962 C C . HIS B 1 146 ? 96.360 21.112 26.886 1.00 45.00 148 HIS B C 1
ATOM 2963 O O . HIS B 1 146 ? 95.360 21.438 27.523 1.00 45.32 148 HIS B O 1
ATOM 2970 N N . ASN B 1 147 ? 97.464 21.853 26.837 1.00 42.64 149 ASN B N 1
ATOM 2971 C CA . ASN B 1 147 ? 97.521 23.185 27.412 1.00 44.51 149 ASN B CA 1
ATOM 2972 C C . ASN B 1 147 ? 97.700 24.236 26.337 1.00 41.08 149 ASN B C 1
ATOM 2973 O O . ASN B 1 147 ? 98.646 24.188 25.571 1.00 43.85 149 ASN B O 1
ATOM 2978 N N . VAL B 1 148 ? 96.779 25.189 26.293 1.00 46.20 150 VAL B N 1
ATOM 2979 C CA . VAL B 1 148 ? 96.854 26.306 25.368 1.00 46.26 150 VAL B CA 1
ATOM 2980 C C . VAL B 1 148 ? 97.631 27.422 26.062 1.00 55.64 150 VAL B C 1
ATOM 2981 O O . VAL B 1 148 ? 97.256 27.852 27.145 1.00 51.31 150 VAL B O 1
ATOM 2985 N N . TYR B 1 149 ? 98.721 27.884 25.456 1.00 58.30 151 TYR B N 1
ATOM 2986 C CA . TYR B 1 149 ? 99.536 28.920 26.092 1.00 55.75 151 TYR B CA 1
ATOM 2987 C C . TYR B 1 149 ? 99.225 30.305 25.548 1.00 54.70 151 TYR B C 1
ATOM 2988 O O . TYR B 1 149 ? 99.498 30.615 24.387 1.00 52.48 151 TYR B O 1
ATOM 2997 N N . ILE B 1 150 ? 98.629 31.120 26.413 1.00 55.78 152 ILE B N 1
ATOM 2998 C CA . ILE B 1 150 ? 98.125 32.435 26.049 1.00 57.09 152 ILE B CA 1
ATOM 2999 C C . ILE B 1 150 ? 99.039 33.550 26.532 1.00 65.92 152 ILE B C 1
ATOM 3000 O O . ILE B 1 150 ? 99.425 33.597 27.702 1.00 67.98 152 ILE B O 1
ATOM 3005 N N . THR B 1 151 ? 99.393 34.434 25.608 1.00 67.92 153 THR B N 1
ATOM 3006 C CA . THR B 1 151 ? 100.161 35.630 25.913 1.00 71.18 153 THR B CA 1
ATOM 3007 C C . THR B 1 151 ? 99.378 36.796 25.310 1.00 71.61 153 THR B C 1
ATOM 3008 O O . THR B 1 151 ? 98.303 36.589 24.754 1.00 69.33 153 THR B O 1
ATOM 3012 N N . ALA B 1 152 ? 99.886 38.018 25.420 1.00 74.38 154 ALA B N 1
ATOM 3013 C CA . ALA B 1 152 ? 99.154 39.153 24.866 1.00 73.81 154 ALA B CA 1
ATOM 3014 C C . ALA B 1 152 ? 99.916 39.863 23.752 1.00 75.08 154 ALA B C 1
ATOM 3015 O O . ALA B 1 152 ? 101.145 39.902 23.748 1.00 72.51 154 ALA B O 1
ATOM 3017 N N . ASP B 1 153 ? 99.170 40.401 22.793 1.00 78.83 155 ASP B N 1
ATOM 3018 C CA . ASP B 1 153 ? 99.755 41.216 21.739 1.00 82.97 155 ASP B CA 1
ATOM 3019 C C . ASP B 1 153 ? 99.287 42.651 21.934 1.00 89.32 155 ASP B C 1
ATOM 3020 O O . ASP B 1 153 ? 98.193 43.028 21.496 1.00 87.82 155 ASP B O 1
ATOM 3025 N N . LYS B 1 154 ? 100.118 43.439 22.612 1.00 88.54 156 LYS B N 1
ATOM 3026 C CA . LYS B 1 154 ? 99.781 44.815 22.946 1.00 90.37 156 LYS B CA 1
ATOM 3027 C C . LYS B 1 154 ? 99.525 45.605 21.676 1.00 84.66 156 LYS B C 1
ATOM 3028 O O . LYS B 1 154 ? 98.545 46.337 21.576 1.00 83.69 156 LYS B O 1
ATOM 3034 N N . GLN B 1 155 ? 100.417 45.432 20.705 1.00 86.70 157 GLN B N 1
ATOM 3035 C CA . GLN B 1 155 ? 100.360 46.152 19.439 1.00 85.24 157 GLN B CA 1
ATOM 3036 C C . GLN B 1 155 ? 99.076 45.860 18.660 1.00 89.70 157 GLN B C 1
ATOM 3037 O O . GLN B 1 155 ? 98.740 46.580 17.718 1.00 89.62 157 GLN B O 1
ATOM 3043 N N . LYS B 1 156 ? 98.365 44.803 19.051 1.00 89.44 158 LYS B N 1
ATOM 3044 C CA . LYS B 1 156 ? 97.121 44.423 18.378 1.00 89.59 158 LYS B CA 1
ATOM 3045 C C . LYS B 1 156 ? 95.926 44.577 19.307 1.00 87.86 158 LYS B C 1
ATOM 3046 O O . LYS B 1 156 ? 94.781 44.370 18.901 1.00 84.45 158 LYS B O 1
ATOM 3052 N N . ASN B 1 157 ? 96.205 44.954 20.552 1.00 88.29 159 ASN B N 1
ATOM 3053 C CA . ASN B 1 157 ? 95.177 45.078 21.580 1.00 87.11 159 ASN B CA 1
ATOM 3054 C C . ASN B 1 157 ? 94.401 43.770 21.721 1.00 85.41 159 ASN B C 1
ATOM 3055 O O . ASN B 1 157 ? 93.174 43.758 21.847 1.00 85.40 159 ASN B O 1
ATOM 3060 N N . GLY B 1 158 ? 95.141 42.666 21.696 1.00 84.18 160 GLY B N 1
ATOM 3061 C CA . GLY B 1 158 ? 94.561 41.346 21.845 1.00 79.18 160 GLY B CA 1
ATOM 3062 C C . GLY B 1 158 ? 95.580 40.346 22.361 1.00 81.70 160 GLY B C 1
ATOM 3063 O O . GLY B 1 158 ? 96.431 40.679 23.195 1.00 78.92 160 GLY B O 1
ATOM 3064 N N . ILE B 1 159 ? 95.504 39.117 21.858 1.00 76.27 161 ILE B N 1
ATOM 3065 C CA . ILE B 1 159 ? 96.357 38.046 22.360 1.00 72.07 161 ILE B CA 1
ATOM 3066 C C . ILE B 1 159 ? 96.968 37.198 21.253 1.00 72.03 161 ILE B C 1
ATOM 3067 O O . ILE B 1 159 ? 96.510 37.205 20.110 1.00 70.18 161 ILE B O 1
ATOM 3072 N N . LYS B 1 160 ? 98.028 36.485 21.608 1.00 70.47 162 LYS B N 1
ATOM 3073 C CA . LYS B 1 160 ? 98.559 35.423 20.778 1.00 62.10 162 LYS B CA 1
ATOM 3074 C C . LYS B 1 160 ? 98.431 34.137 21.586 1.00 66.67 162 LYS B C 1
ATOM 3075 O O . LYS B 1 160 ? 98.196 34.179 22.798 1.00 66.91 162 LYS B O 1
ATOM 3081 N N . ALA B 1 161 ? 98.559 32.995 20.921 1.00 64.69 163 ALA B N 1
ATOM 3082 C CA . ALA B 1 161 ? 98.510 31.712 21.612 1.00 55.00 163 ALA B CA 1
ATOM 3083 C C . ALA B 1 161 ? 99.269 30.644 20.836 1.00 53.36 163 ALA B C 1
ATOM 3084 O O . ALA B 1 161 ? 99.348 30.683 19.610 1.00 53.65 163 ALA B O 1
ATOM 3086 N N . ASN B 1 162 ? 99.828 29.693 21.573 1.00 54.04 164 ASN B N 1
ATOM 3087 C CA . ASN B 1 162 ? 100.635 28.633 21.002 1.00 51.00 164 ASN B CA 1
ATOM 3088 C C . ASN B 1 162 ? 100.401 27.331 21.735 1.00 53.27 164 ASN B C 1
ATOM 3089 O O . ASN B 1 162 ? 100.323 27.315 22.968 1.00 55.12 164 ASN B O 1
ATOM 3094 N N . PHE B 1 163 ? 100.292 26.244 20.978 1.00 47.53 165 PHE B N 1
ATOM 3095 C CA . PHE B 1 163 ? 100.168 24.919 21.565 1.00 47.52 165 PHE B CA 1
ATOM 3096 C C . PHE B 1 163 ? 100.340 23.816 20.531 1.00 43.00 165 PHE B C 1
ATOM 3097 O O . PHE B 1 163 ? 100.330 24.069 19.329 1.00 45.83 165 PHE B O 1
ATOM 3105 N N . LYS B 1 164 ? 100.503 22.593 21.013 1.00 39.89 166 LYS B N 1
ATOM 3106 C CA . LYS B 1 164 ? 100.673 21.446 20.141 1.00 41.97 166 LYS B CA 1
ATOM 3107 C C . LYS B 1 164 ? 99.583 20.423 20.403 1.00 43.18 166 LYS B C 1
ATOM 3108 O O . LYS B 1 164 ? 99.461 19.908 21.515 1.00 45.96 166 LYS B O 1
ATOM 3114 N N . ILE B 1 165 ? 98.773 20.141 19.383 1.00 45.01 167 ILE B N 1
ATOM 3115 C CA . ILE B 1 165 ? 97.750 19.112 19.509 1.00 36.13 167 ILE B CA 1
ATOM 3116 C C . ILE B 1 165 ? 98.371 17.762 19.191 1.00 29.62 167 ILE B C 1
ATOM 3117 O O . ILE B 1 165 ? 99.164 17.629 18.266 1.00 33.00 167 ILE B O 1
ATOM 3122 N N . ARG B 1 166 ? 98.009 16.752 19.958 1.00 29.67 168 ARG B N 1
ATOM 3123 C CA . ARG B 1 166 ? 98.511 15.421 19.695 1.00 29.80 168 ARG B CA 1
ATOM 3124 C C . ARG B 1 166 ? 97.382 14.531 19.189 1.00 28.86 168 ARG B C 1
ATOM 3125 O O . ARG B 1 166 ? 96.460 14.198 19.942 1.00 31.22 168 ARG B O 1
ATOM 3133 N N . HIS B 1 167 ? 97.448 14.155 17.916 1.00 31.50 169 HIS B N 1
ATOM 3134 C CA . HIS B 1 167 ? 96.440 13.269 17.308 1.00 29.91 169 HIS B CA 1
ATOM 3135 C C . HIS B 1 167 ? 96.921 11.825 17.323 1.00 28.78 169 HIS B C 1
ATOM 3136 O O . HIS B 1 167 ? 97.960 11.513 16.751 1.00 30.98 169 HIS B O 1
ATOM 3143 N N . ASN B 1 168 ? 96.173 10.945 17.979 1.00 28.09 170 ASN B N 1
ATOM 3144 C CA . ASN B 1 168 ? 96.491 9.531 17.951 1.00 23.58 170 ASN B CA 1
ATOM 3145 C C . ASN B 1 168 ? 96.264 8.953 16.544 1.00 37.96 170 ASN B C 1
ATOM 3146 O O . ASN B 1 168 ? 95.206 9.162 15.938 1.00 34.82 170 ASN B O 1
ATOM 3151 N N . ILE B 1 169 ? 97.269 8.247 16.038 1.00 33.21 171 ILE B N 1
ATOM 3152 C CA . ILE B 1 169 ? 97.210 7.609 14.740 1.00 33.68 171 ILE B CA 1
ATOM 3153 C C . ILE B 1 169 ? 97.052 6.105 14.934 1.00 37.65 171 ILE B C 1
ATOM 3154 O O . ILE B 1 169 ? 97.616 5.518 15.860 1.00 28.73 171 ILE B O 1
ATOM 3159 N N . GLU B 1 170 ? 96.301 5.477 14.036 1.00 35.65 172 GLU B N 1
ATOM 3160 C CA . GLU B 1 170 ? 95.900 4.085 14.212 1.00 34.51 172 GLU B CA 1
ATOM 3161 C C . GLU B 1 170 ? 97.059 3.094 14.323 1.00 31.16 172 GLU B C 1
ATOM 3162 O O . GLU B 1 170 ? 96.874 2.000 14.851 1.00 32.79 172 GLU B O 1
ATOM 3168 N N . ASP B 1 171 ? 98.238 3.444 13.807 1.00 35.52 173 ASP B N 1
ATOM 3169 C CA . ASP B 1 171 ? 99.408 2.546 13.912 1.00 36.64 173 ASP B CA 1
ATOM 3170 C C . ASP B 1 171 ? 100.115 2.548 15.289 1.00 37.28 173 ASP B C 1
ATOM 3171 O O . ASP B 1 171 ? 101.102 1.843 15.489 1.00 32.39 173 ASP B O 1
ATOM 3176 N N . GLY B 1 172 ? 99.587 3.316 16.239 1.00 34.60 174 GLY B N 1
ATOM 3177 C CA . GLY B 1 172 ? 100.173 3.398 17.565 1.00 34.03 174 GLY B CA 1
ATOM 3178 C C . GLY B 1 172 ? 101.003 4.651 17.736 1.00 36.56 174 GLY B C 1
ATOM 3179 O O . GLY B 1 172 ? 101.495 4.942 18.831 1.00 36.95 174 GLY B O 1
ATOM 3180 N N . SER B 1 173 ? 101.165 5.385 16.643 1.00 31.47 175 SER B N 1
ATOM 3181 C CA . SER B 1 173 ? 101.938 6.609 16.649 1.00 32.13 175 SER B CA 1
ATOM 3182 C C . SER B 1 173 ? 101.056 7.803 16.961 1.00 35.92 175 SER B C 1
ATOM 3183 O O . SER B 1 173 ? 99.867 7.650 17.284 1.00 33.48 175 SER B O 1
ATOM 3186 N N . VAL B 1 174 ? 101.644 8.990 16.857 1.00 29.83 176 VAL B N 1
ATOM 3187 C CA . VAL B 1 174 ? 100.966 10.223 17.226 1.00 30.95 176 VAL B CA 1
ATOM 3188 C C . VAL B 1 174 ? 101.384 11.270 16.231 1.00 33.73 176 VAL B C 1
ATOM 3189 O O . VAL B 1 174 ? 102.546 11.328 15.860 1.00 43.73 176 VAL B O 1
ATOM 3193 N N . GLN B 1 175 ? 100.445 12.119 15.832 1.00 34.31 177 GLN B N 1
ATOM 3194 C CA . GLN B 1 175 ? 100.691 13.151 14.835 1.00 36.51 177 GLN B CA 1
ATOM 3195 C C . GLN B 1 175 ? 100.514 14.546 15.428 1.00 33.19 177 GLN B C 1
ATOM 3196 O O . GLN B 1 175 ? 99.424 14.887 15.877 1.00 32.66 177 GLN B O 1
ATOM 3202 N N . LEU B 1 176 ? 101.572 15.357 15.408 1.00 38.66 178 LEU B N 1
ATOM 3203 C CA . LEU B 1 176 ? 101.527 16.688 16.013 1.00 35.87 178 LEU B CA 1
ATOM 3204 C C . LEU B 1 176 ? 100.923 17.714 15.076 1.00 36.82 178 LEU B C 1
ATOM 3205 O O . LEU B 1 176 ? 101.275 17.774 13.900 1.00 40.11 178 LEU B O 1
ATOM 3210 N N . ALA B 1 177 ? 100.009 18.518 15.605 1.00 34.25 179 ALA B N 1
ATOM 3211 C CA . ALA B 1 177 ? 99.525 19.696 14.901 1.00 37.16 179 ALA B CA 1
ATOM 3212 C C . ALA B 1 177 ? 99.913 20.973 15.661 1.00 39.08 179 ALA B C 1
ATOM 3213 O O . ALA B 1 177 ? 99.271 21.345 16.647 1.00 37.53 179 ALA B O 1
ATOM 3215 N N . ASP B 1 178 ? 100.966 21.632 15.189 1.00 39.74 180 ASP B N 1
ATOM 3216 C CA . ASP B 1 178 ? 101.438 22.881 15.777 1.00 45.60 180 ASP B CA 1
ATOM 3217 C C . ASP B 1 178 ? 100.483 24.035 15.497 1.00 46.35 180 ASP B C 1
ATOM 3218 O O . ASP B 1 178 ? 100.292 24.418 14.341 1.00 50.50 180 ASP B O 1
ATOM 3223 N N . HIS B 1 179 ? 99.889 24.580 16.555 1.00 38.02 181 HIS B N 1
ATOM 3224 C CA . HIS B 1 179 ? 98.929 25.678 16.453 1.00 40.45 181 HIS B CA 1
ATOM 3225 C C . HIS B 1 179 ? 99.524 27.062 16.735 1.00 50.34 181 HIS B C 1
ATOM 3226 O O . HIS B 1 179 ? 100.133 27.287 17.790 1.00 51.12 181 HIS B O 1
ATOM 3233 N N . TYR B 1 180 ? 99.324 27.990 15.800 1.00 49.69 182 TYR B N 1
ATOM 3234 C CA . TYR B 1 180 ? 99.653 29.397 16.012 1.00 50.56 182 TYR B CA 1
ATOM 3235 C C . TYR B 1 180 ? 98.385 30.257 15.939 1.00 54.28 182 TYR B C 1
ATOM 3236 O O . TYR B 1 180 ? 97.672 30.241 14.937 1.00 51.43 182 TYR B O 1
ATOM 3245 N N . GLN B 1 181 ? 98.117 31.003 17.011 1.00 54.68 183 GLN B N 1
ATOM 3246 C CA . GLN B 1 181 ? 96.821 31.656 17.220 1.00 58.59 183 GLN B CA 1
ATOM 3247 C C . GLN B 1 181 ? 96.921 33.160 17.523 1.00 63.28 183 GLN B C 1
ATOM 3248 O O . GLN B 1 181 ? 97.761 33.593 18.309 1.00 64.65 183 GLN B O 1
ATOM 3254 N N . GLN B 1 182 ? 96.044 33.943 16.903 1.00 63.71 184 GLN B N 1
ATOM 3255 C CA . GLN B 1 182 ? 95.993 35.386 17.109 1.00 62.83 184 GLN B CA 1
ATOM 3256 C C . GLN B 1 182 ? 94.544 35.810 17.284 1.00 64.39 184 GLN B C 1
ATOM 3257 O O . GLN B 1 182 ? 93.706 35.512 16.440 1.00 65.69 184 GLN B O 1
ATOM 3263 N N . ASN B 1 183 ? 94.244 36.487 18.386 1.00 65.57 185 ASN B N 1
ATOM 3264 C CA . ASN B 1 183 ? 92.905 37.020 18.609 1.00 64.53 185 ASN B CA 1
ATOM 3265 C C . ASN B 1 183 ? 92.905 38.544 18.647 1.00 72.67 185 ASN B C 1
ATOM 3266 O O . ASN B 1 183 ? 93.779 39.158 19.258 1.00 73.86 185 ASN B O 1
ATOM 3271 N N . THR B 1 184 ? 91.920 39.146 17.986 1.00 75.93 186 THR B N 1
ATOM 3272 C CA . THR B 1 184 ? 91.822 40.599 17.879 1.00 72.37 186 THR B CA 1
ATOM 3273 C C . THR B 1 184 ? 90.375 41.033 18.050 1.00 74.24 186 THR B C 1
ATOM 3274 O O . THR B 1 184 ? 89.491 40.529 17.360 1.00 76.39 186 THR B O 1
ATOM 3278 N N . PRO B 1 185 ? 90.123 41.973 18.973 1.00 78.89 187 PRO B N 1
ATOM 3279 C CA . PRO B 1 185 ? 88.758 42.431 19.251 1.00 77.80 187 PRO B CA 1
ATOM 3280 C C . PRO B 1 185 ? 88.113 43.019 18.001 1.00 81.29 187 PRO B C 1
ATOM 3281 O O . PRO B 1 185 ? 88.789 43.708 17.236 1.00 81.48 187 PRO B O 1
ATOM 3285 N N . ILE B 1 186 ? 86.833 42.734 17.783 1.00 81.98 188 ILE B N 1
ATOM 3286 C CA . ILE B 1 186 ? 86.090 43.385 16.708 1.00 85.10 188 ILE B CA 1
ATOM 3287 C C . ILE B 1 186 ? 85.566 44.717 17.242 1.00 91.29 188 ILE B C 1
ATOM 3288 O O . ILE B 1 186 ? 85.382 45.679 16.489 1.00 90.14 188 ILE B O 1
ATOM 3293 N N . GLY B 1 187 ? 85.348 44.764 18.555 1.00 91.25 189 GLY B N 1
ATOM 3294 C CA . GLY B 1 187 ? 84.894 45.971 19.223 1.00 95.23 189 GLY B CA 1
ATOM 3295 C C . GLY B 1 187 ? 85.998 47.000 19.387 1.00 100.74 189 GLY B C 1
ATOM 3296 O O . GLY B 1 187 ? 87.135 46.781 18.959 1.00 97.96 189 GLY B O 1
ATOM 3297 N N . ASP B 1 188 ? 85.655 48.129 20.004 1.00 107.35 190 ASP B N 1
ATOM 3298 C CA . ASP B 1 188 ? 86.603 49.220 20.219 1.00 105.75 190 ASP B CA 1
ATOM 3299 C C . ASP B 1 188 ? 86.758 49.515 21.704 1.00 106.19 190 ASP B C 1
ATOM 3300 O O . ASP B 1 188 ? 87.798 50.013 22.143 1.00 104.78 190 ASP B O 1
ATOM 3305 N N . GLY B 1 189 ? 85.716 49.206 22.472 1.00 104.65 191 GLY B N 1
ATOM 3306 C CA . GLY B 1 189 ? 85.751 49.391 23.910 1.00 103.72 191 GLY B CA 1
ATOM 3307 C C . GLY B 1 189 ? 87.027 48.823 24.499 1.00 105.13 191 GLY B C 1
ATOM 3308 O O . GLY B 1 189 ? 87.749 48.086 23.826 1.00 106.54 191 GLY B O 1
ATOM 3309 N N . PRO B 1 190 ? 87.323 49.167 25.760 1.00 104.99 192 PRO B N 1
ATOM 3310 C CA . PRO B 1 190 ? 88.519 48.604 26.393 1.00 103.47 192 PRO B CA 1
ATOM 3311 C C . PRO B 1 190 ? 88.425 47.082 26.454 1.00 101.29 192 PRO B C 1
ATOM 3312 O O . PRO B 1 190 ? 87.322 46.538 26.567 1.00 98.69 192 PRO B O 1
ATOM 3316 N N . VAL B 1 191 ? 89.569 46.410 26.364 1.00 99.84 193 VAL B N 1
ATOM 3317 C CA . VAL B 1 191 ? 89.620 44.956 26.478 1.00 93.37 193 VAL B CA 1
ATOM 3318 C C . VAL B 1 191 ? 90.738 44.537 27.428 1.00 90.65 193 VAL B C 1
ATOM 3319 O O . VAL B 1 191 ? 91.831 45.108 27.405 1.00 87.66 193 VAL B O 1
ATOM 3323 N N . LEU B 1 192 ? 90.458 43.545 28.268 1.00 88.80 194 LEU B N 1
ATOM 3324 C CA . LEU B 1 192 ? 91.483 42.975 29.133 1.00 87.03 194 LEU B CA 1
ATOM 3325 C C . LEU B 1 192 ? 92.666 42.486 28.298 1.00 86.54 194 LEU B C 1
ATOM 3326 O O . LEU B 1 192 ? 92.482 41.820 27.277 1.00 85.67 194 LEU B O 1
ATOM 3331 N N . LEU B 1 193 ? 93.874 42.841 28.718 1.00 80.19 195 LEU B N 1
ATOM 3332 C CA . LEU B 1 193 ? 95.081 42.284 28.124 1.00 79.54 195 LEU B CA 1
ATOM 3333 C C . LEU B 1 193 ? 95.788 41.470 29.199 1.00 82.22 195 LEU B C 1
ATOM 3334 O O . LEU B 1 193 ? 96.429 42.032 30.086 1.00 82.58 195 LEU B O 1
ATOM 3339 N N . PRO B 1 194 ? 95.665 40.136 29.126 1.00 84.68 196 PRO B N 1
ATOM 3340 C CA . PRO B 1 194 ? 96.063 39.224 30.204 1.00 78.89 196 PRO B CA 1
ATOM 3341 C C . PRO B 1 194 ? 97.573 39.016 30.355 1.00 75.84 196 PRO B C 1
ATOM 3342 O O . PRO B 1 194 ? 98.355 39.240 29.424 1.00 74.00 196 PRO B O 1
ATOM 3346 N N . ASP B 1 195 ? 97.964 38.584 31.549 1.00 71.19 197 ASP B N 1
ATOM 3347 C CA . ASP B 1 195 ? 99.321 38.131 31.811 1.00 73.63 197 ASP B CA 1
ATOM 3348 C C . ASP B 1 195 ? 99.483 36.741 31.206 1.00 73.46 197 ASP B C 1
ATOM 3349 O O . ASP B 1 195 ? 98.497 36.044 30.978 1.00 72.74 197 ASP B O 1
ATOM 3354 N N . ASN B 1 196 ? 100.722 36.331 30.959 1.00 68.90 198 ASN B N 1
ATOM 3355 C CA . ASN B 1 196 ? 100.983 34.995 30.443 1.00 66.01 198 ASN B CA 1
ATOM 3356 C C . ASN B 1 196 ? 100.336 33.894 31.284 1.00 73.33 198 ASN B C 1
ATOM 3357 O O . ASN B 1 196 ? 100.549 33.819 32.494 1.00 68.59 198 ASN B O 1
ATOM 3362 N N . HIS B 1 197 ? 99.535 33.052 30.630 1.00 66.99 199 HIS B N 1
ATOM 3363 C CA . HIS B 1 197 ? 98.915 31.899 31.278 1.00 65.02 199 HIS B CA 1
ATOM 3364 C C . HIS B 1 197 ? 98.513 30.839 30.249 1.00 62.68 199 HIS B C 1
ATOM 3365 O O . HIS B 1 197 ? 98.841 30.946 29.067 1.00 56.83 199 HIS B O 1
ATOM 3372 N N . TYR B 1 198 ? 97.809 29.810 30.702 1.00 62.13 200 TYR B N 1
ATOM 3373 C CA . TYR B 1 198 ? 97.417 28.745 29.800 1.00 55.70 200 TYR B CA 1
ATOM 3374 C C . TYR B 1 198 ? 96.033 28.194 30.113 1.00 56.91 200 TYR B C 1
ATOM 3375 O O . TYR B 1 198 ? 95.539 28.325 31.230 1.00 55.85 200 TYR B O 1
ATOM 3384 N N . LEU B 1 199 ? 95.401 27.613 29.097 1.00 54.38 201 LEU B N 1
ATOM 3385 C CA . LEU B 1 199 ? 94.111 26.959 29.252 1.00 52.55 201 LEU B CA 1
ATOM 3386 C C . LEU B 1 199 ? 94.343 25.465 29.288 1.00 46.77 201 LEU B C 1
ATOM 3387 O O . LEU B 1 199 ? 95.123 24.928 28.502 1.00 47.39 201 LEU B O 1
ATOM 3392 N N . SER B 1 200 ? 93.659 24.802 30.208 1.00 43.32 202 SER B N 1
ATOM 3393 C CA . SER B 1 200 ? 93.783 23.369 30.390 1.00 47.25 202 SER B CA 1
ATOM 3394 C C . SER B 1 200 ? 92.524 22.688 29.859 1.00 49.61 202 SER B C 1
ATOM 3395 O O . SER B 1 200 ? 91.449 22.777 30.463 1.00 44.10 202 SER B O 1
ATOM 3398 N N . THR B 1 201 ? 92.672 22.002 28.731 1.00 46.40 203 THR B N 1
ATOM 3399 C CA . THR B 1 201 ? 91.533 21.499 27.958 1.00 45.57 203 THR B CA 1
ATOM 3400 C C . THR B 1 201 ? 91.438 19.980 27.993 1.00 43.73 203 THR B C 1
ATOM 3401 O O . THR B 1 201 ? 92.447 19.293 27.922 1.00 51.44 203 THR B O 1
ATOM 3405 N N . GLN B 1 202 ? 90.223 19.458 28.111 1.00 44.95 204 GLN B N 1
ATOM 3406 C CA . GLN B 1 202 ? 89.972 18.026 27.973 1.00 42.71 204 GLN B CA 1
ATOM 3407 C C . GLN B 1 202 ? 88.756 17.802 27.089 1.00 45.08 204 GLN B C 1
ATOM 3408 O O . GLN B 1 202 ? 87.764 18.504 27.228 1.00 45.31 204 GLN B O 1
ATOM 3414 N N . SER B 1 203 ? 88.836 16.836 26.179 1.00 40.26 205 SER B N 1
ATOM 3415 C CA . SER B 1 203 ? 87.769 16.633 25.200 1.00 36.12 205 SER B CA 1
ATOM 3416 C C . SER B 1 203 ? 87.467 15.173 24.926 1.00 36.34 205 SER B C 1
ATOM 3417 O O . SER B 1 203 ? 88.361 14.333 24.880 1.00 43.31 205 SER B O 1
ATOM 3420 N N . ALA B 1 204 ? 86.191 14.882 24.732 1.00 35.56 206 ALA B N 1
ATOM 3421 C CA . ALA B 1 204 ? 85.739 13.532 24.465 1.00 38.19 206 ALA B CA 1
ATOM 3422 C C . ALA B 1 204 ? 84.878 13.566 23.198 1.00 42.11 206 ALA B C 1
ATOM 3423 O O . ALA B 1 204 ? 83.943 14.369 23.087 1.00 37.40 206 ALA B O 1
ATOM 3425 N N . LEU B 1 205 ? 85.224 12.726 22.229 1.00 36.34 207 LEU B N 1
ATOM 3426 C CA . LEU B 1 205 ? 84.474 12.670 20.979 1.00 39.10 207 LEU B CA 1
ATOM 3427 C C . LEU B 1 205 ? 83.568 11.449 21.001 1.00 37.95 207 LEU B C 1
ATOM 3428 O O . LEU B 1 205 ? 83.963 10.379 21.468 1.00 35.90 207 LEU B O 1
ATOM 3433 N N . SER B 1 206 ? 82.346 11.605 20.511 1.00 37.94 208 SER B N 1
ATOM 3434 C CA . SER B 1 206 ? 81.448 10.461 20.404 1.00 38.49 208 SER B CA 1
ATOM 3435 C C . SER B 1 206 ? 80.576 10.553 19.145 1.00 37.62 208 SER B C 1
ATOM 3436 O O . SER B 1 206 ? 80.517 11.588 18.495 1.00 33.87 208 SER B O 1
ATOM 3439 N N . LYS B 1 207 ? 79.917 9.449 18.813 1.00 44.86 209 LYS B N 1
ATOM 3440 C CA . LYS B 1 207 ? 78.935 9.415 17.729 1.00 45.01 209 LYS B CA 1
ATOM 3441 C C . LYS B 1 207 ? 77.513 9.291 18.292 1.00 48.17 209 LYS B C 1
ATOM 3442 O O . LYS B 1 207 ? 77.290 8.707 19.369 1.00 47.84 209 LYS B O 1
ATOM 3448 N N . ASP B 1 208 ? 76.554 9.822 17.546 1.00 47.78 210 ASP B N 1
ATOM 3449 C CA . ASP B 1 208 ? 75.139 9.601 17.828 1.00 52.40 210 ASP B CA 1
ATOM 3450 C C . ASP B 1 208 ? 74.650 8.388 17.023 1.00 53.04 210 ASP B C 1
ATOM 3451 O O . ASP B 1 208 ? 74.611 8.433 15.788 1.00 49.32 210 ASP B O 1
ATOM 3456 N N . PRO B 1 209 ? 74.267 7.302 17.721 1.00 53.50 211 PRO B N 1
ATOM 3457 C CA . PRO B 1 209 ? 73.936 6.027 17.064 1.00 49.99 211 PRO B CA 1
ATOM 3458 C C . PRO B 1 209 ? 72.674 6.127 16.206 1.00 54.51 211 PRO B C 1
ATOM 3459 O O . PRO B 1 209 ? 72.496 5.363 15.257 1.00 53.14 211 PRO B O 1
ATOM 3463 N N . ASN B 1 210 ? 71.801 7.063 16.549 1.00 54.79 212 ASN B N 1
ATOM 3464 C CA . ASN B 1 210 ? 70.561 7.254 15.809 1.00 59.12 212 ASN B CA 1
ATOM 3465 C C . ASN B 1 210 ? 70.685 8.387 14.795 1.00 56.78 212 ASN B C 1
ATOM 3466 O O . ASN B 1 210 ? 69.688 8.975 14.394 1.00 57.19 212 ASN B O 1
ATOM 3471 N N . GLU B 1 211 ? 71.915 8.687 14.387 1.00 57.42 213 GLU B N 1
ATOM 3472 C CA . GLU B 1 211 ? 72.175 9.790 13.459 1.00 50.34 213 GLU B CA 1
ATOM 3473 C C . GLU B 1 211 ? 72.923 9.289 12.234 1.00 52.98 213 GLU B C 1
ATOM 3474 O O . GLU B 1 211 ? 73.992 8.690 12.350 1.00 49.48 213 GLU B O 1
ATOM 3480 N N . LYS B 1 212 ? 72.365 9.557 11.056 1.00 53.86 214 LYS B N 1
ATOM 3481 C CA . LYS B 1 212 ? 72.836 8.922 9.834 1.00 53.10 214 LYS B CA 1
ATOM 3482 C C . LYS B 1 212 ? 73.813 9.785 9.054 1.00 42.72 214 LYS B C 1
ATOM 3483 O O . LYS B 1 212 ? 74.628 9.264 8.295 1.00 50.89 214 LYS B O 1
ATOM 3489 N N . ARG B 1 213 ? 73.737 11.099 9.221 1.00 43.41 215 ARG B N 1
ATOM 3490 C CA . ARG B 1 213 ? 74.714 11.975 8.568 1.00 47.06 215 ARG B CA 1
ATOM 3491 C C . ARG B 1 213 ? 76.117 11.876 9.194 1.00 48.79 215 ARG B C 1
ATOM 3492 O O . ARG B 1 213 ? 76.286 11.385 10.328 1.00 44.23 215 ARG B O 1
ATOM 3500 N N . ASP B 1 214 ? 77.114 12.331 8.436 1.00 47.33 216 ASP B N 1
ATOM 3501 C CA . ASP B 1 214 ? 78.487 12.397 8.908 1.00 39.48 216 ASP B CA 1
ATOM 3502 C C . ASP B 1 214 ? 78.538 13.469 9.995 1.00 43.59 216 ASP B C 1
ATOM 3503 O O . ASP B 1 214 ? 78.177 14.629 9.754 1.00 44.58 216 ASP B O 1
ATOM 3508 N N . HIS B 1 215 ? 78.953 13.085 11.200 1.00 39.97 217 HIS B N 1
ATOM 3509 C CA . HIS B 1 215 ? 78.864 14.001 12.336 1.00 40.29 217 HIS B CA 1
ATOM 3510 C C . HIS B 1 215 ? 79.903 13.730 13.426 1.00 38.24 217 HIS B C 1
ATOM 3511 O O . HIS B 1 215 ? 80.649 12.742 13.385 1.00 35.77 217 HIS B O 1
ATOM 3526 N N . VAL B 1 217 ? 80.031 14.348 17.902 1.00 37.06 219 VAL B N 1
ATOM 3527 C CA . VAL B 1 217 ? 79.610 14.907 19.182 1.00 38.47 219 VAL B CA 1
ATOM 3528 C C . VAL B 1 217 ? 80.845 15.211 20.053 1.00 36.62 219 VAL B C 1
ATOM 3529 O O . VAL B 1 217 ? 81.735 14.375 20.222 1.00 36.00 219 VAL B O 1
ATOM 3533 N N . LEU B 1 218 ? 80.906 16.424 20.585 1.00 39.78 220 LEU B N 1
ATOM 3534 C CA . LEU B 1 218 ? 82.080 16.877 21.322 1.00 32.65 220 LEU B CA 1
ATOM 3535 C C . LEU B 1 218 ? 81.710 17.324 22.728 1.00 42.96 220 LEU B C 1
ATOM 3536 O O . LEU B 1 218 ? 80.844 18.183 22.903 1.00 38.06 220 LEU B O 1
ATOM 3541 N N . LEU B 1 219 ? 82.368 16.723 23.716 1.00 42.17 221 LEU B N 1
ATOM 3542 C CA . LEU B 1 219 ? 82.292 17.152 25.111 1.00 39.45 221 LEU B CA 1
ATOM 3543 C C . LEU B 1 219 ? 83.650 17.713 25.513 1.00 41.52 221 LEU B C 1
ATOM 3544 O O . LEU B 1 219 ? 84.673 17.054 25.326 1.00 39.62 221 LEU B O 1
ATOM 3549 N N . GLU B 1 220 ? 83.666 18.924 26.060 1.00 37.91 222 GLU B N 1
ATOM 3550 C CA . GLU B 1 220 ? 84.920 19.610 26.330 1.00 41.04 222 GLU B CA 1
ATOM 3551 C C . GLU B 1 220 ? 84.857 20.384 27.652 1.00 44.20 222 GLU B C 1
ATOM 3552 O O . GLU B 1 220 ? 83.789 20.867 28.033 1.00 45.60 222 GLU B O 1
ATOM 3558 N N . PHE B 1 221 ? 85.993 20.452 28.357 1.00 44.48 223 PHE B N 1
ATOM 3559 C CA . PHE B 1 221 ? 86.154 21.242 29.591 1.00 43.42 223 PHE B CA 1
ATOM 3560 C C . PHE B 1 221 ? 87.431 22.073 29.512 1.00 42.62 223 PHE B C 1
ATOM 3561 O O . PHE B 1 221 ? 88.489 21.539 29.210 1.00 49.09 223 PHE B O 1
ATOM 3569 N N . VAL B 1 222 ? 87.339 23.374 29.765 1.00 45.28 224 VAL B N 1
ATOM 3570 C CA . VAL B 1 222 ? 88.503 24.263 29.692 1.00 45.40 224 VAL B CA 1
ATOM 3571 C C . VAL B 1 222 ? 88.671 25.149 30.934 1.00 56.96 224 VAL B C 1
ATOM 3572 O O . VAL B 1 222 ? 87.807 25.972 31.234 1.00 61.21 224 VAL B O 1
ATOM 3576 N N . THR B 1 223 ? 89.791 25.001 31.632 1.00 55.43 225 THR B N 1
ATOM 3577 C CA . THR B 1 223 ? 90.061 25.795 32.829 1.00 56.82 225 THR B CA 1
ATOM 3578 C C . THR B 1 223 ? 91.351 26.576 32.668 1.00 54.83 225 THR B C 1
ATOM 3579 O O . THR B 1 223 ? 92.370 26.020 32.274 1.00 50.75 225 THR B O 1
ATOM 3583 N N . ALA B 1 224 ? 91.306 27.871 32.964 1.00 59.03 226 ALA B N 1
ATOM 3584 C CA . ALA B 1 224 ? 92.512 28.685 32.921 1.00 59.86 226 ALA B CA 1
ATOM 3585 C C . ALA B 1 224 ? 93.375 28.409 34.149 1.00 58.35 226 ALA B C 1
ATOM 3586 O O . ALA B 1 224 ? 92.883 27.929 35.166 1.00 60.43 226 ALA B O 1
ATOM 3588 N N . ALA B 1 225 ? 94.666 28.706 34.036 1.00 61.92 227 ALA B N 1
ATOM 3589 C CA . ALA B 1 225 ? 95.633 28.425 35.089 1.00 60.70 227 ALA B CA 1
ATOM 3590 C C . ALA B 1 225 ? 96.989 29.039 34.746 1.00 64.11 227 ALA B C 1
ATOM 3591 O O . ALA B 1 225 ? 97.248 29.388 33.591 1.00 61.30 227 ALA B O 1
ATOM 3593 N N . GLY B 1 226 ? 97.850 29.181 35.751 1.00 72.68 228 GLY B N 1
ATOM 3594 C CA . GLY B 1 226 ? 99.195 29.692 35.531 1.00 74.04 228 GLY B CA 1
ATOM 3595 C C . GLY B 1 226 ? 99.443 31.088 36.075 1.00 79.92 228 GLY B C 1
ATOM 3596 O O . GLY B 1 226 ? 100.218 31.863 35.505 1.00 76.05 228 GLY B O 1
ATOM 3597 N N . ILE B 1 227 ? 98.781 31.412 37.181 1.00 89.29 229 ILE B N 1
ATOM 3598 C CA . ILE B 1 227 ? 99.039 32.661 37.897 1.00 92.80 229 ILE B CA 1
ATOM 3599 C C . ILE B 1 227 ? 99.023 32.432 39.409 1.00 95.58 229 ILE B C 1
ATOM 3600 O O . ILE B 1 227 ? 97.997 32.066 39.990 1.00 98.50 229 ILE B O 1
ATOM 3605 N N . GLN C 2 3 ? 131.113 23.634 -23.858 1.00 48.60 1 GLN C N 1
ATOM 3606 C CA . GLN C 2 3 ? 130.739 22.508 -24.708 1.00 46.14 1 GLN C CA 1
ATOM 3607 C C . GLN C 2 3 ? 129.589 21.625 -24.184 1.00 46.53 1 GLN C C 1
ATOM 3608 O O . GLN C 2 3 ? 128.977 20.896 -24.982 1.00 42.12 1 GLN C O 1
ATOM 3614 N N . VAL C 2 4 ? 129.287 21.663 -22.882 1.00 36.79 2 VAL C N 1
ATOM 3615 C CA . VAL C 2 4 ? 128.004 21.101 -22.451 1.00 35.15 2 VAL C CA 1
ATOM 3616 C C . VAL C 2 4 ? 126.889 22.028 -22.928 1.00 34.97 2 VAL C C 1
ATOM 3617 O O . VAL C 2 4 ? 126.882 23.222 -22.622 1.00 34.28 2 VAL C O 1
ATOM 3621 N N . GLN C 2 5 ? 125.952 21.482 -23.698 1.00 34.53 3 GLN C N 1
ATOM 3622 C CA . GLN C 2 5 ? 124.821 22.261 -24.197 1.00 35.28 3 GLN C CA 1
ATOM 3623 C C . GLN C 2 5 ? 123.560 21.405 -24.139 1.00 35.98 3 GLN C C 1
ATOM 3624 O O . GLN C 2 5 ? 123.633 20.189 -24.286 1.00 36.13 3 GLN C O 1
ATOM 3630 N N . LEU C 2 6 ? 122.413 22.051 -23.931 1.00 32.68 4 LEU C N 1
ATOM 3631 C CA . LEU C 2 6 ? 121.117 21.388 -23.979 1.00 36.26 4 LEU C CA 1
ATOM 3632 C C . LEU C 2 6 ? 120.211 22.234 -24.825 1.00 36.34 4 LEU C C 1
ATOM 3633 O O . LEU C 2 6 ? 120.208 23.451 -24.681 1.00 33.18 4 LEU C O 1
ATOM 3638 N N . VAL C 2 7 ? 119.438 21.601 -25.709 1.00 31.67 5 VAL C N 1
ATOM 3639 C CA . VAL C 2 7 ? 118.503 22.353 -26.522 1.00 32.45 5 VAL C CA 1
ATOM 3640 C C . VAL C 2 7 ? 117.137 21.657 -26.564 1.00 38.40 5 VAL C C 1
ATOM 3641 O O . VAL C 2 7 ? 117.025 20.503 -26.984 1.00 35.09 5 VAL C O 1
ATOM 3645 N N . GLU C 2 8 ? 116.115 22.359 -26.079 1.00 38.88 6 GLU C N 1
ATOM 3646 C CA . GLU C 2 8 ? 114.768 21.829 -26.034 1.00 39.29 6 GLU C CA 1
ATOM 3647 C C . GLU C 2 8 ? 114.055 22.170 -27.332 1.00 40.25 6 GLU C C 1
ATOM 3648 O O . GLU C 2 8 ? 114.326 23.207 -27.956 1.00 37.31 6 GLU C O 1
ATOM 3654 N N . SER C 2 9 ? 113.132 21.302 -27.730 1.00 34.57 7 SER C N 1
ATOM 3655 C CA . SER C 2 9 ? 112.249 21.621 -28.845 1.00 36.91 7 SER C CA 1
ATOM 3656 C C . SER C 2 9 ? 110.917 20.889 -28.698 1.00 40.16 7 SER C C 1
ATOM 3657 O O . SER C 2 9 ? 110.773 19.987 -27.851 1.00 40.55 7 SER C O 1
ATOM 3660 N N . GLY C 2 10 ? 109.949 21.278 -29.525 1.00 41.39 8 GLY C N 1
ATOM 3661 C CA . GLY C 2 10 ? 108.657 20.617 -29.549 1.00 40.20 8 GLY C CA 1
ATOM 3662 C C . GLY C 2 10 ? 107.515 21.504 -29.082 1.00 49.85 8 GLY C C 1
ATOM 3663 O O . GLY C 2 10 ? 106.348 21.250 -29.392 1.00 50.73 8 GLY C O 1
ATOM 3664 N N . GLY C 2 11 ? 107.840 22.546 -28.325 1.00 44.92 9 GLY C N 1
ATOM 3665 C CA . GLY C 2 11 ? 106.815 23.443 -27.838 1.00 43.43 9 GLY C CA 1
ATOM 3666 C C . GLY C 2 11 ? 105.844 23.829 -28.931 1.00 46.31 9 GLY C C 1
ATOM 3667 O O . GLY C 2 11 ? 106.216 23.941 -30.098 1.00 51.25 9 GLY C O 1
ATOM 3668 N N . ALA C 2 12 ? 104.589 24.038 -28.560 1.00 48.23 10 ALA C N 1
ATOM 3669 C CA . ALA C 2 12 ? 103.601 24.499 -29.524 1.00 47.66 10 ALA C CA 1
ATOM 3670 C C . ALA C 2 12 ? 102.278 24.776 -28.844 1.00 53.40 10 ALA C C 1
ATOM 3671 O O . ALA C 2 12 ? 102.082 24.451 -27.663 1.00 49.23 10 ALA C O 1
ATOM 3673 N N . LEU C 2 13 ? 101.371 25.382 -29.600 1.00 48.21 11 LEU C N 1
ATOM 3674 C CA . LEU C 2 13 ? 99.985 25.492 -29.181 1.00 50.18 11 LEU C CA 1
ATOM 3675 C C . LEU C 2 13 ? 99.353 24.099 -29.243 1.00 50.76 11 LEU C C 1
ATOM 3676 O O . LEU C 2 13 ? 99.603 23.336 -30.177 1.00 55.00 11 LEU C O 1
ATOM 3681 N N . VAL C 2 14 ? 98.553 23.759 -28.240 1.00 50.91 12 VAL C N 1
ATOM 3682 C CA . VAL C 2 14 ? 97.895 22.458 -28.180 1.00 48.62 12 VAL C CA 1
ATOM 3683 C C . VAL C 2 14 ? 96.565 22.620 -27.444 1.00 56.29 12 VAL C C 1
ATOM 3684 O O . VAL C 2 14 ? 96.481 23.363 -26.464 1.00 52.98 12 VAL C O 1
ATOM 3688 N N . GLN C 2 15 ? 95.514 21.954 -27.911 1.00 53.09 13 GLN C N 1
ATOM 3689 C CA . GLN C 2 15 ? 94.231 22.096 -27.233 1.00 56.44 13 GLN C CA 1
ATOM 3690 C C . GLN C 2 15 ? 94.169 21.228 -25.984 1.00 53.08 13 GLN C C 1
ATOM 3691 O O . GLN C 2 15 ? 94.867 20.221 -25.890 1.00 54.51 13 GLN C O 1
ATOM 3697 N N . PRO C 2 16 ? 93.355 21.635 -24.999 1.00 52.09 14 PRO C N 1
ATOM 3698 C CA . PRO C 2 16 ? 93.270 20.827 -23.774 1.00 55.72 14 PRO C CA 1
ATOM 3699 C C . PRO C 2 16 ? 92.828 19.402 -24.111 1.00 49.35 14 PRO C C 1
ATOM 3700 O O . PRO C 2 16 ? 91.997 19.227 -24.996 1.00 50.47 14 PRO C O 1
ATOM 3704 N N . GLY C 2 17 ? 93.388 18.411 -23.424 1.00 50.88 15 GLY C N 1
ATOM 3705 C CA . GLY C 2 17 ? 93.164 17.012 -23.748 1.00 50.93 15 GLY C CA 1
ATOM 3706 C C . GLY C 2 17 ? 94.220 16.457 -24.697 1.00 55.86 15 GLY C C 1
ATOM 3707 O O . GLY C 2 17 ? 94.504 15.256 -24.703 1.00 57.60 15 GLY C O 1
ATOM 3708 N N . GLY C 2 18 ? 94.806 17.347 -25.494 1.00 51.30 16 GLY C N 1
ATOM 3709 C CA . GLY C 2 18 ? 95.794 16.984 -26.489 1.00 45.70 16 GLY C CA 1
ATOM 3710 C C . GLY C 2 18 ? 97.030 16.267 -25.985 1.00 48.27 16 GLY C C 1
ATOM 3711 O O . GLY C 2 18 ? 97.211 16.048 -24.784 1.00 46.07 16 GLY C O 1
ATOM 3712 N N . SER C 2 19 ? 97.880 15.885 -26.933 1.00 43.41 17 SER C N 1
ATOM 3713 C CA . SER C 2 19 ? 99.122 15.191 -26.636 1.00 46.97 17 SER C CA 1
ATOM 3714 C C . SER C 2 19 ? 100.256 15.955 -27.303 1.00 44.01 17 SER C C 1
ATOM 3715 O O . SER C 2 19 ? 100.041 16.638 -28.300 1.00 42.01 17 SER C O 1
ATOM 3718 N N . LEU C 2 20 ? 101.456 15.841 -26.749 1.00 43.96 18 LEU C N 1
ATOM 3719 C CA . LEU C 2 20 ? 102.619 16.512 -27.315 1.00 42.33 18 LEU C CA 1
ATOM 3720 C C . LEU C 2 20 ? 103.881 15.893 -26.753 1.00 38.83 18 LEU C C 1
ATOM 3721 O O . LEU C 2 20 ? 103.884 15.365 -25.642 1.00 39.04 18 LEU C O 1
ATOM 3726 N N . ARG C 2 21 ? 104.953 15.930 -27.535 1.00 37.29 19 ARG C N 1
ATOM 3727 C CA . ARG C 2 21 ? 106.228 15.383 -27.075 1.00 44.36 19 ARG C CA 1
ATOM 3728 C C . ARG C 2 21 ? 107.345 16.407 -27.231 1.00 43.85 19 ARG C C 1
ATOM 3729 O O . ARG C 2 21 ? 107.531 16.982 -28.300 1.00 39.27 19 ARG C O 1
ATOM 3737 N N . LEU C 2 22 ? 108.091 16.624 -26.155 1.00 40.77 20 LEU C N 1
ATOM 3738 C CA . LEU C 2 22 ? 109.214 17.553 -26.194 1.00 38.41 20 LEU C CA 1
ATOM 3739 C C . LEU C 2 22 ? 110.510 16.778 -26.286 1.00 34.38 20 LEU C C 1
ATOM 3740 O O . LEU C 2 22 ? 110.613 15.657 -25.780 1.00 37.88 20 LEU C O 1
ATOM 3745 N N . SER C 2 23 ? 111.506 17.400 -26.909 1.00 35.44 21 SER C N 1
ATOM 3746 C CA . SER C 2 23 ? 112.830 16.811 -27.016 1.00 35.99 21 SER C CA 1
ATOM 3747 C C . SER C 2 23 ? 113.889 17.697 -26.376 1.00 31.18 21 SER C C 1
ATOM 3748 O O . SER C 2 23 ? 113.823 18.916 -26.458 1.00 34.31 21 SER C O 1
ATOM 3751 N N . CYS C 2 24 ? 114.887 17.055 -25.792 1.00 36.08 22 CYS C N 1
ATOM 3752 C CA . CYS C 2 24 ? 116.041 17.728 -25.236 1.00 36.76 22 CYS C CA 1
ATOM 3753 C C . CYS C 2 24 ? 117.321 17.155 -25.837 1.00 33.35 22 CYS C C 1
ATOM 3754 O O . CYS C 2 24 ? 117.767 16.091 -25.433 1.00 35.73 22 CYS C O 1
ATOM 3757 N N . ALA C 2 25 ? 117.913 17.861 -26.800 1.00 37.84 23 ALA C N 1
ATOM 3758 C CA . ALA C 2 25 ? 119.136 17.377 -27.447 1.00 35.05 23 ALA C CA 1
ATOM 3759 C C . ALA C 2 25 ? 120.376 17.759 -26.644 1.00 35.63 23 ALA C C 1
ATOM 3760 O O . ALA C 2 25 ? 120.610 1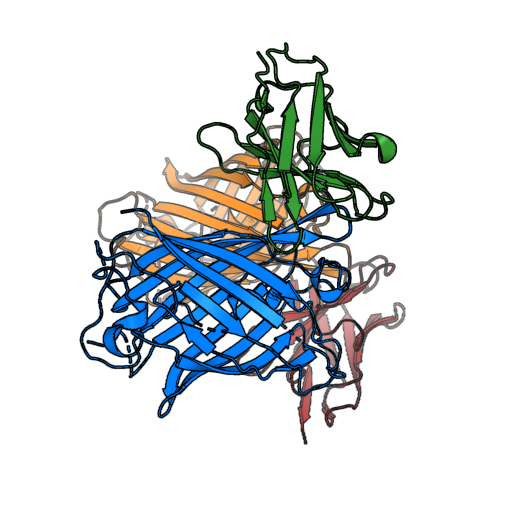8.938 -26.380 1.00 41.66 23 ALA C O 1
ATOM 3762 N N . ALA C 2 26 ? 121.170 16.771 -26.252 1.00 36.29 24 ALA C N 1
ATOM 3763 C CA . ALA C 2 26 ? 122.350 17.037 -25.432 1.00 41.96 24 ALA C CA 1
ATOM 3764 C C . ALA C 2 26 ? 123.661 16.912 -26.199 1.00 44.33 24 ALA C C 1
ATOM 3765 O O . ALA C 2 26 ? 123.882 15.942 -26.933 1.00 40.74 24 ALA C O 1
ATOM 3767 N N . SER C 2 27 ? 124.547 17.876 -25.974 1.00 40.13 25 SER C N 1
ATOM 3768 C CA . SER C 2 27 ? 125.899 17.826 -26.513 1.00 38.46 25 SER C CA 1
ATOM 3769 C C . SER C 2 27 ? 126.916 18.009 -25.390 1.00 40.61 25 SER C C 1
ATOM 3770 O O . SER C 2 27 ? 126.651 18.716 -24.414 1.00 42.92 25 SER C O 1
ATOM 3773 N N . GLY C 2 28 ? 128.069 17.358 -25.515 1.00 37.52 26 GLY C N 1
ATOM 3774 C CA . GLY C 2 28 ? 129.170 17.585 -24.595 1.00 36.61 26 GLY C CA 1
ATOM 3775 C C . GLY C 2 28 ? 129.287 16.566 -23.484 1.00 37.15 26 GLY C C 1
ATOM 3776 O O . GLY C 2 28 ? 130.279 16.543 -22.762 1.00 44.95 26 GLY C O 1
ATOM 3777 N N . PHE C 2 29 ? 128.272 15.722 -23.342 1.00 39.61 27 PHE C N 1
ATOM 3778 C CA . PHE C 2 29 ? 128.270 14.670 -22.326 1.00 38.33 27 PHE C CA 1
ATOM 3779 C C . PHE C 2 29 ? 127.284 13.596 -22.804 1.00 31.41 27 PHE C C 1
ATOM 3780 O O . PHE C 2 29 ? 126.367 13.911 -23.567 1.00 33.76 27 PHE C O 1
ATOM 3788 N N . PRO C 2 30 ? 127.452 12.346 -22.331 1.00 31.40 28 PRO C N 1
ATOM 3789 C CA . PRO C 2 30 ? 126.574 11.211 -22.623 1.00 40.77 28 PRO C CA 1
ATOM 3790 C C . PRO C 2 30 ? 125.375 11.154 -21.672 1.00 40.81 28 PRO C C 1
ATOM 3791 O O . PRO C 2 30 ? 125.514 10.955 -20.457 1.00 41.78 28 PRO C O 1
ATOM 3795 N N . VAL C 2 31 ? 124.206 11.327 -22.264 1.00 37.53 29 VAL C N 1
ATOM 3796 C CA . VAL C 2 31 ? 122.912 11.247 -21.601 1.00 40.24 29 VAL C CA 1
ATOM 3797 C C . VAL C 2 31 ? 122.703 9.994 -20.734 1.00 45.97 29 VAL C C 1
ATOM 3798 O O . VAL C 2 31 ? 121.841 9.980 -19.844 1.00 39.90 29 VAL C O 1
ATOM 3802 N N . ASN C 2 32 ? 123.488 8.945 -20.977 1.00 40.70 30 ASN C N 1
ATOM 3803 C CA . ASN C 2 32 ? 123.313 7.701 -20.244 1.00 35.68 30 ASN C CA 1
ATOM 3804 C C . ASN C 2 32 ? 124.313 7.562 -19.125 1.00 42.51 30 ASN C C 1
ATOM 3805 O O . ASN C 2 32 ? 124.445 6.510 -18.508 1.00 43.32 30 ASN C O 1
ATOM 3810 N N . ARG C 2 33 ? 125.014 8.644 -18.844 1.00 44.30 31 ARG C N 1
ATOM 3811 C CA . ARG C 2 33 ? 125.927 8.649 -17.712 1.00 44.28 31 ARG C CA 1
ATOM 3812 C C . ARG C 2 33 ? 125.486 9.642 -16.625 1.00 42.41 31 ARG C C 1
ATOM 3813 O O . ARG C 2 33 ? 126.047 9.670 -15.535 1.00 40.60 31 ARG C O 1
ATOM 3821 N N . TYR C 2 34 ? 124.456 10.428 -16.931 1.00 40.21 32 TYR C N 1
ATOM 3822 C CA . TYR C 2 34 ? 123.950 11.458 -16.026 1.00 45.03 32 TYR C CA 1
ATOM 3823 C C . TYR C 2 34 ? 122.426 11.433 -15.945 1.00 45.59 32 TYR C C 1
ATOM 3824 O O . TYR C 2 34 ? 121.740 11.263 -16.970 1.00 37.45 32 TYR C O 1
ATOM 3833 N N . SER C 2 35 ? 121.891 11.632 -14.740 1.00 41.12 33 SER C N 1
ATOM 3834 C CA . SER C 2 35 ? 120.448 11.817 -14.611 1.00 40.44 33 SER C CA 1
ATOM 3835 C C . SER C 2 35 ? 120.034 13.107 -15.285 1.00 38.02 33 SER C C 1
ATOM 3836 O O . SER C 2 35 ? 120.777 14.082 -15.297 1.00 39.36 33 SER C O 1
ATOM 3839 N N . MET C 2 36 ? 118.837 13.122 -15.842 1.00 37.00 34 MET C N 1
ATOM 3840 C CA . MET C 2 36 ? 118.345 14.334 -16.445 1.00 36.09 34 MET C CA 1
ATOM 3841 C C . MET C 2 36 ? 116.905 14.596 -16.101 1.00 36.13 34 MET C C 1
ATOM 3842 O O . MET C 2 36 ? 116.155 13.682 -15.797 1.00 34.07 34 MET C O 1
ATOM 3847 N N . ARG C 2 37 ? 116.523 15.861 -16.191 1.00 35.28 35 ARG C N 1
ATOM 3848 C CA . ARG C 2 37 ? 115.301 16.327 -15.570 1.00 31.79 35 ARG C CA 1
ATOM 3849 C C . ARG C 2 37 ? 114.631 17.362 -16.446 1.00 28.95 35 ARG C C 1
ATOM 3850 O O . ARG C 2 37 ? 115.300 18.076 -17.197 1.00 30.84 35 ARG C O 1
ATOM 3858 N N . TRP C 2 38 ? 113.303 17.421 -16.372 1.00 31.39 36 TRP C N 1
ATOM 3859 C CA . TRP C 2 38 ? 112.550 18.518 -16.958 1.00 29.08 36 TRP C CA 1
ATOM 3860 C C . TRP C 2 38 ? 111.992 19.393 -15.830 1.00 35.14 36 TRP C C 1
ATOM 3861 O O . TRP C 2 38 ? 111.511 18.889 -14.819 1.00 35.33 36 TRP C O 1
ATOM 3872 N N . TYR C 2 39 ? 112.051 20.700 -16.026 1.00 31.61 37 TYR C N 1
ATOM 3873 C CA . TYR C 2 39 ? 111.371 21.647 -15.170 1.00 32.06 37 TYR C CA 1
ATOM 3874 C C . TYR C 2 39 ? 110.449 22.416 -16.083 1.00 32.25 37 TYR C C 1
ATOM 3875 O O . TYR C 2 39 ? 110.567 22.338 -17.306 1.00 36.09 37 TYR C O 1
ATOM 3884 N N . ARG C 2 40 ? 109.529 23.171 -15.501 1.00 37.19 38 ARG C N 1
ATOM 3885 C CA . ARG C 2 40 ? 108.782 24.163 -16.261 1.00 31.32 38 ARG C CA 1
ATOM 3886 C C . ARG C 2 40 ? 108.582 25.430 -15.439 1.00 39.65 38 ARG C C 1
ATOM 3887 O O . ARG C 2 40 ? 108.655 25.416 -14.205 1.00 36.79 38 ARG C O 1
ATOM 3895 N N . GLN C 2 41 ? 108.328 26.531 -16.127 1.00 41.39 39 GLN C N 1
ATOM 3896 C CA . GLN C 2 41 ? 108.011 27.767 -15.441 1.00 47.75 39 GLN C CA 1
ATOM 3897 C C . GLN C 2 41 ? 106.911 28.521 -16.167 1.00 49.10 39 GLN C C 1
ATOM 3898 O O . GLN C 2 41 ? 107.103 28.981 -17.292 1.00 46.93 39 GLN C O 1
ATOM 3904 N N . ALA C 2 42 ? 105.755 28.635 -15.517 1.00 47.61 40 ALA C N 1
ATOM 3905 C CA . ALA C 2 42 ? 104.683 29.492 -16.008 1.00 58.79 40 ALA C CA 1
ATOM 3906 C C . ALA C 2 42 ? 104.980 30.936 -15.607 1.00 60.97 40 ALA C C 1
ATOM 3907 O O . ALA C 2 42 ? 105.694 31.176 -14.634 1.00 59.13 40 ALA C O 1
ATOM 3909 N N . PRO C 2 43 ? 104.459 31.908 -16.374 1.00 72.67 41 PRO C N 1
ATOM 3910 C CA . PRO C 2 43 ? 104.717 33.304 -16.000 1.00 73.50 41 PRO C CA 1
ATOM 3911 C C . PRO C 2 43 ? 104.050 33.629 -14.672 1.00 73.81 41 PRO C C 1
ATOM 3912 O O . PRO C 2 43 ? 102.882 33.279 -14.456 1.00 69.39 41 PRO C O 1
ATOM 3916 N N . GLY C 2 44 ? 104.802 34.281 -13.789 1.00 71.92 42 GLY C N 1
ATOM 3917 C CA . 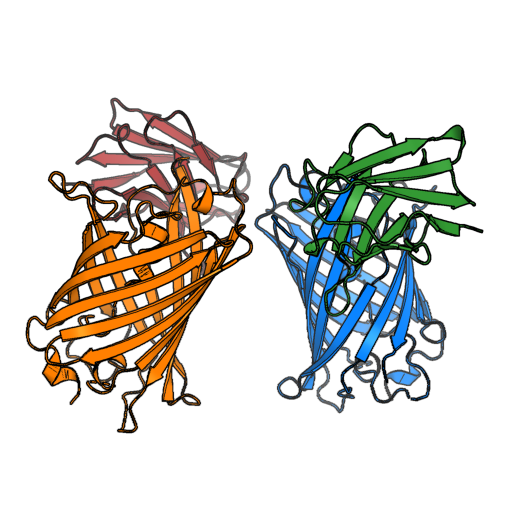GLY C 2 44 ? 104.325 34.595 -12.458 1.00 69.70 42 GLY C CA 1
ATOM 3918 C C . GLY C 2 44 ? 104.850 33.602 -11.442 1.00 73.00 42 GLY C C 1
ATOM 3919 O O . GLY C 2 44 ? 105.375 33.992 -10.393 1.00 75.67 42 GLY C O 1
ATOM 3920 N N . LYS C 2 45 ? 104.726 32.316 -11.761 1.00 66.58 43 LYS C N 1
ATOM 3921 C CA . LYS C 2 45 ? 105.049 31.262 -10.809 1.00 57.45 43 LYS C CA 1
ATOM 3922 C C . LYS C 2 45 ? 106.539 30.908 -10.791 1.00 55.23 43 LYS C C 1
ATOM 3923 O O . LYS C 2 45 ? 107.315 31.383 -11.617 1.00 56.10 43 LYS C O 1
ATOM 3929 N N . GLU C 2 46 ? 106.937 30.084 -9.827 1.00 58.49 44 GLU C N 1
ATOM 3930 C CA . GLU C 2 46 ? 108.321 29.634 -9.733 1.00 57.75 44 GLU C CA 1
ATOM 3931 C C . GLU C 2 46 ? 108.541 28.439 -10.654 1.00 53.15 44 GLU C C 1
ATOM 3932 O O . GLU C 2 46 ? 107.587 27.738 -10.992 1.00 48.13 44 GLU C O 1
ATOM 3938 N N . ARG C 2 47 ? 109.800 28.231 -11.046 1.00 46.46 45 ARG C N 1
ATOM 3939 C CA . ARG C 2 47 ? 110.223 27.112 -11.876 1.00 45.48 45 ARG C CA 1
ATOM 3940 C C . ARG C 2 47 ? 110.188 25.816 -11.067 1.00 54.69 45 ARG C C 1
ATOM 3941 O O . ARG C 2 47 ? 111.032 25.609 -10.184 1.00 55.27 45 ARG C O 1
ATOM 3949 N N . GLU C 2 48 ? 109.227 24.942 -11.359 1.00 48.28 46 GLU C N 1
ATOM 3950 C CA . GLU C 2 48 ? 109.119 23.679 -10.627 1.00 41.45 46 GLU C CA 1
ATOM 3951 C C . GLU C 2 48 ? 109.692 22.498 -11.408 1.00 40.63 46 GLU C C 1
ATOM 3952 O O . GLU C 2 48 ? 109.657 22.477 -12.644 1.00 39.21 46 GLU C O 1
ATOM 3958 N N . TRP C 2 49 ? 110.218 21.530 -10.664 1.00 31.52 47 TRP C N 1
ATOM 3959 C CA . TRP C 2 49 ? 110.639 20.247 -11.193 1.00 36.39 47 TRP C CA 1
ATOM 3960 C C . TRP C 2 49 ? 109.427 19.469 -11.715 1.00 42.60 47 TRP C C 1
ATOM 3961 O O . TRP C 2 49 ? 108.405 19.387 -11.037 1.00 37.51 47 TRP C O 1
ATOM 3972 N N . VAL C 2 50 ? 109.541 18.917 -12.926 1.00 38.67 48 VAL C N 1
ATOM 3973 C CA . VAL C 2 50 ? 108.444 18.171 -13.543 1.00 33.35 48 VAL C CA 1
ATOM 3974 C C . VAL C 2 50 ? 108.712 16.676 -13.561 1.00 39.41 48 VAL C C 1
ATOM 3975 O O . VAL C 2 50 ? 107.917 15.891 -13.036 1.00 36.49 48 VAL C O 1
ATOM 3979 N N . ALA C 2 51 ? 109.833 16.272 -14.159 1.00 37.73 49 ALA C N 1
ATOM 3980 C CA . ALA C 2 51 ? 110.164 14.849 -14.224 1.00 36.58 49 ALA C CA 1
ATOM 3981 C C . ALA C 2 51 ? 111.660 14.574 -14.253 1.00 33.08 49 ALA C C 1
ATOM 3982 O O . ALA C 2 51 ? 112.459 15.466 -14.498 1.00 34.65 49 ALA C O 1
ATOM 3984 N N . GLY C 2 52 ? 112.038 13.329 -14.009 1.00 35.29 50 GLY C N 1
ATOM 3985 C CA . GLY C 2 52 ? 113.432 12.949 -14.097 1.00 37.78 50 GLY C CA 1
ATOM 3986 C C . GLY C 2 52 ? 113.676 11.462 -14.293 1.00 43.28 50 GLY C C 1
ATOM 3987 O O . GLY C 2 52 ? 112.809 10.620 -14.032 1.00 39.98 50 GLY C O 1
ATOM 3988 N N . MET C 2 53 ? 114.889 11.139 -14.725 1.00 38.66 51 MET C N 1
ATOM 3989 C CA . MET C 2 53 ? 115.297 9.762 -14.950 1.00 38.12 51 MET C CA 1
ATOM 3990 C C . MET C 2 53 ? 116.685 9.578 -14.339 1.00 39.34 51 MET C C 1
ATOM 3991 O O . MET C 2 53 ? 117.531 10.461 -14.453 1.00 47.62 51 MET C O 1
ATOM 3996 N N . SER C 2 54 ? 116.925 8.454 -13.680 1.00 35.67 52 SER C N 1
ATOM 3997 C CA . SER C 2 54 ? 118.248 8.148 -13.149 1.00 38.23 52 SER C CA 1
ATOM 3998 C C . SER C 2 54 ? 119.332 8.016 -14.232 1.00 40.90 52 SER C C 1
ATOM 3999 O O . SER C 2 54 ? 119.028 7.834 -15.411 1.00 40.08 52 SER C O 1
ATOM 4002 N N . SER C 2 55 A 120.600 8.064 -13.825 1.00 44.08 52 SER C N 1
ATOM 4003 C CA . SER C 2 55 A 121.689 7.937 -14.798 1.00 47.72 52 SER C CA 1
ATOM 4004 C C . SER C 2 55 A 121.657 6.570 -15.487 1.00 47.28 52 SER C C 1
ATOM 4005 O O . SER C 2 55 A 121.759 6.480 -16.714 1.00 44.90 52 SER C O 1
ATOM 4008 N N . ALA C 2 56 ? 121.476 5.520 -14.692 1.00 43.25 53 ALA C N 1
ATOM 4009 C CA . ALA C 2 56 ? 121.412 4.156 -15.205 1.00 44.38 53 ALA C CA 1
ATOM 4010 C C . ALA C 2 56 ? 120.165 3.889 -16.053 1.00 45.54 53 ALA C C 1
ATOM 4011 O O . ALA C 2 56 ? 120.148 2.966 -16.867 1.00 50.63 53 ALA C O 1
ATOM 4013 N N . GLY C 2 57 ? 119.126 4.693 -15.870 1.00 43.74 54 GLY C N 1
ATOM 4014 C CA . GLY C 2 57 ? 117.903 4.534 -16.644 1.00 41.36 54 GLY C CA 1
ATOM 4015 C C . GLY C 2 57 ? 116.835 3.681 -15.966 1.00 40.96 54 GLY C C 1
ATOM 4016 O O . GLY C 2 57 ? 115.712 3.583 -16.446 1.00 42.79 54 GLY C O 1
ATOM 4017 N N . ASP C 2 58 ? 117.193 3.066 -14.844 1.00 41.23 55 ASP C N 1
ATOM 4018 C CA . ASP C 2 58 ? 116.318 2.132 -14.139 1.00 46.47 55 ASP C CA 1
ATOM 4019 C C . ASP C 2 58 ? 115.178 2.776 -13.326 1.00 50.38 55 ASP C C 1
ATOM 4020 O O . ASP C 2 58 ? 114.260 2.081 -12.904 1.00 54.10 55 ASP C O 1
ATOM 4025 N N . ARG C 2 59 ? 115.226 4.086 -13.101 1.00 44.00 56 ARG C N 1
ATOM 4026 C CA . ARG C 2 59 ? 114.166 4.748 -12.341 1.00 40.58 56 ARG C CA 1
ATOM 4027 C C . ARG C 2 59 ? 113.718 6.050 -12.975 1.00 39.23 56 ARG C C 1
ATOM 4028 O O . ARG C 2 59 ? 114.535 6.806 -13.490 1.00 45.09 56 ARG C O 1
ATOM 4036 N N . SER C 2 60 ? 112.408 6.284 -12.980 1.00 38.75 57 SER C N 1
ATOM 4037 C CA . SER C 2 60 ? 111.835 7.559 -13.408 1.00 38.36 57 SER C CA 1
ATOM 4038 C C . SER C 2 60 ? 110.992 8.126 -12.268 1.00 42.10 57 SER C C 1
ATOM 4039 O O . SER C 2 60 ? 110.455 7.372 -11.449 1.00 42.49 57 SER C O 1
ATOM 4042 N N . SER C 2 61 ? 110.874 9.452 -12.217 1.00 45.31 58 SER C N 1
ATOM 4043 C CA . SER C 2 61 ? 110.123 10.123 -11.154 1.00 39.94 58 SER C CA 1
ATOM 4044 C C . SER C 2 61 ? 109.369 11.295 -11.728 1.00 41.12 58 SER C C 1
ATOM 4045 O O . SER C 2 61 ? 109.835 11.932 -12.678 1.00 37.49 58 SER C O 1
ATOM 4048 N N . TYR C 2 62 ? 108.210 11.579 -11.146 1.00 34.28 59 TYR C N 1
ATOM 4049 C CA . TYR C 2 62 ? 107.387 12.706 -11.566 1.00 32.89 59 TYR C CA 1
ATOM 4050 C C . TYR C 2 62 ? 106.849 13.492 -10.362 1.00 42.72 59 TYR C C 1
ATOM 4051 O O . TYR C 2 62 ? 106.715 12.959 -9.252 1.00 35.05 59 TYR C O 1
ATOM 4060 N N . GLU C 2 63 ? 106.562 14.767 -10.589 1.00 41.13 60 GLU C N 1
ATOM 4061 C CA . GLU C 2 63 ? 105.806 15.559 -9.629 1.00 47.03 60 GLU C CA 1
ATOM 4062 C C . GLU C 2 63 ? 104.339 15.115 -9.692 1.00 49.51 60 GLU C C 1
ATOM 4063 O O . GLU C 2 63 ? 103.813 14.796 -10.781 1.00 37.88 60 GLU C O 1
ATOM 4069 N N . ASP C 2 64 ? 103.699 15.095 -8.518 1.00 44.20 61 ASP C N 1
ATOM 4070 C CA . ASP C 2 64 ? 102.343 14.572 -8.360 1.00 46.17 61 ASP C CA 1
ATOM 4071 C C . ASP C 2 64 ? 101.372 15.075 -9.418 1.00 38.15 61 ASP C C 1
ATOM 4072 O O . ASP C 2 64 ? 100.544 14.319 -9.914 1.00 46.72 61 ASP C O 1
ATOM 4077 N N . SER C 2 65 ? 101.466 16.347 -9.768 1.00 36.69 62 SER C N 1
ATOM 4078 C CA . SER C 2 65 ? 100.476 16.946 -10.668 1.00 44.00 62 SER C CA 1
ATOM 4079 C C . SER C 2 65 ? 100.577 16.477 -12.124 1.00 44.43 62 SER C C 1
ATOM 4080 O O . SER C 2 65 ? 99.700 16.790 -12.943 1.00 44.38 62 SER C O 1
ATOM 4083 N N . VAL C 2 66 ? 101.641 15.744 -12.452 1.00 43.48 63 VAL C N 1
ATOM 4084 C CA . VAL C 2 66 ? 101.784 15.200 -13.808 1.00 44.68 63 VAL C CA 1
ATOM 4085 C C . VAL C 2 66 ? 101.892 13.672 -13.828 1.00 44.16 63 VAL C C 1
ATOM 4086 O O . VAL C 2 66 ? 101.887 13.069 -14.902 1.00 43.90 63 VAL C O 1
ATOM 4090 N N . LYS C 2 67 ? 102.005 13.048 -12.657 1.00 40.73 64 LYS C N 1
ATOM 4091 C CA . LYS C 2 67 ? 102.009 11.591 -12.596 1.00 43.36 64 LYS C CA 1
ATOM 4092 C C . LYS C 2 67 ? 100.845 11.027 -13.408 1.00 49.94 64 LYS C C 1
ATOM 4093 O O . LYS C 2 67 ? 99.732 11.556 -13.354 1.00 52.83 64 LYS C O 1
ATOM 4099 N N . GLY C 2 68 ? 101.126 9.981 -14.187 1.00 47.98 65 GLY C N 1
ATOM 4100 C CA . GLY C 2 68 ? 100.125 9.284 -14.970 1.00 36.06 65 GLY C CA 1
ATOM 4101 C C . GLY C 2 68 ? 99.732 9.983 -16.246 1.00 41.84 65 GLY C C 1
ATOM 4102 O O . GLY C 2 68 ? 98.907 9.465 -16.998 1.00 51.11 65 GLY C O 1
ATOM 4103 N N . ARG C 2 69 ? 100.303 11.154 -16.507 1.00 39.88 66 ARG C N 1
ATOM 4104 C CA . ARG C 2 69 ? 99.971 11.893 -17.734 1.00 44.68 66 ARG C CA 1
ATOM 4105 C C . ARG C 2 69 ? 101.210 12.170 -18.614 1.00 37.24 66 ARG C C 1
ATOM 4106 O O . ARG C 2 69 ? 101.093 12.387 -19.808 1.00 41.15 66 ARG C O 1
ATOM 4114 N N . PHE C 2 70 ? 102.381 12.180 -17.990 1.00 41.23 67 PHE C N 1
ATOM 4115 C CA . PHE C 2 70 ? 103.655 12.486 -18.636 1.00 37.55 67 PHE C CA 1
ATOM 4116 C C . PHE C 2 70 ? 104.553 11.270 -18.541 1.00 36.54 67 PHE C C 1
ATOM 4117 O O . PHE C 2 70 ? 104.521 10.535 -17.556 1.00 36.35 67 PHE C O 1
ATOM 4125 N N . THR C 2 71 ? 105.369 11.058 -19.561 1.00 34.39 68 THR C N 1
ATOM 4126 C CA . THR C 2 71 ? 106.359 9.999 -19.489 1.00 37.83 68 THR C CA 1
ATOM 4127 C C . THR C 2 71 ? 107.702 10.534 -19.942 1.00 33.56 68 THR C C 1
ATOM 4128 O O . THR C 2 71 ? 107.820 11.153 -21.005 1.00 34.91 68 THR C O 1
ATOM 4132 N N . ILE C 2 72 ? 108.718 10.294 -19.131 1.00 36.84 69 ILE C N 1
ATOM 4133 C CA . ILE C 2 72 ? 110.056 10.689 -19.524 1.00 40.38 69 ILE C CA 1
ATOM 4134 C C . ILE C 2 72 ? 110.774 9.476 -20.095 1.00 35.51 69 ILE C C 1
ATOM 4135 O O . ILE C 2 72 ? 110.660 8.371 -19.559 1.00 38.85 69 ILE C O 1
ATOM 4140 N N . SER C 2 73 ? 111.505 9.679 -21.185 1.00 35.87 70 SER C N 1
ATOM 4141 C CA . SER C 2 73 ? 112.345 8.615 -21.718 1.00 35.76 70 SER C CA 1
ATOM 4142 C C . SER C 2 73 ? 113.587 9.204 -22.377 1.00 39.31 70 SER C C 1
ATOM 4143 O O . SER C 2 73 ? 113.704 10.431 -22.504 1.00 35.00 70 SER C O 1
ATOM 4146 N N . ARG C 2 74 ? 114.508 8.334 -22.800 1.00 40.13 71 ARG C N 1
ATOM 4147 C CA . ARG C 2 74 ? 115.701 8.783 -23.522 1.00 42.17 71 ARG C CA 1
ATOM 4148 C C . ARG C 2 74 ? 116.207 7.786 -24.584 1.00 44.67 71 ARG C C 1
ATOM 4149 O O . ARG C 2 74 ? 116.190 6.566 -24.374 1.00 42.12 71 ARG C O 1
ATOM 4157 N N . ASP C 2 75 ? 116.654 8.323 -25.720 1.00 46.09 72 ASP C N 1
ATOM 4158 C CA . ASP C 2 75 ? 117.411 7.537 -26.708 1.00 43.20 72 ASP C CA 1
ATOM 4159 C C . ASP C 2 75 ? 118.904 7.794 -26.541 1.00 37.45 72 ASP C C 1
ATOM 4160 O O . ASP C 2 75 ? 119.400 8.845 -26.898 1.00 36.80 72 ASP C O 1
ATOM 4165 N N . ASP C 2 76 ? 119.604 6.826 -25.972 1.00 42.48 73 ASP C N 1
ATOM 4166 C CA . ASP C 2 76 ? 121.020 6.959 -25.702 1.00 37.60 73 ASP C CA 1
ATOM 4167 C C . ASP C 2 76 ? 121.841 7.225 -26.965 1.00 50.58 73 ASP C C 1
ATOM 4168 O O . ASP C 2 76 ? 122.789 8.012 -26.937 1.00 48.23 73 ASP C O 1
ATOM 4173 N N . ALA C 2 77 ? 121.444 6.615 -28.081 1.00 46.67 74 ALA C N 1
ATOM 4174 C CA . ALA C 2 77 ? 122.228 6.690 -29.304 1.00 44.38 74 ALA C CA 1
ATOM 4175 C C . ALA C 2 77 ? 122.132 8.071 -29.912 1.00 44.99 74 ALA C C 1
ATOM 4176 O O . ALA C 2 77 ? 123.124 8.599 -30.424 1.00 43.92 74 ALA C O 1
ATOM 4178 N N . ARG C 2 78 ? 120.939 8.655 -29.856 1.00 41.14 75 ARG C N 1
ATOM 4179 C CA . ARG C 2 78 ? 120.733 10.010 -30.356 1.00 42.30 75 ARG C CA 1
ATOM 4180 C C . ARG C 2 78 ? 121.050 11.079 -29.288 1.00 43.13 75 ARG C C 1
ATOM 4181 O O . ARG C 2 78 ? 120.891 12.285 -29.546 1.00 35.30 75 ARG C O 1
ATOM 4189 N N . ASN C 2 79 ? 121.492 10.625 -28.108 1.00 36.29 76 ASN C N 1
ATOM 4190 C CA . ASN C 2 79 ? 121.816 11.508 -26.976 1.00 42.39 76 ASN C CA 1
ATOM 4191 C C . ASN C 2 79 ? 120.732 12.555 -26.722 1.00 40.69 76 ASN C C 1
ATOM 4192 O O . ASN C 2 79 ? 121.015 13.747 -26.609 1.00 41.42 76 ASN C O 1
ATOM 4197 N N . THR C 2 80 ? 119.491 12.095 -26.651 1.00 39.94 77 THR C N 1
ATOM 4198 C CA . THR C 2 80 ? 118.330 12.965 -26.553 1.00 40.51 77 THR C CA 1
ATOM 4199 C C . THR C 2 80 ? 117.428 12.482 -25.398 1.00 42.94 77 THR C C 1
ATOM 4200 O O . THR C 2 80 ? 117.401 11.290 -25.085 1.00 39.08 77 THR C O 1
ATOM 4204 N N . VAL C 2 81 ? 116.736 13.412 -24.739 1.00 41.38 78 VAL C N 1
ATOM 4205 C CA . VAL C 2 81 ? 115.773 13.056 -23.689 1.00 33.95 78 VAL C CA 1
ATOM 4206 C C . VAL C 2 81 ? 114.397 13.552 -24.131 1.00 35.02 78 VAL C C 1
ATOM 4207 O O . VAL C 2 81 ? 114.287 14.599 -24.767 1.00 38.84 78 VAL C O 1
ATOM 4211 N N . TYR C 2 82 ? 113.347 12.786 -23.865 1.00 33.72 79 TYR C N 1
ATOM 4212 C CA . TYR C 2 82 ? 112.020 13.233 -24.286 1.00 38.47 79 TYR C CA 1
ATOM 4213 C C . TYR C 2 82 ? 111.046 13.380 -23.111 1.00 33.15 79 TYR C C 1
ATOM 4214 O O . TYR C 2 82 ? 111.197 12.731 -22.080 1.00 32.66 79 TYR C O 1
ATOM 4223 N N . LEU C 2 83 ? 110.048 14.237 -23.294 1.00 34.78 80 LEU C N 1
ATOM 4224 C CA . LEU C 2 83 ? 108.921 14.301 -22.371 1.00 39.29 80 LEU C CA 1
ATOM 4225 C C . LEU C 2 83 ? 107.645 14.071 -23.163 1.00 33.91 80 LEU C C 1
ATOM 4226 O O . LEU C 2 83 ? 107.221 14.941 -23.934 1.00 32.78 80 LEU C O 1
ATOM 4231 N N . GLN C 2 84 ? 107.042 12.900 -22.990 1.00 34.26 81 GLN C N 1
ATOM 4232 C CA . GLN C 2 84 ? 105.760 12.643 -23.633 1.00 36.27 81 GLN C CA 1
ATOM 4233 C C . GLN C 2 84 ? 104.663 13.174 -22.719 1.00 38.24 81 GLN C C 1
ATOM 4234 O O . GLN C 2 84 ? 104.572 12.757 -21.554 1.00 31.57 81 GLN C O 1
ATOM 4240 N N . MET C 2 85 ? 103.832 14.067 -23.251 1.00 36.21 82 MET C N 1
ATOM 4241 C CA . MET C 2 85 ? 102.710 14.613 -22.492 1.00 42.41 82 MET C CA 1
ATOM 4242 C C . MET C 2 85 ? 101.365 14.190 -23.089 1.00 42.82 82 MET C C 1
ATOM 4243 O O . MET C 2 85 ? 101.159 14.277 -24.298 1.00 42.87 82 MET C O 1
ATOM 4248 N N . ASN C 2 86 A 100.469 13.718 -22.224 1.00 40.68 82 ASN C N 1
ATOM 4249 C CA . ASN C 2 86 A 99.084 13.428 -22.596 1.00 47.00 82 ASN C CA 1
ATOM 4250 C C . ASN C 2 86 A 98.122 14.145 -21.647 1.00 51.14 82 ASN C C 1
ATOM 4251 O O . ASN C 2 86 A 98.534 14.622 -20.593 1.00 45.87 82 ASN C O 1
ATOM 4256 N N . SER C 2 87 B 96.844 14.199 -22.004 1.00 51.03 82 SER C N 1
ATOM 4257 C CA . SER C 2 87 B 95.843 14.840 -21.151 1.00 50.42 82 SER C CA 1
ATOM 4258 C C . SER C 2 87 B 96.297 16.236 -20.735 1.00 48.56 82 SER C C 1
ATOM 4259 O O . SER C 2 87 B 96.270 16.594 -19.551 1.00 46.29 82 SER C O 1
ATOM 4262 N N . LEU C 2 88 C 96.720 17.020 -21.717 1.00 51.16 82 LEU C N 1
ATOM 4263 C CA . LEU C 2 88 C 97.226 18.354 -21.451 1.00 52.74 82 LEU C CA 1
ATOM 4264 C C . LEU C 2 88 C 96.147 19.277 -20.888 1.00 54.21 82 LEU C C 1
ATOM 4265 O O . LEU C 2 88 C 95.056 19.392 -21.451 1.00 53.19 82 LEU C O 1
ATOM 4270 N N . LYS C 2 89 ? 96.470 19.917 -19.766 1.00 51.17 83 LYS C N 1
ATOM 4271 C CA . LYS C 2 89 ? 95.602 20.915 -19.147 1.00 56.09 83 LYS C CA 1
ATOM 4272 C C . LYS C 2 89 ? 96.151 22.323 -19.385 1.00 53.52 83 LYS C C 1
ATOM 4273 O O . LYS C 2 89 ? 97.363 22.521 -19.451 1.00 52.01 83 LYS C O 1
ATOM 4279 N N . PRO C 2 90 ? 95.259 23.310 -19.523 1.00 57.85 84 PRO C N 1
ATOM 4280 C CA . PRO C 2 90 ? 95.708 24.702 -19.644 1.00 57.45 84 PRO C CA 1
ATOM 4281 C C . PRO C 2 90 ? 96.685 25.077 -18.521 1.00 54.26 84 PRO C C 1
ATOM 4282 O O . PRO C 2 90 ? 97.545 25.930 -18.720 1.00 53.99 84 PRO C O 1
ATOM 4286 N N . GLU C 2 91 ? 96.559 24.413 -17.376 1.00 48.19 85 GLU C N 1
ATOM 4287 C CA . GLU C 2 91 ? 97.458 24.594 -16.246 1.00 51.01 85 GLU C CA 1
ATOM 4288 C C . GLU C 2 91 ? 98.893 24.162 -16.576 1.00 52.29 85 GLU C C 1
ATOM 4289 O O . GLU C 2 91 ? 99.838 24.553 -15.890 1.00 46.28 85 GLU C O 1
ATOM 4295 N N . ASP C 2 92 ? 99.050 23.345 -17.618 1.00 49.97 86 ASP C N 1
ATOM 4296 C CA . ASP C 2 92 ? 100.370 22.859 -18.041 1.00 48.62 86 ASP C CA 1
ATOM 4297 C C . ASP C 2 92 ? 101.134 23.881 -18.886 1.00 44.30 86 ASP C C 1
ATOM 4298 O O . ASP C 2 92 ? 102.284 23.646 -19.255 1.00 45.06 86 ASP C O 1
ATOM 4303 N N . THR C 2 93 ? 100.489 24.995 -19.215 1.00 45.25 87 THR C N 1
ATOM 4304 C CA . THR C 2 93 ? 101.126 26.042 -20.010 1.00 46.28 87 THR C CA 1
ATOM 4305 C C . THR C 2 93 ? 102.339 26.625 -19.290 1.00 48.64 87 THR C C 1
ATOM 4306 O O . THR C 2 93 ? 102.241 27.061 -18.143 1.00 48.44 87 THR C O 1
ATOM 4310 N N . ALA C 2 94 ? 103.479 26.638 -19.972 1.00 40.79 88 ALA C N 1
ATOM 4311 C CA . ALA C 2 94 ? 104.731 27.010 -19.336 1.00 41.68 88 ALA C CA 1
ATOM 4312 C C . ALA C 2 94 ? 105.874 26.926 -20.333 1.00 45.81 88 ALA C C 1
ATOM 4313 O O . ALA C 2 94 ? 105.700 26.453 -21.461 1.00 45.00 88 ALA C O 1
ATOM 4315 N N . VAL C 2 95 ? 107.043 27.394 -19.918 1.00 38.64 89 VAL C N 1
ATOM 4316 C CA . VAL C 2 95 ? 108.252 27.179 -20.684 1.00 34.71 89 VAL C CA 1
ATOM 4317 C C . VAL C 2 95 ? 108.858 25.964 -20.046 1.00 38.77 89 VAL C C 1
ATOM 4318 O O . VAL C 2 95 ? 109.004 25.928 -18.829 1.00 32.26 89 VAL C O 1
ATOM 4322 N N . TYR C 2 96 ? 109.191 24.955 -20.852 1.00 40.03 90 TYR C N 1
ATOM 4323 C CA . TYR C 2 96 ? 109.780 23.721 -20.334 1.00 34.43 90 TYR C CA 1
ATOM 4324 C C . TYR C 2 96 ? 111.290 23.712 -20.555 1.00 32.36 90 TYR C C 1
ATOM 4325 O O . TYR C 2 96 ? 111.755 24.128 -21.611 1.00 37.23 90 TYR C O 1
ATOM 4334 N N . TYR C 2 97 ? 112.040 23.214 -19.567 1.00 30.26 91 TYR C N 1
ATOM 4335 C CA . TYR C 2 97 ? 113.509 23.214 -19.582 1.00 33.22 91 TYR C CA 1
ATOM 4336 C C . TYR C 2 97 ? 114.016 21.834 -19.245 1.00 31.49 91 TYR C C 1
ATOM 4337 O O . TYR C 2 97 ? 113.442 21.170 -18.399 1.00 33.79 91 TYR C O 1
ATOM 4346 N N . CYS C 2 98 ? 115.117 21.408 -19.850 1.00 25.53 92 CYS C N 1
ATOM 4347 C CA . CYS C 2 98 ? 115.784 20.212 -19.357 1.00 27.68 92 CYS C CA 1
ATOM 4348 C C . CYS C 2 98 ? 117.057 20.612 -18.641 1.00 23.90 92 CYS C C 1
ATOM 4349 O O . CYS C 2 98 ? 117.482 21.759 -18.705 1.00 35.29 92 CYS C O 1
ATOM 4352 N N . ASN C 2 99 ? 117.674 19.658 -17.972 1.00 32.56 93 ASN C N 1
ATOM 4353 C CA . ASN C 2 99 ? 118.557 19.985 -16.869 1.00 27.93 93 ASN C CA 1
ATOM 4354 C C . ASN C 2 99 ? 119.464 18.821 -16.631 1.00 26.58 93 ASN C C 1
ATOM 4355 O O . ASN C 2 99 ? 119.052 17.670 -16.685 1.00 30.87 93 ASN C O 1
ATOM 4360 N N . VAL C 2 100 ? 120.720 19.115 -16.368 1.00 28.72 94 VAL C N 1
ATOM 4361 C CA . VAL C 2 100 ? 121.676 18.073 -16.076 1.00 28.09 94 VAL C CA 1
ATOM 4362 C C . VAL C 2 100 ? 122.756 18.729 -15.228 1.00 28.84 94 VAL C C 1
ATOM 4363 O O . VAL C 2 100 ? 122.923 19.933 -15.264 1.00 29.35 94 VAL C O 1
ATOM 4367 N N . ASN C 2 101 ? 123.495 17.935 -14.481 1.00 28.11 95 ASN C N 1
ATOM 4368 C CA . ASN C 2 101 ? 124.558 18.460 -13.681 1.00 30.21 95 ASN C CA 1
ATOM 4369 C C . ASN C 2 101 ? 125.833 17.736 -14.068 1.00 28.11 95 ASN C C 1
ATOM 4370 O O . ASN C 2 101 ? 125.975 16.538 -13.839 1.00 30.72 95 ASN C O 1
ATOM 4375 N N . VAL C 2 102 ? 126.764 18.479 -14.655 1.00 32.01 96 VAL C N 1
ATOM 4376 C CA . VAL C 2 102 ? 128.026 17.923 -15.109 1.00 35.77 96 VAL C CA 1
ATOM 4377 C C . VAL C 2 102 ? 129.152 18.813 -14.586 1.00 36.31 96 VAL C C 1
ATOM 4378 O O . VAL C 2 102 ? 129.650 19.698 -15.291 1.00 31.09 96 VAL C O 1
ATOM 4382 N N . GLY C 2 103 ? 129.555 18.561 -13.345 1.00 38.28 97 GLY C N 1
ATOM 4383 C CA . GLY C 2 103 ? 130.357 19.518 -12.592 1.00 38.22 97 GLY C CA 1
ATOM 4384 C C . GLY C 2 103 ? 129.453 20.597 -12.014 1.00 34.29 97 GLY C C 1
ATOM 4385 O O . GLY C 2 103 ? 129.178 20.627 -10.813 1.00 33.27 97 GLY C O 1
ATOM 4386 N N . PHE C 2 104 ? 128.970 21.477 -12.878 1.00 30.60 98 PHE C N 1
ATOM 4387 C CA . PHE C 2 104 ? 127.957 22.455 -12.496 1.00 33.83 98 PHE C CA 1
ATOM 4388 C C . PHE C 2 104 ? 126.632 22.089 -13.142 1.00 34.81 98 PHE C C 1
ATOM 4389 O O . PHE C 2 104 ? 126.587 21.210 -13.987 1.00 33.57 98 PHE C O 1
ATOM 4397 N N . GLU C 2 105 ? 125.565 22.780 -12.750 1.00 30.03 101 GLU C N 1
ATOM 4398 C CA . GLU C 2 105 ? 124.254 22.610 -13.333 0.0000 31.04 101 GLU C CA 1
ATOM 4399 C C . GLU C 2 105 ? 124.111 23.353 -14.647 1.00 33.51 101 GLU C C 1
ATOM 4400 O O . GLU C 2 105 ? 124.500 24.513 -14.752 1.00 31.37 101 GLU C O 1
ATOM 4406 N N . TYR C 2 106 ? 123.498 22.703 -15.633 1.00 30.88 102 TYR C N 1
ATOM 4407 C CA . TYR C 2 106 ? 123.179 23.332 -16.911 1.00 29.72 102 TYR C CA 1
ATOM 4408 C C . TYR C 2 106 ? 121.700 23.253 -17.217 1.00 28.96 102 TYR C C 1
ATOM 4409 O O . TYR C 2 106 ? 121.046 22.279 -16.877 1.00 30.31 102 TYR C O 1
ATOM 4418 N N . TRP C 2 107 ? 121.189 24.297 -17.855 1.00 28.71 103 TRP C N 1
ATOM 4419 C CA . TRP C 2 107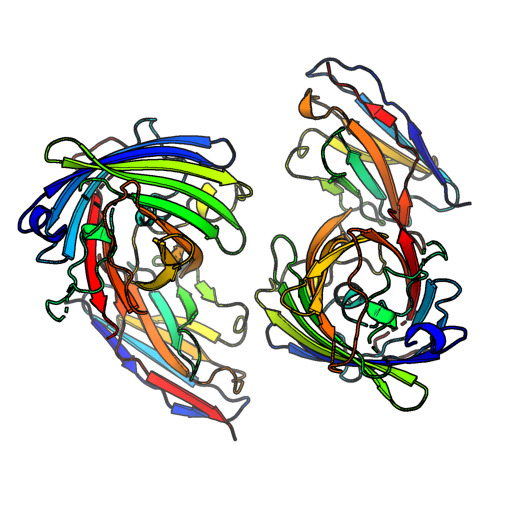 ? 119.827 24.362 -18.348 1.00 30.99 103 TRP C CA 1
ATOM 4420 C C . TRP C 2 107 ? 119.846 24.540 -19.865 1.00 36.05 103 TRP C C 1
ATOM 4421 O O . TRP C 2 107 ? 120.807 25.075 -20.409 1.00 33.37 103 TRP C O 1
ATOM 4432 N N . GLY C 2 108 ? 118.783 24.112 -20.543 1.00 32.19 104 GLY C N 1
ATOM 4433 C CA . GLY C 2 108 ? 118.597 24.473 -21.935 1.00 35.95 104 GLY C CA 1
ATOM 4434 C C . GLY C 2 108 ? 117.962 25.847 -21.949 1.00 36.99 104 GLY C C 1
ATOM 4435 O O . GLY C 2 108 ? 117.738 26.427 -20.882 1.00 36.93 104 GLY C O 1
ATOM 4436 N N . GLN C 2 109 ? 117.673 26.366 -23.139 1.00 30.72 105 GLN C N 1
ATOM 4437 C CA . GLN C 2 109 ? 117.047 27.675 -23.295 1.00 32.35 105 GLN C CA 1
ATOM 4438 C C . GLN C 2 109 ? 115.525 27.640 -23.093 1.00 34.31 105 GLN C C 1
ATOM 4439 O O . GLN C 2 109 ? 114.890 28.676 -22.936 1.00 31.65 105 GLN C O 1
ATOM 4445 N N . GLY C 2 110 ? 114.943 26.447 -23.122 1.00 36.92 106 GLY C N 1
ATOM 4446 C CA . GLY C 2 110 ? 113.516 26.291 -22.900 1.00 35.30 106 GLY C CA 1
ATOM 4447 C C . GLY C 2 110 ? 112.652 26.335 -24.150 1.00 41.48 106 GLY C C 1
ATOM 4448 O O . GLY C 2 110 ? 112.985 27.019 -25.122 1.00 39.05 106 GLY C O 1
ATOM 4449 N N . THR C 2 111 ? 111.538 25.600 -24.121 1.00 41.77 107 THR C N 1
ATOM 4450 C CA . THR C 2 111 ? 110.559 25.631 -25.213 1.00 37.00 107 THR C CA 1
ATOM 4451 C C . THR C 2 111 ? 109.147 25.944 -24.694 1.00 38.21 107 THR C C 1
ATOM 4452 O O . THR C 2 111 ? 108.716 25.398 -23.679 1.00 37.98 107 THR C O 1
ATOM 4456 N N . GLN C 2 112 ? 108.436 26.835 -25.384 1.00 38.15 108 GLN C N 1
ATOM 4457 C CA . GLN C 2 112 ? 107.106 27.263 -24.945 1.00 40.91 108 GLN C CA 1
ATOM 4458 C C . GLN C 2 112 ? 106.015 26.267 -25.321 1.00 46.14 108 GLN C C 1
ATOM 4459 O O . GLN C 2 112 ? 105.823 25.966 -26.498 1.00 43.50 108 GLN C O 1
ATOM 4465 N N . VAL C 2 113 ? 105.312 25.760 -24.310 1.00 42.99 109 VAL C N 1
ATOM 4466 C CA . VAL C 2 113 ? 104.127 24.942 -24.511 1.00 42.49 109 VAL C CA 1
ATOM 4467 C C . VAL C 2 113 ? 102.907 25.743 -24.086 1.00 50.46 109 VAL C C 1
ATOM 4468 O O . VAL C 2 113 ? 102.800 26.145 -22.920 1.00 45.54 109 VAL C O 1
ATOM 4472 N N . THR C 2 114 ? 101.986 25.982 -25.015 1.00 46.71 110 THR C N 1
ATOM 4473 C CA . THR C 2 114 ? 100.738 26.656 -24.661 1.00 52.54 110 THR C CA 1
ATOM 4474 C C . THR C 2 114 ? 99.530 25.742 -24.853 1.00 53.80 110 THR C C 1
ATOM 4475 O O . THR C 2 114 ? 99.247 25.312 -25.962 1.00 48.67 110 THR C O 1
ATOM 4479 N N . VAL C 2 115 ? 98.829 25.441 -23.766 1.00 52.98 111 VAL C N 1
ATOM 4480 C CA . VAL C 2 115 ? 97.637 24.608 -23.840 1.00 52.07 111 VAL C CA 1
ATOM 4481 C C . VAL C 2 115 ? 96.368 25.461 -23.803 1.00 59.00 111 VAL C C 1
ATOM 4482 O O . VAL C 2 115 ? 95.903 25.845 -22.725 1.00 61.72 111 VAL C O 1
ATOM 4486 N N . SER C 2 116 ? 95.822 25.758 -24.980 1.00 50.73 112 SER C N 1
ATOM 4487 C CA . SER C 2 116 ? 94.606 26.550 -25.102 1.00 54.49 112 SER C CA 1
ATOM 4488 C C . SER C 2 116 ? 93.624 25.886 -26.055 1.00 57.79 112 SER C C 1
ATOM 4489 O O . SER C 2 116 ? 93.801 25.935 -27.273 1.00 62.20 112 SER C O 1
ATOM 4492 N N . GLN D 2 3 ? 87.489 4.472 37.136 1.00 61.61 1 GLN D N 1
ATOM 4493 C CA . GLN D 2 3 ? 87.487 3.095 36.649 1.00 57.26 1 GLN D CA 1
ATOM 4494 C C . GLN D 2 3 ? 88.740 2.799 35.813 1.00 53.77 1 GLN D C 1
ATOM 4495 O O . GLN D 2 3 ? 89.446 1.806 36.073 1.00 48.07 1 GLN D O 1
ATOM 4501 N N . VAL D 2 4 ? 89.030 3.669 34.841 1.00 47.97 2 VAL D N 1
ATOM 4502 C CA . VAL D 2 4 ? 90.232 3.531 34.021 1.00 47.03 2 VAL D CA 1
ATOM 4503 C C . VAL D 2 4 ? 91.490 3.952 34.770 1.00 47.62 2 VAL D C 1
ATOM 4504 O O . VAL D 2 4 ? 91.571 5.063 35.284 1.00 46.58 2 VAL D O 1
ATOM 4508 N N . GLN D 2 5 ? 92.491 3.081 34.799 1.00 46.52 3 GLN D N 1
ATOM 4509 C CA . GLN D 2 5 ? 93.703 3.392 35.530 1.00 39.64 3 GLN D CA 1
ATOM 4510 C C . GLN D 2 5 ? 94.983 2.773 34.941 1.00 39.41 3 GLN D C 1
ATOM 4511 O O . GLN D 2 5 ? 94.983 1.618 34.494 1.00 37.78 3 GLN D O 1
ATOM 4517 N N . LEU D 2 6 ? 96.078 3.532 34.998 1.00 43.76 4 LEU D N 1
ATOM 4518 C CA . LEU D 2 6 ? 97.379 3.073 34.523 1.00 40.79 4 LEU D CA 1
ATOM 4519 C C . LEU D 2 6 ? 98.485 3.310 35.548 1.00 49.82 4 LEU D C 1
ATOM 4520 O O . LEU D 2 6 ? 98.680 4.439 36.025 1.00 42.57 4 LEU D O 1
ATOM 4525 N N . VAL D 2 7 ? 99.260 2.261 35.818 1.00 52.04 5 VAL D N 1
ATOM 4526 C CA . VAL D 2 7 ? 100.367 2.349 36.761 1.00 46.18 5 VAL D CA 1
ATOM 4527 C C . VAL D 2 7 ? 101.687 1.804 36.194 1.00 47.56 5 VAL D C 1
ATOM 4528 O O . VAL D 2 7 ? 101.831 0.605 35.984 1.00 46.81 5 VAL D O 1
ATOM 4532 N N . GLU D 2 8 ? 102.648 2.700 35.963 1.00 41.18 6 GLU D N 1
ATOM 4533 C CA . GLU D 2 8 ? 103.966 2.331 35.463 1.00 39.06 6 GLU D CA 1
ATOM 4534 C C . GLU D 2 8 ? 104.887 1.856 36.588 1.00 54.46 6 GLU D C 1
ATOM 4535 O O . GLU D 2 8 ? 105.059 2.552 37.596 1.00 50.11 6 GLU D O 1
ATOM 4541 N N . SER D 2 9 ? 105.493 0.684 36.414 1.00 57.63 7 SER D N 1
ATOM 4542 C CA . SER D 2 9 ? 106.462 0.169 37.385 1.00 47.73 7 SER D CA 1
ATOM 4543 C C . SER D 2 9 ? 107.838 0.086 36.781 1.00 53.39 7 SER D C 1
ATOM 4544 O O . SER D 2 9 ? 108.051 0.401 35.592 1.00 52.70 7 SER D O 1
ATOM 4547 N N . GLY D 2 10 ? 108.771 -0.353 37.620 1.00 52.78 8 GLY D N 1
ATOM 4548 C CA . GLY D 2 10 ? 110.075 -0.786 37.162 1.00 53.92 8 GLY D CA 1
ATOM 4549 C C . GLY D 2 10 ? 111.107 0.174 36.598 1.00 45.03 8 GLY D C 1
ATOM 4550 O O . GLY D 2 10 ? 112.007 -0.287 35.910 1.00 54.40 8 GLY D O 1
ATOM 4551 N N . GLY D 2 11 ? 111.033 1.473 36.889 1.00 55.02 9 GLY D N 1
ATOM 4552 C CA . GLY D 2 11 ? 112.089 2.403 36.451 1.00 53.28 9 GLY D CA 1
ATOM 4553 C C . GLY D 2 11 ? 113.308 2.436 37.393 1.00 51.25 9 GLY D C 1
ATOM 4554 O O . GLY D 2 11 ? 113.187 2.001 38.537 1.00 43.68 9 GLY D O 1
ATOM 4555 N N . ALA D 2 12 ? 114.460 2.943 36.922 1.00 51.73 10 ALA D N 1
ATOM 4556 C CA . ALA D 2 12 ? 115.718 2.946 37.703 1.00 52.61 10 ALA D CA 1
ATOM 4557 C C . ALA D 2 12 ? 116.904 3.650 37.008 1.00 54.74 10 ALA D C 1
ATOM 4558 O O . ALA D 2 12 ? 116.706 4.397 36.049 1.00 59.55 10 ALA D O 1
ATOM 4560 N N . LEU D 2 13 ? 118.136 3.426 37.490 1.00 57.21 11 LEU D N 1
ATOM 4561 C CA . LEU D 2 13 ? 119.329 4.067 36.899 1.00 42.70 11 LEU D CA 1
ATOM 4562 C C . LEU D 2 13 ? 120.327 3.082 36.248 1.00 51.56 11 LEU D C 1
ATOM 4563 O O . LEU D 2 13 ? 120.485 1.951 36.698 1.00 51.57 11 LEU D O 1
ATOM 4568 N N . VAL D 2 14 ? 121.000 3.533 35.188 1.00 45.66 12 VAL D N 1
ATOM 4569 C CA . VAL D 2 14 ? 121.784 2.671 34.307 1.00 55.86 12 VAL D CA 1
ATOM 4570 C C . VAL D 2 14 ? 122.865 3.507 33.611 1.00 56.40 12 VAL D C 1
ATOM 4571 O O . VAL D 2 14 ? 122.711 4.723 33.477 1.00 54.39 12 VAL D O 1
ATOM 4575 N N . GLN D 2 15 ? 123.942 2.872 33.152 1.00 44.50 13 GLN D N 1
ATOM 4576 C CA . GLN D 2 15 ? 125.015 3.622 32.521 1.00 49.95 13 GLN D CA 1
ATOM 4577 C C . GLN D 2 15 ? 124.960 3.500 30.999 1.00 54.67 13 GLN D C 1
ATOM 4578 O O . GLN D 2 15 ? 124.526 2.477 30.457 1.00 50.46 13 GLN D O 1
ATOM 4584 N N . PRO D 2 16 ? 125.399 4.554 30.306 1.00 51.55 14 PRO D N 1
ATOM 4585 C CA . PRO D 2 16 ? 125.319 4.623 28.837 1.00 59.06 14 PRO D CA 1
ATOM 4586 C C . PRO D 2 16 ? 125.728 3.296 28.177 1.00 62.85 14 PRO D C 1
ATOM 4587 O O . PRO D 2 16 ? 126.821 2.778 28.438 1.00 56.71 14 PRO D O 1
ATOM 4591 N N . GLY D 2 17 ? 124.841 2.743 27.350 1.00 60.31 15 GLY D N 1
ATOM 4592 C CA . GLY D 2 17 ? 125.065 1.441 26.744 1.00 53.79 15 GLY D CA 1
ATOM 4593 C C . GLY D 2 17 ? 124.256 0.292 27.339 1.00 50.49 15 GLY D C 1
ATOM 4594 O O . GLY D 2 17 ? 124.113 -0.752 26.699 1.00 51.27 15 GLY D O 1
ATOM 4595 N N . GLY D 2 18 ? 123.736 0.467 28.553 1.00 45.49 16 GLY D N 1
ATOM 4596 C CA . GLY D 2 18 ? 122.918 -0.556 29.198 1.00 45.82 16 GLY D CA 1
ATOM 4597 C C . GLY D 2 18 ? 121.444 -0.552 28.779 1.00 52.43 16 GLY D C 1
ATOM 4598 O O . GLY D 2 18 ? 121.059 0.182 27.856 1.00 48.84 16 GLY D O 1
ATOM 4599 N N . SER D 2 19 ? 120.621 -1.359 29.456 1.00 45.82 17 SER D N 1
ATOM 4600 C CA . SER D 2 19 ? 119.236 -1.561 29.039 1.00 46.81 17 SER D CA 1
ATOM 4601 C C . SER D 2 19 ? 118.273 -1.918 30.185 1.00 55.98 17 SER D C 1
ATOM 4602 O O . SER D 2 19 ? 118.708 -2.366 31.242 1.00 50.54 17 SER D O 1
ATOM 4605 N N . LEU D 2 20 ? 116.967 -1.718 29.953 1.00 55.13 18 LEU D N 1
ATOM 4606 C CA . LEU D 2 20 ? 115.919 -1.941 30.964 1.00 49.46 18 LEU D CA 1
ATOM 4607 C C . LEU D 2 20 ? 114.511 -2.116 30.337 1.00 45.35 18 LEU D C 1
ATOM 4608 O O . LEU D 2 20 ? 114.282 -1.733 29.187 1.00 55.02 18 LEU D O 1
ATOM 4613 N N . ARG D 2 21 ? 113.581 -2.668 31.109 1.00 41.94 19 ARG D N 1
ATOM 4614 C CA . ARG D 2 21 ? 112.207 -2.888 30.669 1.00 49.95 19 ARG D CA 1
ATOM 4615 C C . ARG D 2 21 ? 111.129 -2.346 31.625 1.00 49.35 19 ARG D C 1
ATOM 4616 O O . ARG D 2 21 ? 110.935 -2.869 32.725 1.00 49.15 19 ARG D O 1
ATOM 4624 N N . LEU D 2 22 ? 110.393 -1.337 31.160 1.00 50.11 20 LEU D N 1
ATOM 4625 C CA . LEU D 2 22 ? 109.252 -0.785 31.900 1.00 47.63 20 LEU D CA 1
ATOM 4626 C C . LEU D 2 22 ? 107.961 -1.581 31.719 1.00 45.28 20 LEU D C 1
ATOM 4627 O O . LEU D 2 22 ? 107.702 -2.159 30.658 1.00 47.57 20 LEU D O 1
ATOM 4632 N N . SER D 2 23 ? 107.157 -1.603 32.770 1.00 41.39 21 SER D N 1
ATOM 4633 C CA . SER D 2 23 ? 105.819 -2.154 32.721 1.00 38.49 21 SER D CA 1
ATOM 4634 C C . SER D 2 23 ? 104.765 -1.042 32.871 1.00 47.93 21 SER D C 1
ATOM 4635 O O . SER D 2 23 ? 105.078 0.089 33.261 1.00 42.24 21 SER D O 1
ATOM 4638 N N . CYS D 2 24 ? 103.522 -1.365 32.521 1.00 46.98 22 CYS D N 1
ATOM 4639 C CA . CYS D 2 24 ? 102.398 -0.457 32.680 1.00 40.07 22 CYS D CA 1
ATOM 4640 C C . CYS D 2 24 ? 101.209 -1.319 32.906 1.00 43.99 22 CYS D C 1
ATOM 4641 O O . CYS D 2 24 ? 100.644 -1.851 31.950 1.00 43.20 22 CYS D O 1
ATOM 4644 N N . ALA D 2 25 ? 100.830 -1.475 34.172 1.00 40.60 23 ALA D N 1
ATOM 4645 C CA . ALA D 2 25 ? 99.672 -2.274 34.521 1.00 37.76 23 ALA D CA 1
ATOM 4646 C C . ALA D 2 25 ? 98.418 -1.444 34.311 1.00 43.00 23 ALA D C 1
ATOM 4647 O O . ALA D 2 25 ? 98.329 -0.312 34.779 1.00 44.16 23 ALA D O 1
ATOM 4649 N N . ALA D 2 26 ? 97.444 -2.020 33.616 1.00 44.11 24 ALA D N 1
ATOM 4650 C CA . ALA D 2 26 ? 96.267 -1.290 33.180 1.00 39.24 24 ALA D CA 1
ATOM 4651 C C . ALA D 2 26 ? 95.045 -1.937 33.751 1.00 35.36 24 ALA D C 1
ATOM 4652 O O . ALA D 2 26 ? 94.963 -3.157 33.804 1.00 44.72 24 ALA D O 1
ATOM 4654 N N . SER D 2 27 ? 94.094 -1.108 34.176 1.00 37.34 25 SER D N 1
ATOM 4655 C CA . SER D 2 27 ? 92.813 -1.573 34.686 1.00 37.50 25 SER D CA 1
ATOM 4656 C C . SER D 2 27 ? 91.699 -0.634 34.231 1.00 36.61 25 SER D C 1
ATOM 4657 O O . SER D 2 27 ? 91.950 0.525 33.904 1.00 39.40 25 SER D O 1
ATOM 4660 N N . GLY D 2 28 ? 90.473 -1.141 34.207 1.00 36.98 26 GLY D N 1
ATOM 4661 C CA . GLY D 2 28 ? 89.344 -0.357 33.747 1.00 43.77 26 GLY D CA 1
ATOM 4662 C C . GLY D 2 28 ? 88.979 -0.528 32.276 1.00 44.96 26 GLY D C 1
ATOM 4663 O O . GLY D 2 28 ? 87.946 -0.010 31.831 1.00 40.30 26 GLY D O 1
ATOM 4664 N N . PHE D 2 29 ? 89.809 -1.260 31.528 1.00 42.81 27 PHE D N 1
ATOM 4665 C CA . PHE D 2 29 ? 89.611 -1.467 30.089 1.00 37.99 27 PHE D CA 1
ATOM 4666 C C . PHE D 2 29 ? 90.613 -2.547 29.631 1.00 42.01 27 PHE D C 1
ATOM 4667 O O . PHE D 2 29 ? 91.590 -2.803 30.330 1.00 42.01 27 PHE D O 1
ATOM 4675 N N . PRO D 2 30 ? 90.390 -3.173 28.450 1.00 44.32 28 PRO D N 1
ATOM 4676 C CA . PRO D 2 30 ? 91.323 -4.197 27.948 1.00 35.72 28 PRO D CA 1
ATOM 4677 C C . PRO D 2 30 ? 92.414 -3.586 27.067 1.00 35.66 28 PRO D C 1
ATOM 4678 O O . PRO D 2 30 ? 92.115 -2.762 26.214 1.00 37.88 28 PRO D O 1
ATOM 4682 N N . VAL D 2 31 ? 93.670 -3.979 27.258 1.00 36.09 29 VAL D N 1
ATOM 4683 C CA . VAL D 2 31 ? 94.758 -3.398 26.474 1.00 31.95 29 VAL D CA 1
ATOM 4684 C C . VAL D 2 31 ? 94.712 -3.828 24.996 1.00 31.88 29 VAL D C 1
ATOM 4685 O O . VAL D 2 31 ? 95.463 -3.312 24.184 1.00 33.20 29 VAL D O 1
ATOM 4689 N N . ASN D 2 32 ? 93.852 -4.788 24.666 1.00 36.89 30 ASN D N 1
ATOM 4690 C CA . ASN D 2 32 ? 93.719 -5.269 23.279 1.00 36.53 30 ASN D CA 1
ATOM 4691 C C . ASN D 2 32 ? 92.493 -4.707 22.576 1.00 33.89 30 ASN D C 1
ATOM 4692 O O . ASN D 2 32 ? 92.081 -5.244 21.561 1.00 39.75 30 ASN D O 1
ATOM 4697 N N . ARG D 2 33 ? 91.901 -3.638 23.120 1.00 36.24 31 ARG D N 1
ATOM 4698 C CA . ARG D 2 33 ? 90.789 -2.945 22.452 1.00 34.34 31 ARG D CA 1
ATOM 4699 C C . ARG D 2 33 ? 91.113 -1.474 22.239 1.00 32.57 31 ARG D C 1
ATOM 4700 O O . ARG D 2 33 ? 90.326 -0.722 21.671 1.00 33.05 31 ARG D O 1
ATOM 4708 N N . TYR D 2 34 ? 92.276 -1.064 22.717 1.00 31.39 32 TYR D N 1
ATOM 4709 C CA . TYR D 2 34 ? 92.699 0.316 22.601 1.00 31.14 32 TYR D CA 1
ATOM 4710 C C . TYR D 2 34 ? 94.175 0.310 22.255 1.00 30.65 32 TYR D C 1
ATOM 4711 O O . TYR D 2 34 ? 94.910 -0.577 22.687 1.00 33.16 32 TYR D O 1
ATOM 4720 N N . SER D 2 35 ? 94.600 1.289 21.472 1.00 29.91 33 SER D N 1
ATOM 4721 C CA . SER D 2 35 ? 96.009 1.483 21.205 1.00 30.81 33 SER D CA 1
ATOM 4722 C C . SER D 2 35 ? 96.652 2.090 22.452 1.00 35.15 33 SER D C 1
ATOM 4723 O O . SER D 2 35 ? 96.047 2.924 23.132 1.00 36.53 33 SER D O 1
ATOM 4726 N N . MET D 2 36 ? 97.869 1.665 22.758 1.00 32.27 34 MET D N 1
ATOM 4727 C CA . MET D 2 36 ? 98.541 2.147 23.960 1.00 30.87 34 MET D CA 1
ATOM 4728 C C . MET D 2 36 ? 99.923 2.647 23.667 1.00 36.92 34 MET D C 1
ATOM 4729 O O . MET D 2 36 ? 100.627 2.103 22.792 1.00 34.37 34 MET D O 1
ATOM 4734 N N . ARG D 2 37 ? 100.265 3.733 24.353 1.00 25.42 35 ARG D N 1
ATOM 4735 C CA . ARG D 2 37 ? 101.466 4.492 24.071 1.00 29.47 35 ARG D CA 1
ATOM 4736 C C . ARG D 2 37 ? 102.372 4.750 25.272 1.00 36.36 35 ARG D C 1
ATOM 4737 O O . ARG D 2 37 ? 101.933 4.712 26.425 1.00 36.68 35 ARG D O 1
ATOM 4745 N N . TRP D 2 38 ? 103.646 4.996 24.976 1.00 35.37 36 TRP D N 1
ATOM 4746 C CA . TRP D 2 38 ? 104.608 5.452 25.956 1.00 33.89 36 TRP D CA 1
ATOM 4747 C C . TRP D 2 38 ? 105.057 6.837 25.557 1.00 33.38 36 TRP D C 1
ATOM 4748 O O . TRP D 2 38 ? 105.250 7.130 24.359 1.00 34.77 36 TRP D O 1
ATOM 4759 N N . TYR D 2 39 ? 105.185 7.688 26.572 1.00 32.66 37 TYR D N 1
ATOM 4760 C CA . TYR D 2 39 ? 105.739 9.029 26.438 1.00 36.14 37 TYR D CA 1
ATOM 4761 C C . TYR D 2 39 ? 106.865 9.148 27.479 1.00 32.78 37 TYR D C 1
ATOM 4762 O O . TYR D 2 39 ? 106.949 8.350 28.400 1.00 32.85 37 TYR D O 1
ATOM 4771 N N . ARG D 2 40 ? 107.723 10.142 27.323 1.00 33.61 38 ARG D N 1
ATOM 4772 C CA . ARG D 2 40 ? 108.710 10.422 28.350 1.00 43.27 38 ARG D CA 1
ATOM 4773 C C . ARG D 2 40 ? 108.903 11.924 28.478 1.00 40.87 38 ARG D C 1
ATOM 4774 O O . ARG D 2 40 ? 108.857 12.650 27.477 1.00 35.57 38 ARG D O 1
ATOM 4782 N N . GLN D 2 41 ? 109.134 12.379 29.712 1.00 42.94 39 GLN D N 1
ATOM 4783 C CA . GLN D 2 41 ? 109.434 13.790 29.962 1.00 39.10 39 GLN D CA 1
ATOM 4784 C C . GLN D 2 41 ? 110.815 13.937 30.598 1.00 37.92 39 GLN D C 1
ATOM 4785 O O . GLN D 2 41 ? 111.063 13.456 31.700 1.00 38.99 39 GLN D O 1
ATOM 4791 N N . ALA D 2 42 ? 111.701 14.600 29.873 1.00 41.38 40 ALA D N 1
ATOM 4792 C CA . ALA D 2 42 ? 113.090 14.774 30.262 1.00 48.45 40 ALA D CA 1
ATOM 4793 C C . ALA D 2 42 ? 113.266 16.129 30.930 1.00 45.47 40 ALA D C 1
ATOM 4794 O O . ALA D 2 42 ? 112.606 17.100 30.553 1.00 43.16 40 ALA D O 1
ATOM 4796 N N . PRO D 2 43 ? 114.177 16.208 31.912 1.00 51.16 41 PRO D N 1
ATOM 4797 C CA . PRO D 2 43 ? 114.359 17.470 32.639 1.00 43.17 41 PRO D CA 1
ATOM 4798 C C . PRO D 2 43 ? 114.568 18.641 31.683 1.00 40.39 41 PRO D C 1
ATOM 4799 O O . PRO D 2 43 ? 115.434 18.588 30.804 1.00 40.73 41 PRO D O 1
ATOM 4803 N N . GLY D 2 44 ? 113.748 19.678 31.841 1.00 38.30 42 GLY D N 1
ATOM 4804 C CA . GLY D 2 44 ? 113.819 20.857 30.999 1.00 38.13 42 GLY D CA 1
ATOM 4805 C C . GLY D 2 44 ? 113.335 20.666 29.565 1.00 45.82 42 GLY D C 1
ATOM 4806 O O . GLY D 2 44 ? 113.580 21.530 28.708 1.00 41.81 42 GLY D O 1
ATOM 4807 N N . LYS D 2 45 ? 112.649 19.550 29.303 1.00 42.09 43 LYS D N 1
ATOM 4808 C CA . LYS D 2 45 ? 112.108 19.254 27.967 1.00 47.39 43 LYS D CA 1
ATOM 4809 C C . LYS D 2 45 ? 110.602 18.997 28.010 1.00 42.00 43 LYS D C 1
ATOM 4810 O O . LYS D 2 45 ? 110.076 18.467 28.995 1.00 43.21 43 LYS D O 1
ATOM 4816 N N . GLU D 2 46 ? 109.914 19.337 26.923 1.00 45.98 44 GLU D N 1
ATOM 4817 C CA . GLU D 2 46 ? 108.501 18.999 26.787 1.00 43.14 44 GLU D CA 1
ATOM 4818 C C . GLU D 2 46 ? 108.328 17.488 26.846 1.00 37.43 44 GLU D C 1
ATOM 4819 O O . GLU D 2 46 ? 109.252 16.741 26.529 1.00 43.79 44 GLU D O 1
ATOM 4825 N N . ARG D 2 47 ? 107.157 17.030 27.272 1.00 37.09 45 ARG D N 1
ATOM 4826 C CA . ARG D 2 47 ? 106.867 15.598 27.260 1.00 38.68 45 ARG D CA 1
ATOM 4827 C C . ARG D 2 47 ? 106.736 15.140 25.801 1.00 45.25 45 ARG D C 1
ATOM 4828 O O . ARG D 2 47 ? 106.175 15.863 24.978 1.00 39.73 45 ARG D O 1
ATOM 4836 N N . GLU D 2 48 ? 107.268 13.965 25.471 1.00 40.02 46 GLU D N 1
ATOM 4837 C CA . GLU D 2 48 ? 107.282 13.523 24.070 1.00 39.45 46 GLU D CA 1
ATOM 4838 C C . GLU D 2 48 ? 106.822 12.083 23.901 1.00 35.58 46 GLU D C 1
ATOM 4839 O O . GLU D 2 48 ? 107.001 11.244 24.798 1.00 37.57 46 GLU D O 1
ATOM 4845 N N . TRP D 2 49 ? 106.223 11.810 22.741 1.00 33.14 47 TRP D N 1
ATOM 4846 C CA . TRP D 2 49 ? 105.776 10.467 22.412 1.00 32.14 47 TRP D CA 1
ATOM 4847 C C . TRP D 2 49 ? 106.968 9.601 22.042 1.00 27.14 47 TRP D C 1
ATOM 4848 O O . TRP D 2 49 ? 107.835 10.016 21.273 1.00 33.74 47 TRP D O 1
ATOM 4859 N N . VAL D 2 50 ? 106.976 8.390 22.572 1.00 29.29 48 VAL D N 1
ATOM 4860 C CA . VAL D 2 50 ? 108.093 7.472 22.422 1.00 39.64 48 VAL D CA 1
ATOM 4861 C C . VAL D 2 50 ? 107.751 6.244 21.561 1.00 37.36 48 VAL D C 1
ATOM 4862 O O . VAL D 2 50 ? 108.473 5.904 20.623 1.00 36.11 48 VAL D O 1
ATOM 4866 N N . ALA D 2 51 ? 106.659 5.575 21.918 1.00 39.07 49 ALA D N 1
ATOM 4867 C CA . ALA D 2 51 ? 106.278 4.314 21.295 1.00 38.13 49 ALA D CA 1
ATOM 4868 C C . ALA D 2 51 ? 104.788 4.049 21.456 1.00 38.70 49 ALA D C 1
ATOM 4869 O O . ALA D 2 51 ? 104.170 4.429 22.471 1.00 31.04 49 ALA D O 1
ATOM 4871 N N . GLY D 2 52 ? 104.233 3.350 20.469 1.00 34.46 50 GLY D N 1
ATOM 4872 C CA . GLY D 2 52 ? 102.850 2.923 20.513 1.00 32.44 50 GLY D CA 1
ATOM 4873 C C . GLY D 2 52 ? 102.582 1.616 19.786 1.00 33.07 50 GLY D C 1
ATOM 4874 O O . GLY D 2 52 ? 103.284 1.244 18.845 1.00 32.57 50 GLY D O 1
ATOM 4875 N N . MET D 2 53 ? 101.548 0.924 20.242 1.00 32.40 51 MET D N 1
ATOM 4876 C CA . MET D 2 53 ? 101.033 -0.276 19.593 1.00 36.22 51 MET D CA 1
ATOM 4877 C C . MET D 2 53 ? 99.551 -0.041 19.231 1.00 39.98 51 MET D C 1
ATOM 4878 O O . MET D 2 53 ? 98.786 0.536 20.020 1.00 30.97 51 MET D O 1
ATOM 4883 N N . SER D 2 54 ? 99.145 -0.485 18.043 1.00 35.27 52 SER D N 1
ATOM 4884 C CA . SER D 2 54 ? 97.745 -0.391 17.629 1.00 33.77 52 SER D CA 1
ATOM 4885 C C . SER D 2 54 ? 96.901 -1.301 18.508 1.00 34.00 52 SER D C 1
ATOM 4886 O O . SER D 2 54 ? 97.431 -2.218 19.148 1.00 33.21 52 SER D O 1
ATOM 4889 N N . SER D 2 55 A 95.587 -1.084 18.526 1.00 33.30 52 SER D N 1
ATOM 4890 C CA . SER D 2 55 A 94.722 -1.917 19.371 1.00 29.48 52 SER D CA 1
ATOM 4891 C C . SER D 2 55 A 94.663 -3.380 18.920 1.00 35.30 52 SER D C 1
ATOM 4892 O O . SER D 2 55 A 94.610 -4.287 19.750 1.00 33.86 52 SER D O 1
ATOM 4895 N N . ALA D 2 56 ? 94.661 -3.625 17.612 1.00 35.84 53 ALA D N 1
ATOM 4896 C CA . ALA D 2 56 ? 94.669 -5.011 17.134 1.00 37.18 53 ALA D CA 1
ATOM 4897 C C . ALA D 2 56 ? 95.985 -5.667 17.531 1.00 36.47 53 ALA D C 1
ATOM 4898 O O . ALA D 2 56 ? 96.060 -6.870 17.736 1.00 37.55 53 ALA D O 1
ATOM 4900 N N . GLY D 2 57 ? 97.028 -4.857 17.657 1.00 38.80 54 GLY D N 1
ATOM 4901 C CA . GLY D 2 57 ? 98.316 -5.358 18.095 1.00 39.52 54 GLY D CA 1
ATOM 4902 C C . GLY D 2 57 ? 99.180 -5.784 16.933 1.00 38.58 54 GLY D C 1
ATOM 4903 O O . GLY D 2 57 ? 100.227 -6.391 17.129 1.00 40.70 54 GLY D O 1
ATOM 4904 N N . ASP D 2 58 ? 98.745 -5.450 15.719 1.00 38.36 55 ASP D N 1
ATOM 4905 C CA . ASP D 2 58 ? 99.434 -5.885 14.507 1.00 38.53 55 ASP D CA 1
ATOM 4906 C C . ASP D 2 58 ? 100.426 -4.833 14.026 1.00 41.51 55 ASP D C 1
ATOM 4907 O O . ASP D 2 58 ? 101.185 -5.051 13.076 1.00 39.36 55 ASP D O 1
ATOM 4912 N N . ARG D 2 59 ? 100.397 -3.669 14.660 1.00 35.13 56 ARG D N 1
ATOM 4913 C CA . ARG D 2 59 ? 101.342 -2.629 14.315 1.00 32.76 56 ARG D CA 1
ATOM 4914 C C . ARG D 2 59 ? 101.948 -1.977 15.557 1.00 38.21 56 ARG D C 1
ATOM 4915 O O . ARG D 2 59 ? 101.285 -1.843 16.583 1.00 30.76 56 ARG D O 1
ATOM 4923 N N . SER D 2 60 ? 103.212 -1.582 15.468 1.00 38.47 57 SER D N 1
ATOM 4924 C CA . SER D 2 60 ? 103.760 -0.670 16.459 1.00 37.92 57 SER D CA 1
ATOM 4925 C C . SER D 2 60 ? 104.668 0.377 15.823 1.00 43.77 57 SER D C 1
ATOM 4926 O O . SER D 2 60 ? 105.093 0.225 14.681 1.00 35.17 57 SER D O 1
ATOM 4929 N N . SER D 2 61 ? 104.920 1.456 16.557 1.00 33.80 58 SER D N 1
ATOM 4930 C CA . SER D 2 61 ? 105.643 2.607 16.030 1.00 36.13 58 SER D CA 1
ATOM 4931 C C . SER D 2 61 ? 106.505 3.210 17.135 1.00 33.78 58 SER D C 1
ATOM 4932 O O . SER D 2 61 ? 106.200 3.043 18.319 1.00 30.12 58 SER D O 1
ATOM 4935 N N . TYR D 2 62 ? 107.557 3.924 16.728 1.00 36.39 59 TYR D N 1
ATOM 4936 C CA . TYR D 2 62 ? 108.545 4.489 17.640 1.00 38.52 59 TYR D CA 1
ATOM 4937 C C . TYR D 2 62 ? 108.940 5.854 17.138 1.00 39.24 59 TYR D C 1
ATOM 4938 O O . TYR D 2 62 ? 108.867 6.095 15.932 1.00 35.07 59 TYR D O 1
ATOM 4947 N N . GLU D 2 63 ? 109.344 6.753 18.046 1.00 36.74 60 GLU D N 1
ATOM 4948 C CA . GLU D 2 63 ? 109.891 8.050 17.614 1.00 38.01 60 GLU D CA 1
ATOM 4949 C C . GLU D 2 63 ? 111.255 7.863 16.948 1.00 40.51 60 GLU D C 1
ATOM 4950 O O . GLU D 2 63 ? 111.984 6.932 17.297 1.00 36.26 60 GLU D O 1
ATOM 4956 N N . ASP D 2 64 ? 111.570 8.732 15.979 1.00 45.41 61 ASP D N 1
ATOM 4957 C CA . ASP D 2 64 ? 112.780 8.601 15.150 1.00 44.14 61 ASP D CA 1
ATOM 4958 C C . ASP D 2 64 ? 114.014 8.400 16.009 1.00 50.38 61 ASP D C 1
ATOM 4959 O O . ASP D 2 64 ? 114.862 7.557 15.718 1.00 56.44 61 ASP D O 1
ATOM 4964 N N . SER D 2 65 ? 114.107 9.186 17.075 1.00 51.75 62 SER D N 1
ATOM 4965 C CA . SER D 2 65 ? 115.288 9.182 17.933 1.00 55.28 62 SER D CA 1
ATOM 4966 C C . SER D 2 65 ? 115.452 7.893 18.735 1.00 51.06 62 SER D C 1
ATOM 4967 O O . SER D 2 65 ? 116.404 7.761 19.504 1.00 56.09 62 SER D O 1
ATOM 4970 N N . VAL D 2 66 ? 114.539 6.939 18.573 1.00 48.61 63 VAL D N 1
ATOM 4971 C CA . VAL D 2 66 ? 114.639 5.704 19.366 1.00 48.66 63 VAL D CA 1
ATOM 4972 C C . VAL D 2 66 ? 114.353 4.418 18.577 1.00 43.10 63 VAL D C 1
ATOM 4973 O O . VAL D 2 66 ? 114.365 3.320 19.138 1.00 41.45 63 VAL D O 1
ATOM 4977 N N . LYS D 2 67 ? 114.084 4.558 17.282 1.00 53.10 64 LYS D N 1
ATOM 4978 C CA . LYS D 2 67 ? 113.772 3.392 16.453 1.00 50.85 64 LYS D CA 1
ATOM 4979 C C . LYS D 2 67 ? 114.984 2.487 16.377 1.00 53.35 64 LYS D C 1
ATOM 4980 O O . LYS D 2 67 ? 115.948 2.810 15.693 1.00 54.70 64 LYS D O 1
ATOM 4986 N N . GLY D 2 68 ? 114.955 1.365 17.090 1.00 53.71 65 GLY D N 1
ATOM 4987 C CA . GLY D 2 68 ? 115.972 0.350 16.894 1.00 52.76 65 GLY D CA 1
ATOM 4988 C C . GLY D 2 68 ? 116.621 -0.022 18.198 1.00 59.86 65 GLY D C 1
ATOM 4989 O O . GLY D 2 68 ? 117.399 -0.983 18.285 1.00 60.60 65 GLY D O 1
ATOM 4990 N N . ARG D 2 69 ? 116.292 0.748 19.226 1.00 58.76 66 ARG D N 1
ATOM 4991 C CA . ARG D 2 69 ? 116.818 0.493 20.556 1.00 54.47 66 ARG D CA 1
ATOM 4992 C C . ARG D 2 69 ? 115.690 0.119 21.512 1.00 49.91 66 ARG D C 1
ATOM 4993 O O . ARG D 2 69 ? 115.899 -0.639 22.472 1.00 48.99 66 ARG D O 1
ATOM 5001 N N . PHE D 2 70 ? 114.490 0.631 21.236 1.00 44.22 67 PHE D N 1
ATOM 5002 C CA . PHE D 2 70 ? 113.324 0.317 22.076 1.00 51.52 67 PHE D CA 1
ATOM 5003 C C . PHE D 2 70 ? 112.365 -0.691 21.436 1.00 44.68 67 PHE D C 1
ATOM 5004 O O . PHE D 2 70 ? 112.176 -0.695 20.217 1.00 45.07 67 PHE D O 1
ATOM 5012 N N . THR D 2 71 ? 111.730 -1.510 22.271 1.00 41.65 68 THR D N 1
ATOM 5013 C CA . THR D 2 71 ? 110.693 -2.421 21.795 1.00 44.63 68 THR D CA 1
ATOM 5014 C C . THR D 2 71 ? 109.424 -2.412 22.656 1.00 37.68 68 THR D C 1
ATOM 5015 O O . THR D 2 71 ? 109.451 -2.804 23.821 1.00 38.73 68 THR D O 1
ATOM 5019 N N . ILE D 2 72 ? 108.297 -2.012 22.065 1.00 42.52 69 ILE D N 1
ATOM 5020 C CA . ILE D 2 72 ? 107.016 -2.113 22.779 1.00 34.44 69 ILE D CA 1
ATOM 5021 C C . ILE D 2 72 ? 106.345 -3.486 22.617 1.00 36.93 69 ILE D C 1
ATOM 5022 O O . ILE D 2 72 ? 106.383 -4.081 21.545 1.00 42.84 69 ILE D O 1
ATOM 5027 N N . SER D 2 73 ? 105.758 -3.997 23.691 1.00 34.24 70 SER D N 1
ATOM 5028 C CA . SER D 2 73 ? 104.979 -5.226 23.635 1.00 39.83 70 SER D CA 1
ATOM 5029 C C . SER D 2 73 ? 103.855 -5.199 24.676 1.00 36.59 70 SER D C 1
ATOM 5030 O O . SER D 2 73 ? 103.765 -4.259 25.451 1.00 37.16 70 SER D O 1
ATOM 5033 N N . ARG D 2 74 ? 102.992 -6.213 24.668 1.00 37.21 71 ARG D N 1
ATOM 5034 C CA . ARG D 2 74 ? 101.879 -6.304 25.611 1.00 35.59 71 ARG D CA 1
ATOM 5035 C C . ARG D 2 74 ? 101.625 -7.757 25.958 1.00 36.87 71 ARG D C 1
ATOM 5036 O O . ARG D 2 74 ? 101.982 -8.656 25.212 1.00 41.13 71 ARG D O 1
ATOM 5044 N N . ASP D 2 75 ? 101.006 -7.981 27.104 1.00 36.66 72 ASP D N 1
ATOM 5045 C CA . ASP D 2 75 ? 100.533 -9.294 27.470 1.00 39.21 72 ASP D CA 1
ATOM 5046 C C . ASP D 2 75 ? 99.041 -9.151 27.748 1.00 42.40 72 ASP D C 1
ATOM 5047 O O . ASP D 2 75 ? 98.650 -8.554 28.744 1.00 44.13 72 ASP D O 1
ATOM 5052 N N . ASP D 2 76 ? 98.208 -9.680 26.857 1.00 40.87 73 ASP D N 1
ATOM 5053 C CA . ASP D 2 76 ? 96.779 -9.383 26.891 1.00 40.38 73 ASP D CA 1
ATOM 5054 C C . ASP D 2 76 ? 96.135 -9.961 28.128 1.00 42.07 73 ASP D C 1
ATOM 5055 O O . ASP D 2 76 ? 95.192 -9.388 28.680 1.00 43.93 73 ASP D O 1
ATOM 5060 N N . ALA D 2 77 ? 96.619 -11.122 28.541 1.00 40.02 74 ALA D N 1
ATOM 5061 C CA . ALA D 2 77 ? 96.012 -11.821 29.653 1.00 44.75 74 ALA D CA 1
ATOM 5062 C C . ALA D 2 77 ? 96.354 -11.142 30.983 1.00 46.47 74 ALA D C 1
ATOM 5063 O O . ALA D 2 77 ? 95.578 -11.217 31.927 1.00 48.00 74 ALA D O 1
ATOM 5065 N N . ARG D 2 78 ? 97.506 -10.479 31.039 1.00 45.93 75 ARG D N 1
ATOM 5066 C CA . ARG D 2 78 ? 97.924 -9.740 32.231 1.00 52.48 75 ARG D CA 1
ATOM 5067 C C . ARG D 2 78 ? 97.552 -8.250 32.141 1.00 51.07 75 ARG D C 1
ATOM 5068 O O . ARG D 2 78 ? 97.845 -7.470 33.054 1.00 50.58 75 ARG D O 1
ATOM 5076 N N . ASN D 2 79 ? 96.931 -7.868 31.028 1.00 45.20 76 ASN D N 1
ATOM 5077 C CA . ASN D 2 79 ? 96.546 -6.483 30.770 1.00 43.97 76 ASN D CA 1
ATOM 5078 C C . ASN D 2 79 ? 97.677 -5.515 31.052 1.00 42.46 76 ASN D C 1
ATOM 5079 O O . ASN D 2 79 ? 97.493 -4.484 31.704 1.00 42.28 76 ASN D O 1
ATOM 5084 N N . THR D 2 80 ? 98.851 -5.849 30.540 1.00 41.04 77 THR D N 1
ATOM 5085 C CA . THR D 2 80 ? 100.041 -5.079 30.802 1.00 38.94 77 THR D CA 1
ATOM 5086 C C . THR D 2 80 ? 100.793 -4.789 29.523 1.00 41.70 77 THR D C 1
ATOM 5087 O O . THR D 2 80 ? 100.963 -5.666 28.682 1.00 43.84 77 THR D O 1
ATOM 5091 N N . VAL D 2 81 ? 101.265 -3.556 29.399 1.00 37.10 78 VAL D N 1
ATOM 5092 C CA . VAL D 2 81 ? 102.103 -3.140 28.283 1.00 36.77 78 VAL D CA 1
ATOM 5093 C C . VAL D 2 81 ? 103.556 -2.951 28.753 1.00 40.92 78 VAL D C 1
ATOM 5094 O O . VAL D 2 81 ? 103.791 -2.534 29.879 1.00 38.82 78 VAL D O 1
ATOM 5098 N N . TYR D 2 82 ? 104.526 -3.239 27.890 1.00 41.89 79 TYR D N 1
ATOM 5099 C CA . TYR D 2 82 ? 105.932 -3.134 28.265 1.00 39.30 79 TYR D CA 1
ATOM 5100 C C . TYR D 2 82 ? 106.716 -2.245 27.319 1.00 41.33 79 TYR D C 1
ATOM 5101 O O . TYR D 2 82 ? 106.309 -2.035 26.167 1.00 39.58 79 TYR D O 1
ATOM 5110 N N . LEU D 2 83 ? 107.834 -1.707 27.809 1.00 37.66 80 LEU D N 1
ATOM 5111 C CA . LEU D 2 83 ? 108.785 -1.014 26.946 1.00 43.27 80 LEU D CA 1
ATOM 5112 C C . LEU D 2 83 ? 110.198 -1.504 27.226 1.00 49.91 80 LEU D C 1
ATOM 5113 O O . LEU D 2 83 ? 110.720 -1.333 28.338 1.00 45.12 80 LEU D O 1
ATOM 5118 N N . GLN D 2 84 ? 110.805 -2.112 26.206 1.00 44.17 81 GLN D N 1
ATOM 5119 C CA . GLN D 2 84 ? 112.138 -2.686 26.307 1.00 43.83 81 GLN D CA 1
ATOM 5120 C C . GLN D 2 84 ? 113.145 -1.673 25.769 1.00 42.32 81 GLN D C 1
ATOM 5121 O O . GLN D 2 84 ? 113.025 -1.217 24.637 1.00 49.54 81 GLN D O 1
ATOM 5127 N N . MET D 2 85 ? 114.132 -1.308 26.584 1.00 49.95 82 MET D N 1
ATOM 5128 C CA . MET D 2 85 ? 115.122 -0.303 26.172 1.00 52.91 82 MET D CA 1
ATOM 5129 C C . MET D 2 85 ? 116.530 -0.927 26.086 1.00 48.33 82 MET D C 1
ATOM 5130 O O . MET D 2 85 ? 116.888 -1.743 26.919 1.00 40.71 82 MET D O 1
ATOM 5135 N N . ASN D 2 86 A 117.319 -0.535 25.085 1.00 50.85 82 ASN D N 1
ATOM 5136 C CA . ASN D 2 86 A 118.701 -1.016 24.935 1.00 53.19 82 ASN D CA 1
ATOM 5137 C C . ASN D 2 86 A 119.566 0.101 24.334 1.00 54.61 82 ASN D C 1
ATOM 5138 O O . ASN D 2 86 A 119.029 1.093 23.828 1.00 47.76 82 ASN D O 1
ATOM 5143 N N . SER D 2 87 B 120.893 -0.068 24.342 1.00 53.68 82 SER D N 1
ATOM 5144 C CA . SER D 2 87 B 121.789 0.963 23.804 1.00 48.80 82 SER D CA 1
ATOM 5145 C C . SER D 2 87 B 121.487 2.334 24.416 1.00 52.00 82 SER D C 1
ATOM 5146 O O . SER D 2 87 B 121.574 3.355 23.721 1.00 48.15 82 SER D O 1
ATOM 5149 N N . LEU D 2 88 C 121.119 2.347 25.697 1.00 35.20 82 LEU D N 1
ATOM 5150 C CA . LEU D 2 88 C 120.747 3.583 26.393 1.00 57.57 82 LEU D CA 1
ATOM 5151 C C . LEU D 2 88 C 121.761 4.748 26.282 1.00 55.16 82 LEU D C 1
ATOM 5152 O O . LEU D 2 88 C 122.925 4.618 26.645 1.00 61.31 82 LEU D O 1
ATOM 5157 N N . LYS D 2 89 ? 121.292 5.880 25.775 1.00 50.76 83 LYS D N 1
ATOM 5158 C CA . LYS D 2 89 ? 122.080 7.103 25.708 1.00 53.40 83 LYS D CA 1
ATOM 5159 C C . LYS D 2 89 ? 121.712 8.045 26.870 1.00 56.90 83 LYS D C 1
ATOM 5160 O O . LYS D 2 89 ? 120.663 7.888 27.502 1.00 51.08 83 LYS D O 1
ATOM 5166 N N . PRO D 2 90 ? 122.576 9.030 27.167 1.00 60.49 84 PRO D N 1
ATOM 5167 C CA . PRO D 2 90 ? 122.197 9.919 28.274 1.00 61.69 84 PRO D CA 1
ATOM 5168 C C . PRO D 2 90 ? 120.944 10.703 27.891 1.00 58.15 84 PRO D C 1
ATOM 5169 O O . PRO D 2 90 ? 120.132 11.033 28.753 1.00 52.43 84 PRO D O 1
ATOM 5173 N N . GLU D 2 91 ? 120.797 10.981 26.596 1.00 58.65 85 GLU D N 1
ATOM 5174 C CA . GLU D 2 91 ? 119.640 11.690 26.076 1.00 50.59 85 GLU D CA 1
ATOM 5175 C C . GLU D 2 91 ? 118.321 11.009 26.445 1.00 52.77 85 GLU D C 1
ATOM 5176 O O . GLU D 2 91 ? 117.257 11.600 26.251 1.00 58.20 85 GLU D O 1
ATOM 5182 N N . ASP D 2 92 ? 118.374 9.775 26.953 1.00 51.43 86 ASP D N 1
ATOM 5183 C CA . ASP D 2 92 ? 117.145 9.030 27.266 1.00 48.18 86 ASP D CA 1
ATOM 5184 C C . ASP D 2 92 ? 116.746 9.164 28.715 1.00 47.11 86 ASP D C 1
ATOM 5185 O O . ASP D 2 92 ? 115.975 8.360 29.252 1.00 50.25 86 ASP D O 1
ATOM 5190 N N . THR D 2 93 ? 117.290 10.174 29.366 1.00 50.40 87 THR D N 1
ATOM 5191 C CA . THR D 2 93 ? 116.993 10.391 30.768 1.00 48.96 87 THR D CA 1
ATOM 5192 C C . THR D 2 93 ? 115.676 11.150 30.872 1.00 38.24 87 THR D C 1
ATOM 5193 O O . THR D 2 93 ? 115.519 12.186 30.230 1.00 38.96 87 THR D O 1
ATOM 5197 N N . ALA D 2 94 ? 114.743 10.638 31.672 1.00 32.21 88 ALA D N 1
ATOM 5198 C CA . ALA D 2 94 ? 113.398 11.207 31.714 1.00 40.50 88 ALA D CA 1
ATOM 5199 C C . ALA D 2 94 ? 112.485 10.382 32.591 1.00 35.65 88 ALA D C 1
ATOM 5200 O O . ALA D 2 94 ? 112.846 9.279 32.97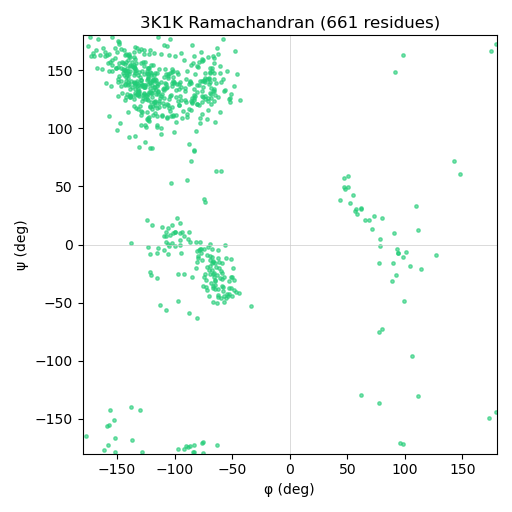1 1.00 40.10 88 ALA D O 1
ATOM 5202 N N . VAL D 2 95 ? 111.318 10.939 32.934 1.00 35.33 89 VAL D N 1
ATOM 5203 C CA . VAL D 2 95 ? 110.208 10.174 33.514 1.00 33.86 89 VAL D CA 1
ATOM 5204 C C . VAL D 2 95 ? 109.343 9.601 32.374 1.00 37.72 89 VAL D C 1
ATOM 5205 O O . VAL D 2 95 ? 109.049 10.303 31.392 1.00 36.25 89 VAL D O 1
ATOM 5209 N N . TYR D 2 96 ? 108.926 8.346 32.526 1.00 37.75 90 TYR D N 1
ATOM 5210 C CA . TYR D 2 96 ? 108.244 7.601 31.461 1.00 45.05 90 TYR D CA 1
ATOM 5211 C C . TYR D 2 96 ? 106.780 7.374 31.851 1.00 38.04 90 TYR D C 1
ATOM 5212 O O . TYR D 2 96 ? 106.502 6.954 32.972 1.00 36.74 90 TYR D O 1
ATOM 5221 N N . TYR D 2 97 ? 105.847 7.701 30.953 1.00 35.92 91 TYR D N 1
ATOM 5222 C CA . TYR D 2 97 ? 104.423 7.460 31.239 1.00 38.45 91 TYR D CA 1
ATOM 5223 C C . TYR D 2 97 ? 103.766 6.601 30.160 1.00 37.61 91 TYR D C 1
ATOM 5224 O O . TYR D 2 97 ? 104.052 6.756 28.964 1.00 41.06 91 TYR D O 1
ATOM 5233 N N . CYS D 2 98 ? 102.875 5.705 30.569 1.00 41.23 92 CYS D N 1
ATOM 5234 C CA . CYS D 2 98 ? 101.972 5.138 29.589 1.00 42.29 92 CYS D CA 1
ATOM 5235 C C . CYS D 2 98 ? 100.636 5.888 29.532 1.00 43.51 92 CYS D C 1
ATOM 5236 O O . CYS D 2 98 ? 100.277 6.661 30.427 1.00 30.88 92 CYS D O 1
ATOM 5239 N N . ASN D 2 99 ? 99.903 5.625 28.459 1.00 33.47 93 ASN D N 1
ATOM 5240 C CA . ASN D 2 99 ? 98.893 6.533 27.975 1.00 30.53 93 ASN D CA 1
ATOM 5241 C C . ASN D 2 99 ? 97.854 5.739 27.167 1.00 39.38 93 ASN D C 1
ATOM 5242 O O . ASN D 2 99 ? 98.206 4.821 26.401 1.00 30.07 93 ASN D O 1
ATOM 5247 N N . VAL D 2 100 ? 96.582 6.051 27.403 1.00 31.53 94 VAL D N 1
ATOM 5248 C CA . VAL D 2 100 ? 95.471 5.462 26.676 1.00 32.52 94 VAL D CA 1
ATOM 5249 C C . VAL D 2 100 ? 94.336 6.480 26.572 1.00 34.48 94 VAL D C 1
ATOM 5250 O O . VAL D 2 100 ? 94.235 7.420 27.380 1.00 31.95 94 VAL D O 1
ATOM 5254 N N . ASN D 2 101 ? 93.493 6.311 25.563 1.00 31.01 95 ASN D N 1
ATOM 5255 C CA . ASN D 2 101 ? 92.371 7.216 25.382 1.00 30.95 95 ASN D CA 1
ATOM 5256 C C . ASN D 2 101 ? 91.092 6.415 25.392 1.00 35.72 95 ASN D C 1
ATOM 5257 O O . ASN D 2 101 ? 90.815 5.667 24.454 1.00 36.13 95 ASN D O 1
ATOM 5262 N N . VAL D 2 102 ? 90.344 6.526 26.485 1.00 35.36 96 VAL D N 1
ATOM 5263 C CA . VAL D 2 102 ? 89.074 5.813 26.640 1.00 36.19 96 VAL D CA 1
ATOM 5264 C C . VAL D 2 102 ? 88.023 6.873 26.964 1.00 42.29 96 VAL D C 1
ATOM 5265 O O . VAL D 2 102 ? 87.789 7.190 28.137 1.00 46.92 96 VAL D O 1
ATOM 5269 N N . GLY D 2 103 ? 87.422 7.452 25.931 1.00 38.88 97 GLY D N 1
ATOM 5270 C CA . GLY D 2 103 ? 86.621 8.647 26.115 1.00 41.01 97 GLY D CA 1
ATOM 5271 C C . GLY D 2 103 ? 87.527 9.857 26.279 1.00 41.04 97 GLY D C 1
ATOM 5272 O O . GLY D 2 103 ? 87.688 10.667 25.372 1.00 40.46 97 GLY D O 1
ATOM 5273 N N . PHE D 2 104 ? 88.140 9.978 27.448 1.00 40.66 98 PHE D N 1
ATOM 5274 C CA . PHE D 2 104 ? 89.139 11.020 27.668 1.00 37.05 98 PHE D CA 1
ATOM 5275 C C . PHE D 2 104 ? 90.535 10.409 27.665 1.00 32.93 98 PHE D C 1
ATOM 5276 O O . PHE D 2 104 ? 90.681 9.197 27.814 1.00 31.64 98 PHE D O 1
ATOM 5284 N N . GLU D 2 105 ? 91.554 11.249 27.506 1.00 32.56 101 GLU D N 1
ATOM 5285 C CA . GLU D 2 105 ? 92.940 10.804 27.664 1.00 34.62 101 GLU D CA 1
ATOM 5286 C C . GLU D 2 105 ? 93.279 10.451 29.122 1.00 36.40 101 GLU D C 1
ATOM 5287 O O . GLU D 2 105 ? 92.934 11.189 30.037 1.00 35.68 101 GLU D O 1
ATOM 5293 N N . TYR D 2 106 ? 93.944 9.319 29.320 1.00 32.40 102 TYR D N 1
ATOM 5294 C CA . TYR D 2 106 ? 94.461 8.919 30.627 1.00 31.39 102 TYR D CA 1
ATOM 5295 C C . TYR D 2 106 ? 95.976 8.716 30.610 1.00 39.57 102 TYR D C 1
ATOM 5296 O O . TYR D 2 106 ? 96.564 8.317 29.586 1.00 32.91 102 TYR D O 1
ATOM 5305 N N . TRP D 2 107 ? 96.592 8.996 31.760 1.00 31.53 103 TRP D N 1
ATOM 5306 C CA . TRP D 2 107 ? 98.016 8.778 31.997 1.00 31.35 103 TRP D CA 1
ATOM 5307 C C . TRP D 2 107 ? 98.218 8.029 33.314 1.00 39.52 103 TRP D C 1
ATOM 5308 O O . TRP D 2 107 ? 97.306 7.935 34.145 1.00 36.62 103 TRP D O 1
ATOM 5319 N N . GLY D 2 108 ? 99.424 7.518 33.525 1.00 40.19 104 GLY D N 1
ATOM 5320 C CA . GLY D 2 108 ? 99.773 6.982 34.831 1.00 41.73 104 GLY D CA 1
ATOM 5321 C C . GLY D 2 108 ? 100.674 7.963 35.548 1.00 38.04 104 GLY D C 1
ATOM 5322 O O . GLY D 2 108 ? 101.051 8.983 34.970 1.00 40.38 104 GLY D O 1
ATOM 5323 N N . GLN D 2 109 ? 101.045 7.652 36.792 1.00 47.07 105 GLN D N 1
ATOM 5324 C CA . GLN D 2 109 ? 101.869 8.569 37.590 1.00 44.67 105 GLN D CA 1
ATOM 5325 C C . GLN D 2 109 ? 103.302 8.697 37.089 1.00 45.23 105 GLN D C 1
ATOM 5326 O O . GLN D 2 109 ? 103.998 9.651 37.439 1.00 47.06 105 GLN D O 1
ATOM 5332 N N . GLY D 2 110 ? 103.750 7.741 36.275 1.00 41.59 106 GLY D N 1
ATOM 5333 C CA . GLY D 2 110 ? 105.073 7.833 35.677 1.00 35.77 106 GLY D CA 1
ATOM 5334 C C . GLY D 2 110 ? 106.120 7.020 36.421 1.00 41.21 106 GLY D C 1
ATOM 5335 O O . GLY D 2 110 ? 105.904 6.623 37.561 1.00 39.55 106 GLY D O 1
ATOM 5336 N N . THR D 2 111 ? 107.250 6.763 35.767 1.00 43.70 107 THR D N 1
ATOM 5337 C CA . THR D 2 111 ? 108.353 6.024 36.374 1.00 41.18 107 THR D CA 1
ATOM 5338 C C . THR D 2 111 ? 109.654 6.617 35.890 1.00 38.93 107 THR D C 1
ATOM 5339 O O . THR D 2 111 ? 109.796 6.923 34.711 1.00 44.90 107 THR D O 1
ATOM 5343 N N . GLN D 2 112 ? 110.609 6.782 36.804 1.00 45.91 108 GLN D N 1
ATOM 5344 C CA . GLN D 2 112 ? 111.829 7.542 36.534 1.00 36.77 108 GLN D CA 1
ATOM 5345 C C . GLN D 2 112 ? 112.977 6.708 35.970 1.00 37.68 108 GLN D C 1
ATOM 5346 O O . GLN D 2 112 ? 113.210 5.605 36.414 1.00 38.57 108 GLN D O 1
ATOM 5352 N N . VAL D 2 113 ? 113.732 7.288 35.042 1.00 37.20 109 VAL D N 1
ATOM 5353 C CA . VAL D 2 113 ? 114.804 6.590 34.366 1.00 44.03 109 VAL D CA 1
ATOM 5354 C C . VAL D 2 113 ? 115.994 7.521 34.119 1.00 47.80 109 VAL D C 1
ATOM 5355 O O . VAL D 2 113 ? 115.849 8.584 33.489 1.00 46.32 109 VAL D O 1
ATOM 5359 N N . THR D 2 114 ? 117.172 7.119 34.610 1.00 58.01 110 THR D N 1
ATOM 5360 C CA . THR D 2 114 ? 118.380 7.946 34.488 1.00 51.41 110 THR D CA 1
ATOM 5361 C C . THR D 2 114 ? 119.580 7.236 33.839 1.00 49.59 110 THR D C 1
ATOM 5362 O O . THR D 2 114 ? 120.015 6.192 34.305 1.00 46.68 110 THR D O 1
ATOM 5366 N N . VAL D 2 115 ? 120.121 7.837 32.779 1.00 51.58 111 VAL D N 1
ATOM 5367 C CA . VAL D 2 115 ? 121.258 7.287 32.025 1.00 55.28 111 VAL D CA 1
ATOM 5368 C C . VAL D 2 115 ? 122.533 8.144 32.200 1.00 59.49 111 VAL D C 1
ATOM 5369 O O . VAL D 2 115 ? 122.691 9.178 31.534 1.00 55.78 111 VAL D O 1
ATOM 5373 N N . SER D 2 116 ? 123.448 7.711 33.072 1.00 62.75 112 SER D N 1
ATOM 5374 C CA . SER D 2 116 ? 124.675 8.484 33.328 1.00 66.39 112 SER D CA 1
ATOM 5375 C C . SER D 2 116 ? 125.771 7.749 34.112 1.00 67.47 112 SER D C 1
ATOM 5376 O O . SER D 2 116 ? 125.491 6.863 34.941 1.00 65.74 112 SER D O 1
ATOM 5379 N N . SER D 2 117 ? 127.017 8.149 33.850 1.00 71.27 113 SER D N 1
ATOM 5380 C CA . SER D 2 117 ? 128.183 7.668 34.596 1.00 77.64 113 SER D CA 1
ATOM 5381 C C . SER D 2 117 ? 128.674 8.684 35.638 1.00 76.00 113 SER D C 1
ATOM 5382 O O . SER D 2 117 ? 127.983 8.981 36.621 1.00 73.11 113 SER D O 1
#